Protein AF-A0A1H3BLU0-F1 (afdb_monomer_lite)

pLDDT: mean 71.7, std 26.04, range [19.78, 98.81]

Sequence (385 aa):
MITDKLCNCVKPIKTLAPEADHRAHEGWDNTIDGSHRPTRKRKKIFGRFKSNRQTQRLLSAHDQTNLIFRPADFNAPQTHIAMPEMTRSAFGQNTSSKWWLNLQTSNTLRHAANNLAMPKQQTGMIMSLYTKSFTIWLLATHSALAHEFWIEPRAYTFPSQATIEADLLVGSEFVGQDYIFIPKGYSSALFSRGDVETELAFTGQDNPSLSLQSGENGLHAIVLVSNASTLKHDTLADFREFAETVGRGAEVFSTRPGQPIREAYFRYAKTLVGVGDKSGQDRAYGAIYEWVALDNPYVTLDGPVRFQLLLNGEANANQPVQVFARPVGSEAETGPQHMMTDANGILTLSDDIRGEIMINSVKLLPVKHNDFDWVSYWASLTFER

Foldseek 3Di:
DEDDPPPVVPVVCCVPPVPDDYDHDPPVVCVVVVVCVVVVVVCVVVDPDPDPQSVQVVVLVVQVVCLVPPDPVQLDPPVVFDDDDPDDDDDDDDDDDDDDDDDDDDDDDDDDDDDDDDDDDDDDDDDDDDDPDPDDPPPPPVQPQQWDWAKAWPDQEEEAQDKIFIFIFTHHLPAGDGHADDLSQFPAWWKADAPDIDGFDQPVDRPSNGIDGNHDFAKIKTKTKGRKDKHKGQDLVVVLVSCVQWPRNVVSVVDDDPGIAMEIEMEIYMEIGGYHQHHDAFDDPQDQWEKGWPDRCSPCLDWKTKIFIDHRNAGDFFTWKWKFADAAPDNDRHGTDIDGAHPRRMDIDGNPRFHKMKIKHKDKDATPDPRHGIYIYIYIYIHGD

Organism: NCBI:txid60137

Radius of gyration: 29.01 Å; chains: 1; bounding box: 88×79×74 Å

Structure (mmCIF, N/CA/C/O backbone):
data_AF-A0A1H3BLU0-F1
#
_entry.id   AF-A0A1H3BLU0-F1
#
loop_
_atom_site.group_PDB
_atom_site.id
_atom_site.type_symbol
_atom_site.label_atom_id
_atom_site.label_alt_id
_atom_site.label_comp_id
_atom_site.label_asym_id
_atom_site.label_entity_id
_atom_si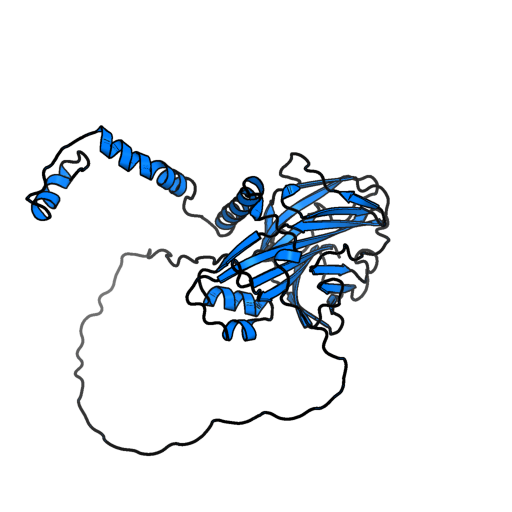te.label_seq_id
_atom_site.pdbx_PDB_ins_code
_atom_site.Cartn_x
_atom_site.Cartn_y
_atom_site.Cartn_z
_atom_site.occupancy
_atom_site.B_iso_or_equiv
_atom_site.auth_seq_id
_atom_site.auth_comp_id
_atom_site.auth_asym_id
_atom_site.auth_atom_id
_atom_site.pdbx_PDB_model_num
ATOM 1 N N . MET A 1 1 ? 20.505 32.629 -46.902 1.00 49.88 1 MET A N 1
ATOM 2 C CA . MET A 1 1 ? 20.504 32.468 -45.422 1.00 49.88 1 MET A CA 1
ATOM 3 C C . MET A 1 1 ? 19.621 33.562 -44.830 1.00 49.88 1 MET A C 1
ATOM 5 O O . MET A 1 1 ? 19.797 34.705 -45.234 1.00 49.88 1 MET A O 1
ATOM 9 N N . ILE A 1 2 ? 18.655 33.226 -43.965 1.00 46.97 2 ILE A N 1
ATOM 10 C CA . ILE A 1 2 ? 17.724 34.193 -43.344 1.00 46.97 2 ILE A CA 1
ATOM 11 C C . ILE A 1 2 ? 18.210 34.461 -41.914 1.00 46.97 2 ILE A C 1
ATOM 13 O O . ILE A 1 2 ? 18.510 33.507 -41.198 1.00 46.97 2 ILE A O 1
ATOM 17 N N . THR A 1 3 ? 18.364 35.729 -41.532 1.00 51.66 3 THR A N 1
ATOM 18 C CA . THR A 1 3 ? 18.854 36.138 -40.207 1.00 51.66 3 THR A CA 1
ATOM 19 C C . THR A 1 3 ? 18.143 37.382 -39.702 1.00 51.66 3 THR A C 1
ATOM 21 O O . THR A 1 3 ? 17.833 38.269 -40.499 1.00 51.66 3 THR A O 1
ATOM 24 N N . ASP A 1 4 ? 18.027 37.475 -38.375 1.00 49.97 4 ASP A N 1
ATOM 25 C CA . ASP A 1 4 ? 17.469 38.620 -37.654 1.00 49.97 4 ASP A CA 1
ATOM 26 C C . ASP A 1 4 ? 18.138 39.951 -38.063 1.00 49.97 4 ASP A C 1
ATOM 28 O O . ASP A 1 4 ? 19.338 40.009 -38.354 1.00 49.97 4 ASP A O 1
ATOM 32 N N . LYS A 1 5 ? 17.362 41.043 -38.049 1.00 48.91 5 LYS A N 1
ATOM 33 C CA . LYS A 1 5 ? 17.727 42.419 -38.452 1.00 48.91 5 LYS A CA 1
ATOM 34 C C . LYS A 1 5 ? 18.824 43.059 -37.591 1.00 48.91 5 LYS A C 1
ATOM 36 O O . LYS A 1 5 ? 19.140 44.237 -37.766 1.00 48.91 5 LYS A O 1
ATOM 41 N N . LEU A 1 6 ? 19.418 42.328 -36.656 1.00 51.16 6 LEU A N 1
ATOM 42 C CA . LEU A 1 6 ? 20.495 42.838 -35.826 1.00 51.16 6 LEU A CA 1
ATOM 43 C C . LEU A 1 6 ? 21.749 43.059 -36.683 1.00 51.16 6 LEU A C 1
ATOM 45 O O . LEU A 1 6 ? 22.438 42.120 -37.084 1.00 51.16 6 LEU A O 1
ATOM 49 N N . CYS A 1 7 ? 22.090 44.333 -36.904 1.00 50.09 7 CYS A N 1
ATOM 50 C CA . CYS A 1 7 ? 23.253 44.787 -37.680 1.00 50.09 7 CYS A CA 1
ATOM 51 C C . CYS A 1 7 ? 24.597 44.159 -37.249 1.00 50.09 7 CYS A C 1
ATOM 53 O O . CYS A 1 7 ? 25.570 44.198 -38.002 1.00 50.09 7 CYS A O 1
ATOM 55 N N . ASN A 1 8 ? 24.658 43.544 -36.064 1.00 53.62 8 ASN A N 1
ATOM 56 C CA . ASN A 1 8 ? 25.835 42.850 -35.545 1.00 53.62 8 ASN A CA 1
ATOM 57 C C . ASN A 1 8 ? 26.108 41.485 -36.203 1.00 53.62 8 ASN A C 1
ATOM 59 O O . ASN A 1 8 ? 27.243 41.013 -36.153 1.00 53.62 8 ASN A O 1
ATOM 63 N N . CYS A 1 9 ? 25.124 40.861 -36.856 1.00 52.62 9 CYS A N 1
ATOM 64 C CA . CYS A 1 9 ? 25.298 39.556 -37.507 1.00 52.62 9 CYS A CA 1
ATOM 65 C C . CYS A 1 9 ? 25.922 39.653 -38.910 1.00 52.62 9 CYS A C 1
ATOM 67 O O . CYS A 1 9 ? 26.421 38.662 -39.435 1.00 52.62 9 CYS A O 1
ATOM 69 N N . VAL A 1 10 ? 25.987 40.851 -39.497 1.00 58.84 10 VAL A N 1
ATOM 70 C CA . VAL A 1 10 ? 26.491 41.067 -40.866 1.00 58.84 10 VAL A CA 1
ATOM 71 C C . VAL A 1 10 ? 27.988 40.753 -40.998 1.00 58.84 10 VAL A C 1
ATOM 73 O O . VAL A 1 10 ? 28.422 40.211 -42.014 1.00 58.84 10 VAL A O 1
ATOM 76 N N . LYS A 1 11 ? 28.793 41.072 -39.975 1.00 58.28 11 LYS A N 1
ATOM 77 C CA . LYS A 1 11 ? 30.252 40.857 -40.000 1.00 58.28 11 LYS A CA 1
ATOM 78 C C . LYS A 1 11 ? 30.650 39.374 -39.915 1.00 58.28 11 LYS A C 1
ATOM 80 O O . LYS A 1 11 ? 31.424 38.956 -40.766 1.00 58.28 11 LYS A O 1
ATOM 85 N N . PRO A 1 12 ? 30.139 38.567 -38.964 1.00 56.88 12 PRO A N 1
ATOM 86 C CA . PRO A 1 12 ? 30.482 37.143 -38.880 1.00 56.88 12 PRO A CA 1
ATOM 87 C C . PRO A 1 12 ? 30.074 36.333 -40.117 1.00 56.88 1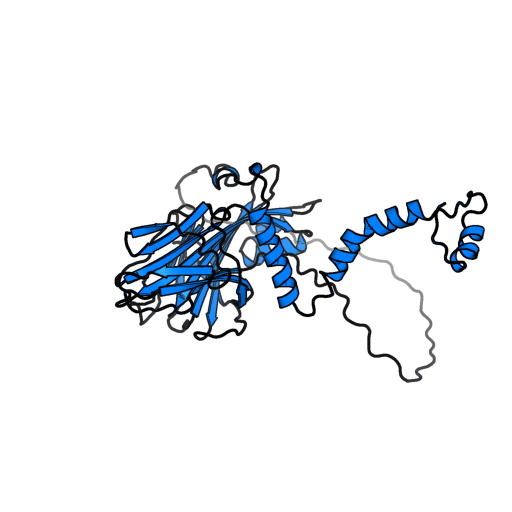2 PRO A C 1
ATOM 89 O O . PRO A 1 12 ? 30.781 35.414 -40.517 1.00 56.88 12 PRO A O 1
ATOM 92 N N . ILE A 1 13 ? 28.947 36.680 -40.741 1.00 57.06 13 ILE A N 1
ATOM 93 C CA . ILE A 1 13 ? 28.364 35.897 -41.837 1.00 57.06 13 ILE A CA 1
ATOM 94 C C . ILE A 1 13 ? 29.126 36.096 -43.150 1.00 57.06 13 ILE A C 1
ATOM 96 O O . ILE A 1 13 ? 29.401 35.115 -43.838 1.00 57.06 13 ILE A O 1
ATOM 100 N N . LYS A 1 14 ? 29.570 37.327 -43.452 1.00 60.19 14 LYS A N 1
ATOM 101 C CA . LYS A 1 14 ? 30.457 37.591 -44.602 1.00 60.19 14 LYS A CA 1
ATOM 102 C C . LYS A 1 14 ? 31.770 36.810 -44.533 1.00 60.19 14 LYS A C 1
ATOM 104 O O . LYS A 1 14 ? 32.348 36.507 -45.569 1.00 60.19 14 LYS A O 1
ATOM 109 N N . THR A 1 15 ? 32.230 36.488 -43.326 1.00 61.38 15 THR A N 1
ATOM 110 C CA . THR A 1 15 ? 33.458 35.719 -43.104 1.00 61.38 15 THR A CA 1
ATOM 111 C C . THR A 1 15 ? 33.245 34.213 -43.274 1.00 61.38 15 THR A C 1
ATOM 113 O O . THR A 1 15 ? 34.172 33.513 -43.663 1.00 61.38 15 THR A O 1
ATOM 116 N N . LEU A 1 16 ? 32.044 33.705 -42.976 1.00 64.69 16 LEU A N 1
ATOM 117 C CA . LEU A 1 16 ? 31.761 32.265 -42.925 1.00 64.69 16 LEU A CA 1
ATOM 118 C C . LEU A 1 16 ? 31.064 31.719 -44.181 1.00 64.69 16 LEU A C 1
ATOM 120 O O . LEU A 1 16 ? 31.241 30.546 -44.496 1.00 64.69 16 LEU A O 1
ATOM 124 N N . ALA A 1 17 ? 30.276 32.530 -44.893 1.00 58.88 17 ALA A N 1
ATOM 125 C CA . ALA A 1 17 ? 29.539 32.102 -46.087 1.00 58.88 17 ALA A CA 1
ATOM 126 C C . ALA A 1 17 ? 29.373 33.264 -47.095 1.00 58.88 17 ALA A C 1
ATOM 128 O O . ALA A 1 17 ? 28.280 33.819 -47.220 1.00 58.88 17 ALA A O 1
ATOM 129 N N . PRO A 1 18 ? 30.448 33.657 -47.806 1.00 62.94 18 PRO A N 1
ATOM 130 C CA . PRO A 1 18 ? 30.486 34.879 -48.618 1.00 62.94 18 PRO A CA 1
ATOM 131 C C . PRO A 1 18 ? 29.597 34.863 -49.874 1.00 62.94 18 PRO A C 1
ATOM 133 O O . PRO A 1 18 ? 29.265 35.931 -50.379 1.00 62.94 18 PRO A O 1
ATOM 136 N N . GLU A 1 19 ? 29.191 33.688 -50.366 1.00 59.44 19 GLU A N 1
ATOM 137 C CA . GLU A 1 19 ? 28.361 33.542 -51.578 1.00 59.44 19 GLU A CA 1
ATOM 138 C C . GLU A 1 19 ? 26.855 33.386 -51.294 1.00 59.44 19 GLU A C 1
ATOM 140 O O . GLU A 1 19 ? 26.053 33.223 -52.212 1.00 59.44 19 GLU A O 1
ATOM 145 N N . ALA A 1 20 ? 26.434 33.411 -50.027 1.00 59.56 20 ALA A N 1
ATOM 146 C CA . ALA A 1 20 ? 25.031 33.220 -49.680 1.00 59.56 20 ALA A CA 1
ATOM 147 C C . ALA A 1 20 ? 24.199 34.488 -49.957 1.00 59.56 20 ALA A C 1
ATOM 149 O O . ALA A 1 20 ? 24.459 35.542 -49.385 1.00 59.56 20 ALA A O 1
ATOM 150 N N . ASP A 1 21 ? 23.138 34.372 -50.766 1.00 54.25 21 ASP A N 1
ATOM 151 C CA . ASP A 1 21 ? 22.195 35.477 -50.995 1.00 54.25 21 ASP A CA 1
ATOM 152 C C . ASP A 1 21 ? 21.391 35.786 -49.710 1.00 54.25 21 ASP A C 1
ATOM 154 O O . ASP A 1 21 ? 20.881 34.882 -49.018 1.00 54.25 21 ASP A O 1
ATOM 158 N N . HIS A 1 22 ? 21.313 37.073 -49.363 1.00 60.91 22 HIS A N 1
ATOM 159 C CA . HIS A 1 22 ? 20.739 37.565 -48.110 1.00 60.91 22 HIS A CA 1
ATOM 160 C C . HIS A 1 22 ? 19.430 38.306 -48.372 1.00 60.91 22 HIS A C 1
ATOM 162 O O . HIS A 1 22 ? 19.410 39.374 -48.979 1.00 60.91 22 HIS A O 1
ATOM 168 N N . ARG A 1 23 ? 18.326 37.774 -47.839 1.00 55.91 23 ARG A N 1
ATOM 169 C CA . ARG A 1 23 ? 17.021 38.444 -47.845 1.00 55.91 23 ARG A CA 1
ATOM 170 C C . ARG A 1 23 ? 16.561 38.663 -46.412 1.00 55.91 23 ARG A C 1
ATOM 172 O O . ARG A 1 23 ? 16.324 37.702 -45.686 1.00 55.91 23 ARG A O 1
ATOM 179 N N . ALA A 1 24 ? 16.432 39.925 -46.015 1.00 54.12 24 ALA A N 1
ATOM 180 C CA . ALA A 1 24 ? 15.803 40.297 -44.755 1.00 54.12 24 ALA A CA 1
ATOM 181 C C . ALA A 1 24 ? 14.279 40.220 -44.940 1.00 54.12 24 ALA A C 1
ATOM 183 O O . ALA A 1 24 ? 13.701 41.065 -45.621 1.00 54.12 24 ALA A O 1
ATOM 184 N N . HIS A 1 25 ? 13.633 39.186 -44.397 1.00 53.97 25 HIS A N 1
ATOM 185 C CA . HIS A 1 25 ? 12.199 38.952 -44.585 1.00 53.97 25 HIS A CA 1
ATOM 186 C C . HIS A 1 25 ? 11.491 38.711 -43.240 1.00 53.97 25 HIS A C 1
ATOM 188 O O . HIS A 1 25 ? 11.600 37.639 -42.651 1.00 53.97 25 HIS A O 1
ATOM 194 N N . GLU A 1 26 ? 10.715 39.701 -42.778 1.00 47.34 26 GLU A N 1
ATOM 195 C CA . GLU A 1 26 ? 10.083 39.735 -41.441 1.00 47.34 26 GLU A CA 1
ATOM 196 C C . GLU A 1 26 ? 9.098 38.587 -41.162 1.00 47.34 26 GLU A C 1
ATOM 198 O O . GLU A 1 26 ? 8.906 38.191 -40.014 1.00 47.34 26 GLU A O 1
ATOM 203 N N . GLY A 1 27 ? 8.459 38.026 -42.193 1.00 48.03 27 GLY A N 1
ATOM 204 C CA . GLY A 1 27 ? 7.422 37.005 -42.002 1.00 48.03 27 GLY A CA 1
ATOM 205 C C . GLY A 1 27 ? 7.949 35.611 -41.633 1.00 48.03 27 GLY A C 1
ATOM 206 O O . GLY A 1 27 ? 7.249 34.839 -40.978 1.00 48.03 27 GLY A O 1
ATOM 207 N N . TRP A 1 28 ? 9.176 35.269 -42.037 1.00 46.06 28 TRP A N 1
ATOM 208 C CA . TRP A 1 28 ? 9.711 33.907 -41.883 1.00 46.06 28 TRP A CA 1
ATOM 209 C C . TRP A 1 28 ? 10.509 33.750 -40.583 1.00 46.06 28 TRP A C 1
ATOM 211 O O . TRP A 1 28 ? 10.387 32.715 -39.929 1.00 46.06 28 TRP A O 1
ATOM 221 N N . ASP A 1 29 ? 11.193 34.805 -40.129 1.00 48.69 29 ASP A N 1
ATOM 222 C CA . ASP A 1 29 ? 11.833 34.832 -38.804 1.00 48.69 29 ASP A CA 1
ATOM 223 C C . ASP A 1 29 ? 10.800 34.757 -37.673 1.00 48.69 29 ASP A C 1
ATOM 225 O O . ASP A 1 29 ? 10.984 34.000 -36.725 1.00 48.69 29 ASP A O 1
ATOM 229 N N . ASN A 1 30 ? 9.643 35.414 -37.816 1.00 53.00 30 ASN A N 1
ATOM 230 C CA . ASN A 1 30 ? 8.535 35.270 -36.864 1.00 53.00 30 ASN A CA 1
ATOM 231 C C . ASN A 1 30 ? 7.926 33.857 -36.846 1.00 53.00 30 ASN A C 1
ATOM 233 O O . ASN A 1 30 ? 7.354 33.448 -35.836 1.00 53.00 30 ASN A O 1
ATOM 237 N N . THR A 1 31 ? 8.052 33.095 -37.937 1.00 49.53 31 THR A N 1
ATOM 238 C CA . THR A 1 31 ? 7.573 31.705 -38.010 1.00 49.53 31 THR A CA 1
ATOM 239 C C . THR A 1 31 ? 8.557 30.753 -37.327 1.00 49.53 31 THR A C 1
ATOM 241 O O . THR A 1 31 ? 8.137 29.885 -36.563 1.00 49.53 31 THR A O 1
ATOM 244 N N . ILE A 1 32 ? 9.866 30.955 -37.514 1.00 47.88 32 ILE A N 1
ATOM 245 C CA . ILE A 1 32 ? 10.920 30.192 -36.825 1.00 47.88 32 ILE A CA 1
ATOM 246 C C . ILE A 1 32 ? 10.938 30.531 -35.327 1.00 47.88 32 ILE A C 1
ATOM 248 O O . ILE A 1 32 ? 10.877 29.627 -34.491 1.00 47.88 32 ILE A O 1
ATOM 252 N N . ASP A 1 33 ? 10.914 31.810 -34.957 1.00 46.25 33 ASP A N 1
ATOM 253 C CA . ASP A 1 33 ? 10.882 32.238 -33.552 1.00 46.25 33 ASP A CA 1
ATOM 254 C C . ASP A 1 33 ? 9.527 31.892 -32.889 1.00 46.25 33 ASP A C 1
ATOM 256 O O . ASP A 1 33 ? 9.451 31.458 -31.734 1.00 46.25 33 ASP A O 1
ATOM 260 N N . GLY A 1 34 ? 8.440 31.939 -33.668 1.00 49.53 34 GLY A N 1
ATOM 261 C CA . GLY A 1 34 ? 7.120 31.423 -33.301 1.00 49.53 34 GLY A CA 1
ATOM 262 C C . GLY A 1 34 ? 7.103 29.912 -33.050 1.00 49.53 34 GLY A C 1
ATOM 263 O O . GLY A 1 34 ? 6.459 29.469 -32.096 1.00 49.53 34 GLY A O 1
ATOM 264 N N . SER A 1 35 ? 7.856 29.123 -33.824 1.00 52.75 35 SER A N 1
ATOM 265 C CA . SER A 1 35 ? 7.975 27.665 -33.653 1.00 52.75 35 SER A CA 1
ATOM 266 C C . SER A 1 35 ? 8.719 27.270 -32.372 1.00 52.75 35 SER A C 1
ATOM 268 O O . SER A 1 35 ? 8.436 26.229 -31.780 1.00 52.75 35 SER A O 1
ATOM 270 N N . HIS A 1 36 ? 9.605 28.137 -31.872 1.00 50.84 36 HIS A N 1
ATOM 271 C CA . HIS A 1 36 ? 10.285 27.961 -30.586 1.00 50.84 36 HIS A CA 1
ATOM 272 C C . HIS A 1 36 ? 9.475 28.484 -29.392 1.00 50.84 36 HIS A C 1
ATOM 274 O O . HIS A 1 36 ? 9.800 28.180 -28.238 1.00 50.84 36 HIS A O 1
ATOM 280 N N . ARG A 1 37 ? 8.391 29.232 -29.629 1.00 47.97 37 ARG A N 1
ATOM 281 C CA . ARG A 1 37 ? 7.529 29.804 -28.583 1.00 47.97 37 ARG A CA 1
ATOM 282 C C . ARG A 1 37 ? 6.903 28.752 -27.652 1.00 47.97 37 ARG A C 1
ATOM 284 O O . ARG A 1 37 ? 6.894 29.021 -26.450 1.00 47.97 37 ARG A O 1
ATOM 291 N N . PRO A 1 38 ? 6.438 27.567 -28.107 1.00 46.94 38 PRO A N 1
ATOM 292 C CA . PRO A 1 38 ? 5.981 26.488 -27.226 1.00 46.94 38 PRO A CA 1
ATOM 293 C C . PRO A 1 38 ? 7.105 25.960 -26.331 1.00 46.94 38 PRO A C 1
ATOM 295 O O . PRO A 1 38 ? 6.912 25.807 -25.129 1.00 46.94 38 PRO A O 1
ATOM 298 N N . THR A 1 39 ? 8.305 25.768 -26.882 1.00 42.19 39 THR A N 1
ATOM 299 C CA . THR A 1 39 ? 9.489 25.282 -26.155 1.00 42.19 39 THR A CA 1
ATOM 300 C C . THR A 1 39 ? 10.000 26.312 -25.148 1.00 42.19 39 THR A C 1
ATOM 302 O O . THR A 1 39 ? 10.404 25.955 -24.043 1.00 42.19 39 THR A O 1
ATOM 305 N N . ARG A 1 40 ? 9.931 27.607 -25.480 1.00 50.44 40 ARG A N 1
ATOM 306 C CA . ARG A 1 40 ? 10.275 28.725 -24.589 1.00 50.44 40 ARG A CA 1
ATOM 307 C C . ARG A 1 40 ? 9.214 28.941 -23.513 1.00 50.44 40 ARG A C 1
ATOM 309 O O . ARG A 1 40 ? 9.581 29.203 -22.373 1.00 50.44 40 ARG A O 1
ATOM 316 N N . LYS A 1 41 ? 7.923 28.780 -23.833 1.00 50.69 41 LYS A N 1
ATOM 317 C CA . LYS A 1 41 ? 6.837 28.728 -22.840 1.00 50.69 41 LYS A CA 1
ATOM 318 C C . LYS A 1 41 ? 7.038 27.546 -21.897 1.00 50.69 41 LYS A C 1
ATOM 320 O O . LYS A 1 41 ? 7.053 27.775 -20.697 1.00 50.69 41 LYS A O 1
ATOM 325 N N . ARG A 1 42 ? 7.310 26.340 -22.412 1.00 47.47 42 ARG A N 1
ATOM 326 C CA . ARG A 1 42 ? 7.682 25.167 -21.604 1.00 47.47 42 ARG A CA 1
ATOM 327 C C . ARG A 1 42 ? 8.880 25.471 -20.713 1.00 47.47 42 ARG A C 1
ATOM 329 O O . ARG A 1 42 ? 8.738 25.367 -19.513 1.00 47.47 42 ARG A O 1
ATOM 336 N N . LYS A 1 43 ? 10.012 25.947 -21.241 1.00 40.47 43 LYS A N 1
ATOM 337 C CA . LYS A 1 43 ? 11.191 26.319 -20.427 1.00 40.47 43 LYS A CA 1
ATOM 338 C C . LYS A 1 43 ? 10.909 27.403 -19.379 1.00 40.47 43 LYS A C 1
ATOM 340 O O . LYS A 1 43 ? 11.553 27.417 -18.339 1.00 40.47 43 LYS A O 1
ATOM 345 N N . LYS A 1 44 ? 9.989 28.332 -19.657 1.00 52.19 44 LYS A N 1
ATOM 346 C CA . LYS A 1 44 ? 9.615 29.422 -18.742 1.00 52.19 44 LYS A CA 1
ATOM 347 C C . LYS A 1 44 ? 8.632 28.962 -17.659 1.00 52.19 44 LYS A C 1
ATOM 349 O O . LYS A 1 44 ? 8.697 29.476 -16.550 1.00 52.19 44 LYS A O 1
ATOM 354 N N . ILE A 1 45 ? 7.760 28.004 -17.980 1.00 44.47 45 ILE A N 1
ATOM 355 C CA . ILE A 1 45 ? 6.857 27.321 -17.042 1.00 44.47 45 ILE A CA 1
ATOM 356 C C . ILE A 1 45 ? 7.660 26.332 -16.176 1.00 44.47 45 ILE A C 1
ATOM 358 O O . ILE A 1 45 ? 7.536 26.342 -14.960 1.00 44.47 45 ILE A O 1
ATOM 362 N N . PHE A 1 46 ? 8.568 25.569 -16.786 1.00 39.75 46 PHE A N 1
ATOM 363 C CA . PHE A 1 46 ? 9.547 24.674 -16.158 1.00 39.75 46 PHE A CA 1
ATOM 364 C C . PHE A 1 46 ? 10.788 25.422 -15.642 1.00 39.75 46 PHE A C 1
ATOM 366 O O . PHE A 1 46 ? 11.913 24.949 -15.808 1.00 39.75 46 PHE A O 1
ATOM 373 N N . GLY A 1 47 ? 10.615 26.624 -15.077 1.00 40.41 47 GLY A N 1
ATOM 374 C CA . GLY A 1 47 ? 11.725 27.370 -14.478 1.00 40.41 47 GLY A CA 1
ATOM 375 C C . GLY A 1 47 ? 12.535 26.492 -13.513 1.00 40.41 47 GLY A C 1
ATOM 376 O O . GLY A 1 47 ? 11.991 25.543 -12.957 1.00 40.41 47 GLY A O 1
ATOM 377 N N . ARG A 1 48 ? 13.833 26.794 -13.330 1.00 44.94 48 ARG A N 1
ATOM 378 C CA . ARG A 1 48 ? 14.742 26.049 -12.431 1.00 44.94 48 ARG A CA 1
ATOM 379 C C . ARG A 1 48 ? 14.013 25.631 -11.148 1.00 44.94 48 ARG A C 1
ATOM 381 O O . ARG A 1 48 ? 13.624 26.507 -10.373 1.00 44.94 48 ARG A O 1
ATOM 388 N N . PHE A 1 49 ? 13.854 24.324 -10.935 1.00 42.91 49 PHE A N 1
ATOM 389 C CA . PHE A 1 49 ? 13.314 23.807 -9.683 1.00 42.91 49 PHE A CA 1
ATOM 390 C C . PHE A 1 49 ? 14.233 24.249 -8.548 1.00 42.91 49 PHE A C 1
ATOM 392 O O . PHE A 1 49 ? 15.454 24.105 -8.626 1.00 42.91 49 PHE A O 1
ATOM 399 N N . LYS A 1 50 ? 13.648 24.862 -7.522 1.00 42.69 50 LYS A N 1
ATOM 400 C CA . LYS A 1 50 ? 14.368 25.398 -6.363 1.00 42.69 50 LYS A CA 1
ATOM 401 C C . LYS A 1 50 ? 14.536 24.358 -5.253 1.00 42.69 50 LYS A C 1
ATOM 403 O O . LYS A 1 50 ? 15.217 24.644 -4.276 1.00 42.69 50 LYS A O 1
ATOM 408 N N . SER A 1 51 ? 13.911 23.187 -5.388 1.00 45.22 51 SER A N 1
ATOM 409 C CA . SER A 1 51 ? 14.012 22.064 -4.453 1.00 45.22 51 SER A CA 1
ATOM 410 C C . SER A 1 51 ? 13.537 20.754 -5.090 1.00 45.22 51 SER A C 1
ATOM 412 O O . SER A 1 51 ? 12.771 20.777 -6.058 1.00 45.22 51 SER A O 1
ATOM 414 N N . ASN A 1 52 ? 13.922 19.620 -4.494 1.00 41.94 52 ASN A N 1
ATOM 415 C CA . ASN A 1 52 ? 13.452 18.285 -4.885 1.00 41.94 52 ASN A CA 1
ATOM 416 C C . ASN A 1 52 ? 11.915 18.195 -4.864 1.00 41.94 52 ASN A C 1
ATOM 418 O O . ASN A 1 52 ? 11.310 17.698 -5.809 1.00 41.94 52 ASN A O 1
ATOM 422 N N . ARG A 1 53 ? 11.268 18.817 -3.868 1.00 48.75 53 ARG A N 1
ATOM 423 C CA . ARG A 1 53 ? 9.801 18.905 -3.755 1.00 48.75 53 ARG A CA 1
ATOM 424 C C . ARG A 1 53 ? 9.141 19.605 -4.957 1.00 48.75 53 ARG A C 1
ATOM 426 O O . ARG A 1 53 ? 8.046 19.229 -5.360 1.00 48.75 53 ARG A O 1
ATOM 433 N N . GLN A 1 54 ? 9.788 20.607 -5.563 1.00 45.69 54 GLN A N 1
ATOM 434 C CA . GLN A 1 54 ? 9.257 21.278 -6.762 1.00 45.69 54 GLN A CA 1
ATOM 435 C C . GLN A 1 54 ? 9.401 20.435 -8.031 1.00 45.69 54 GLN A C 1
ATOM 437 O O . GLN A 1 54 ? 8.506 20.465 -8.874 1.00 45.69 54 GLN A O 1
ATOM 442 N N . THR A 1 55 ? 10.495 19.684 -8.164 1.00 49.09 55 THR A N 1
ATOM 443 C CA . THR A 1 55 ? 10.670 18.714 -9.255 1.00 49.09 55 THR A CA 1
ATOM 444 C C . THR A 1 55 ? 9.614 17.616 -9.155 1.00 49.09 55 THR A C 1
ATOM 446 O O . THR A 1 55 ? 8.957 17.299 -10.144 1.00 49.09 55 THR A O 1
ATOM 449 N N . GLN A 1 56 ? 9.372 17.124 -7.938 1.00 53.31 56 GLN A N 1
ATOM 450 C CA . GLN A 1 56 ? 8.398 16.074 -7.664 1.00 53.31 56 GLN A CA 1
ATOM 451 C C . GLN A 1 56 ? 6.970 16.472 -8.041 1.00 53.31 56 GLN A C 1
ATOM 453 O O . GLN A 1 56 ? 6.281 15.710 -8.711 1.00 53.31 56 GLN A O 1
ATOM 458 N N . ARG A 1 57 ? 6.555 17.700 -7.699 1.00 53.16 57 ARG A N 1
ATOM 459 C CA . ARG A 1 57 ? 5.250 18.265 -8.098 1.00 53.16 57 ARG A CA 1
ATOM 460 C C . ARG A 1 57 ? 5.033 18.273 -9.604 1.00 53.16 57 ARG A C 1
ATOM 462 O O . ARG A 1 57 ? 3.910 18.133 -10.074 1.00 53.16 57 ARG A O 1
ATOM 469 N N . LEU A 1 58 ? 6.097 18.495 -10.370 1.00 48.75 58 LEU A N 1
ATOM 470 C CA . LEU A 1 58 ? 5.984 18.496 -11.817 1.00 48.75 58 LEU A CA 1
ATOM 471 C C . LEU A 1 58 ? 5.868 17.076 -12.377 1.00 48.75 58 LEU A C 1
ATOM 473 O O . LEU A 1 58 ? 5.077 16.843 -13.290 1.00 48.75 58 LEU A O 1
ATOM 477 N N . LEU A 1 59 ? 6.659 16.144 -11.845 1.00 56.09 59 LEU A N 1
ATOM 478 C CA . LEU A 1 59 ? 6.642 14.748 -12.273 1.00 56.09 59 LEU A CA 1
ATOM 479 C C . LEU A 1 59 ? 5.304 14.079 -11.934 1.00 56.09 59 LEU A C 1
ATOM 481 O O . LEU A 1 59 ? 4.720 13.435 -12.805 1.00 56.09 59 LEU A O 1
ATOM 485 N N . SER A 1 60 ? 4.763 14.314 -10.733 1.00 53.84 60 SER A N 1
ATOM 486 C CA . SER A 1 60 ? 3.443 13.808 -10.339 1.00 53.84 60 SER A CA 1
ATOM 487 C C . SER A 1 60 ? 2.330 14.350 -11.239 1.00 53.84 60 SER A C 1
ATOM 489 O O . SER A 1 60 ? 1.500 13.580 -11.722 1.00 53.84 60 SER A O 1
ATOM 491 N N . ALA A 1 61 ? 2.357 15.647 -11.562 1.00 52.66 61 ALA A N 1
ATOM 492 C CA . ALA A 1 61 ? 1.409 16.256 -12.493 1.00 52.66 61 ALA A CA 1
ATOM 493 C C . ALA A 1 61 ? 1.516 15.669 -13.914 1.00 52.66 61 ALA A C 1
ATOM 495 O O . ALA A 1 61 ? 0.510 15.543 -14.613 1.00 52.66 61 ALA A O 1
ATOM 496 N N . HIS A 1 62 ? 2.715 15.279 -14.361 1.00 58.19 62 HIS A N 1
ATOM 497 C CA . HIS A 1 62 ? 2.901 14.636 -15.664 1.00 58.19 62 HIS A CA 1
ATOM 498 C C . HIS A 1 62 ? 2.294 13.224 -15.696 1.00 58.19 62 HIS A C 1
ATOM 500 O O . HIS A 1 62 ? 1.604 12.877 -16.657 1.00 58.19 62 HIS A O 1
ATOM 506 N N . ASP A 1 63 ? 2.484 12.440 -14.633 1.00 58.06 63 ASP A N 1
ATOM 507 C CA . ASP A 1 63 ? 1.829 11.136 -14.461 1.00 58.06 63 ASP A CA 1
ATOM 508 C C . ASP A 1 63 ? 0.296 11.270 -14.457 1.00 58.06 63 ASP A C 1
ATOM 510 O O . ASP A 1 63 ? -0.399 10.516 -15.140 1.00 58.06 63 ASP A O 1
ATOM 514 N N . GLN A 1 64 ? -0.241 12.280 -13.766 1.00 59.44 64 GLN A N 1
ATOM 515 C CA . GLN A 1 64 ? -1.680 12.578 -13.738 1.00 59.44 64 GLN A CA 1
ATOM 516 C C . GLN A 1 64 ? -2.219 13.013 -15.104 1.00 59.44 64 GLN A C 1
ATOM 518 O O . GLN A 1 64 ? -3.290 12.580 -15.528 1.00 59.44 64 GLN A O 1
ATOM 523 N N . THR A 1 65 ? -1.464 13.832 -15.839 1.00 58.38 65 THR A N 1
ATOM 524 C CA . THR A 1 65 ? -1.848 14.258 -17.193 1.00 58.38 65 THR A CA 1
ATOM 525 C C . THR A 1 65 ? -1.945 13.047 -18.122 1.00 58.38 65 THR A C 1
ATOM 527 O O . THR A 1 65 ? -2.880 12.946 -18.919 1.00 58.38 65 THR A O 1
ATOM 530 N N . ASN A 1 66 ? -1.039 12.078 -17.972 1.00 58.25 66 ASN A N 1
ATOM 531 C CA . ASN A 1 66 ? -1.117 10.821 -18.708 1.00 58.25 66 ASN A CA 1
ATOM 532 C C . ASN A 1 66 ? -2.388 10.029 -18.361 1.00 58.25 66 ASN A C 1
ATOM 534 O O . ASN A 1 66 ? -2.938 9.399 -19.254 1.00 58.25 66 ASN A O 1
ATOM 538 N N . LEU A 1 67 ? -2.905 10.060 -17.125 1.00 58.16 67 LEU A N 1
ATOM 539 C CA . LEU A 1 67 ? -4.179 9.399 -16.788 1.00 58.16 67 LEU A CA 1
ATOM 540 C C . LEU A 1 67 ? -5.377 9.979 -17.558 1.00 58.16 67 LEU A C 1
ATOM 542 O O . LEU A 1 67 ? -6.270 9.231 -17.949 1.00 58.16 67 LEU A O 1
ATOM 546 N N . ILE A 1 68 ? -5.392 11.293 -17.796 1.00 57.09 68 ILE A N 1
ATOM 547 C CA . ILE A 1 68 ? -6.510 11.996 -18.447 1.00 57.09 68 ILE A CA 1
ATOM 548 C C . ILE A 1 68 ? -6.484 11.820 -19.972 1.00 57.09 68 ILE A C 1
ATOM 550 O O . ILE A 1 68 ? -7.534 11.666 -20.594 1.00 57.09 68 ILE A O 1
ATOM 554 N N . PHE A 1 69 ? -5.295 11.831 -20.580 1.00 52.19 69 PHE A N 1
ATOM 555 C CA . PHE A 1 69 ? -5.120 11.836 -22.040 1.00 52.19 69 PHE A CA 1
ATOM 556 C C . PHE A 1 69 ? -4.641 10.491 -22.622 1.00 52.19 69 PHE A C 1
ATOM 558 O O . PHE A 1 69 ? -4.131 10.448 -23.742 1.00 52.19 69 PHE A O 1
ATOM 565 N N . ARG A 1 70 ? -4.799 9.390 -21.877 1.00 56.09 70 ARG A N 1
ATOM 566 C CA . ARG A 1 70 ? -4.406 8.033 -22.299 1.00 56.09 70 ARG A CA 1
ATOM 567 C C . ARG A 1 70 ? -5.164 7.569 -23.559 1.00 56.09 70 ARG A C 1
ATOM 569 O O . ARG A 1 70 ? -6.397 7.589 -23.557 1.00 56.09 70 ARG A O 1
ATOM 576 N N . PRO A 1 71 ? -4.466 7.085 -24.607 1.00 42.75 71 PRO A N 1
ATOM 577 C CA . PRO A 1 71 ? -5.086 6.322 -25.690 1.00 42.75 71 PRO A CA 1
ATOM 578 C C . PRO A 1 71 ? -5.614 4.974 -25.171 1.00 42.75 71 PRO A C 1
ATOM 580 O O . PRO A 1 71 ? -5.007 4.369 -24.287 1.00 42.75 71 PRO A O 1
ATOM 583 N N . ALA A 1 72 ? -6.719 4.482 -25.740 1.00 41.53 72 ALA A N 1
ATOM 584 C CA . ALA A 1 72 ? -7.403 3.261 -25.293 1.00 41.53 72 ALA A CA 1
ATOM 585 C C . ALA A 1 72 ? -6.537 1.983 -25.357 1.00 41.53 72 ALA A C 1
ATOM 587 O O . ALA A 1 72 ? -6.778 1.052 -24.592 1.00 41.53 72 ALA A O 1
ATOM 588 N N . ASP A 1 73 ? -5.501 1.960 -26.201 1.00 38.22 73 ASP A N 1
ATOM 589 C CA . ASP A 1 73 ? -4.641 0.790 -26.433 1.00 38.22 73 ASP A CA 1
ATOM 590 C C . ASP A 1 73 ? -3.727 0.435 -25.238 1.00 38.22 73 ASP A C 1
ATOM 592 O O . ASP A 1 73 ? -3.168 -0.657 -25.191 1.00 38.22 73 ASP A O 1
ATOM 596 N N . PHE A 1 74 ? -3.606 1.322 -24.240 1.00 43.16 74 PHE A N 1
ATOM 597 C CA . PHE A 1 74 ? -2.857 1.088 -22.992 1.00 43.16 74 PHE A CA 1
ATOM 598 C C . PHE A 1 74 ? -3.737 0.676 -21.798 1.00 43.16 74 PHE A C 1
ATOM 600 O O . PHE A 1 74 ? -3.223 0.488 -20.696 1.00 43.16 74 PHE A O 1
ATOM 607 N N . ASN A 1 75 ? -5.042 0.468 -22.002 1.00 43.81 75 ASN A N 1
ATOM 608 C CA . ASN A 1 75 ? -5.939 -0.136 -21.005 1.00 43.81 75 ASN A CA 1
ATOM 609 C C . ASN A 1 75 ? -5.814 -1.670 -20.963 1.00 43.81 75 ASN A C 1
ATOM 611 O O . ASN A 1 75 ? -6.783 -2.366 -20.656 1.00 43.81 75 ASN A O 1
ATOM 615 N N . ALA A 1 76 ? -4.641 -2.208 -21.312 1.00 41.75 76 ALA A N 1
ATOM 616 C CA . ALA A 1 76 ? -4.404 -3.640 -21.321 1.00 41.75 76 ALA A CA 1
ATOM 617 C C . ALA A 1 76 ? -4.677 -4.206 -19.913 1.00 41.75 76 ALA A C 1
ATOM 619 O O . ALA A 1 76 ? -4.078 -3.730 -18.941 1.00 41.75 76 ALA A O 1
ATOM 620 N N . PRO A 1 77 ? -5.575 -5.201 -19.781 1.00 45.47 77 PRO A N 1
ATOM 621 C CA . PRO A 1 77 ? -5.788 -5.901 -18.522 1.00 45.47 77 PRO A CA 1
ATOM 622 C C . PRO A 1 77 ? -4.449 -6.396 -17.972 1.00 45.47 77 PRO A C 1
ATOM 624 O O . PRO A 1 77 ? -3.569 -6.780 -18.745 1.00 45.47 77 PRO A O 1
ATOM 627 N N . GLN A 1 78 ? -4.294 -6.425 -16.646 1.00 50.75 78 GLN A N 1
ATOM 628 C CA . GLN A 1 78 ? -3.063 -6.873 -15.976 1.00 50.75 78 GLN A CA 1
ATOM 629 C C . GLN A 1 78 ? -2.552 -8.229 -16.516 1.00 50.75 78 GLN A C 1
ATOM 631 O O . GLN A 1 78 ? -1.347 -8.458 -16.595 1.00 50.75 78 GLN A O 1
ATOM 636 N N . THR A 1 79 ? -3.467 -9.082 -16.989 1.00 48.50 79 THR A N 1
ATOM 637 C CA . THR A 1 79 ? -3.219 -10.387 -17.619 1.00 48.50 79 THR A CA 1
ATOM 638 C C . THR A 1 79 ? -2.504 -10.346 -18.976 1.00 48.50 79 THR A C 1
ATOM 640 O O . THR A 1 79 ? -1.941 -11.357 -19.375 1.00 48.50 79 THR A O 1
ATOM 643 N N . HIS A 1 80 ? -2.492 -9.220 -19.698 1.00 47.06 80 HIS A N 1
ATOM 644 C CA . HIS A 1 80 ? -1.808 -9.101 -20.997 1.00 47.06 80 HIS A CA 1
ATOM 645 C C . HIS A 1 80 ? -0.330 -8.710 -20.878 1.00 47.06 80 HIS A C 1
ATOM 647 O O . HIS A 1 80 ? 0.453 -8.995 -21.781 1.00 47.06 80 HIS A O 1
ATOM 653 N N . ILE A 1 81 ? 0.055 -8.063 -19.775 1.00 50.66 81 ILE A N 1
ATOM 654 C CA . ILE A 1 81 ? 1.444 -7.663 -19.497 1.00 50.66 81 ILE A CA 1
ATOM 655 C C . ILE A 1 81 ? 2.115 -8.692 -18.567 1.00 50.66 81 ILE A C 1
ATOM 657 O O . ILE A 1 81 ? 3.330 -8.893 -18.629 1.00 50.66 81 ILE A O 1
ATOM 661 N N . ALA A 1 82 ? 1.330 -9.398 -17.744 1.00 42.97 82 ALA A N 1
ATOM 662 C CA . ALA A 1 82 ? 1.814 -10.431 -16.843 1.00 42.97 82 ALA A CA 1
ATOM 663 C C . ALA A 1 82 ? 1.887 -11.822 -17.510 1.00 42.97 82 ALA A C 1
ATOM 665 O O . ALA A 1 82 ? 0.871 -12.455 -17.771 1.00 42.97 82 ALA A O 1
ATOM 666 N N . MET A 1 83 ? 3.129 -12.314 -17.618 1.00 45.41 83 MET A N 1
ATOM 667 C CA . MET A 1 83 ? 3.584 -13.720 -17.618 1.00 45.41 83 MET A CA 1
ATOM 668 C C . MET A 1 83 ? 4.025 -14.355 -18.956 1.00 45.41 83 MET A C 1
ATOM 670 O O . MET A 1 83 ? 3.211 -14.644 -19.828 1.00 45.41 83 MET A O 1
ATOM 674 N N . PRO A 1 84 ? 5.309 -14.760 -19.062 1.00 36.00 84 PRO A N 1
ATOM 675 C CA . PRO A 1 84 ? 5.658 -16.081 -19.575 1.00 36.00 84 PRO A CA 1
ATOM 676 C C . PRO A 1 84 ? 5.206 -17.139 -18.552 1.00 36.00 84 PRO A C 1
ATOM 678 O O . PRO A 1 84 ? 5.433 -16.956 -17.356 1.00 36.00 84 PRO A O 1
ATOM 681 N N . GLU A 1 85 ? 4.584 -18.227 -19.012 1.00 31.23 85 GLU A N 1
ATOM 682 C CA . GLU A 1 85 ? 4.180 -19.386 -18.200 1.00 31.23 85 GLU A CA 1
ATOM 683 C C . GLU A 1 85 ? 5.208 -19.725 -17.110 1.00 31.23 85 GLU A C 1
ATOM 685 O O . GLU A 1 85 ? 6.324 -20.162 -17.398 1.00 31.23 85 GLU A O 1
ATOM 690 N N . MET A 1 86 ? 4.824 -19.582 -15.841 1.00 31.36 86 MET A N 1
ATOM 691 C CA . MET A 1 86 ? 5.526 -20.265 -14.762 1.00 31.36 86 MET A CA 1
ATOM 692 C C . MET A 1 86 ? 4.972 -21.691 -14.741 1.00 31.36 86 MET A C 1
ATOM 694 O O . MET A 1 86 ? 3.985 -21.995 -14.074 1.00 31.36 86 MET A O 1
ATOM 698 N N . THR A 1 87 ? 5.544 -22.555 -15.579 1.00 26.59 87 THR A N 1
ATOM 699 C CA . THR A 1 87 ? 5.191 -23.974 -15.630 1.00 26.59 87 THR A CA 1
ATOM 700 C C . THR A 1 87 ? 5.298 -24.577 -14.234 1.00 26.59 87 THR A C 1
ATOM 702 O O . THR A 1 87 ? 6.386 -24.628 -13.656 1.00 26.59 87 THR A O 1
ATOM 705 N N . ARG A 1 88 ? 4.169 -25.081 -13.720 1.00 31.77 88 ARG A N 1
ATOM 706 C CA . ARG A 1 88 ? 4.121 -26.059 -12.629 1.00 31.77 88 ARG A CA 1
ATOM 707 C C . ARG A 1 88 ? 5.105 -27.187 -12.939 1.00 31.77 88 ARG A C 1
ATOM 709 O O . ARG A 1 88 ? 4.833 -28.032 -13.785 1.00 31.77 88 ARG A O 1
ATOM 716 N N . SER A 1 89 ? 6.221 -27.220 -12.227 1.00 25.41 89 SER A N 1
ATOM 717 C CA . SER A 1 89 ? 7.139 -28.353 -12.223 1.00 25.41 89 SER A CA 1
ATOM 718 C C . SER A 1 89 ? 7.496 -28.697 -10.781 1.00 25.41 89 SER A C 1
ATOM 720 O O . SER A 1 89 ? 8.440 -28.162 -10.214 1.00 25.41 89 SER A O 1
ATOM 722 N N . ALA A 1 90 ? 6.696 -29.622 -10.250 1.00 25.33 90 ALA A N 1
ATOM 723 C CA . ALA A 1 90 ? 7.056 -30.662 -9.293 1.00 25.33 90 ALA A CA 1
ATOM 724 C C . ALA A 1 90 ? 7.640 -30.259 -7.922 1.00 25.33 90 ALA A C 1
ATOM 726 O O . ALA A 1 90 ? 8.827 -30.001 -7.748 1.00 25.33 90 ALA A O 1
ATOM 727 N N . PHE A 1 91 ? 6.795 -30.440 -6.903 1.00 25.34 91 PHE A N 1
ATOM 728 C CA . PHE A 1 91 ? 7.199 -31.089 -5.655 1.00 25.34 91 PHE A CA 1
ATOM 729 C C . PHE A 1 91 ? 8.078 -32.319 -5.947 1.00 25.34 91 PHE A C 1
ATOM 731 O O . PHE A 1 91 ? 7.644 -33.218 -6.669 1.00 25.34 91 PHE A O 1
ATOM 738 N N . GLY A 1 92 ? 9.268 -32.401 -5.344 1.00 22.00 92 GLY A N 1
ATOM 739 C CA . GLY A 1 92 ? 10.063 -33.630 -5.381 1.00 22.00 92 GLY A CA 1
ATOM 740 C C . GLY A 1 92 ? 11.532 -33.500 -4.976 1.00 22.00 92 GLY A C 1
ATOM 741 O O . GLY A 1 92 ? 12.392 -33.447 -5.836 1.00 22.00 92 GLY A O 1
ATOM 742 N N . GLN A 1 93 ? 11.781 -33.565 -3.663 1.00 25.64 93 GLN A N 1
ATOM 743 C CA . GLN A 1 93 ? 12.965 -34.151 -3.005 1.00 25.64 93 GLN A CA 1
ATOM 744 C C . GLN A 1 93 ? 14.370 -33.534 -3.224 1.00 25.64 93 GLN A C 1
ATOM 746 O O . GLN A 1 93 ? 15.010 -33.685 -4.252 1.00 25.64 93 GLN A O 1
ATOM 751 N N . ASN A 1 94 ? 14.881 -32.950 -2.133 1.00 25.44 94 ASN A N 1
ATOM 752 C CA . ASN A 1 94 ? 16.156 -33.269 -1.472 1.00 25.44 94 ASN A CA 1
ATOM 753 C C . ASN A 1 94 ? 17.363 -33.659 -2.363 1.00 25.44 94 ASN A C 1
ATOM 755 O O . ASN A 1 94 ? 17.418 -34.758 -2.900 1.00 25.44 94 ASN A O 1
ATOM 759 N N . THR A 1 95 ? 18.412 -32.833 -2.393 1.00 24.44 95 THR A N 1
ATOM 760 C CA . THR A 1 95 ? 19.727 -33.169 -1.805 1.00 24.44 95 THR A CA 1
ATOM 761 C C . THR A 1 95 ? 20.730 -32.032 -2.000 1.00 24.44 95 THR A C 1
ATOM 763 O O . THR A 1 95 ? 20.824 -31.377 -3.033 1.00 24.44 95 THR A O 1
ATOM 766 N N . SER A 1 96 ? 21.500 -31.815 -0.947 1.00 23.50 96 SER A N 1
ATOM 767 C CA . SER A 1 96 ? 22.698 -30.998 -0.867 1.00 23.50 96 SER A CA 1
ATOM 768 C C . SER A 1 96 ? 23.823 -31.545 -1.755 1.00 23.50 96 SER A C 1
ATOM 770 O O . SER A 1 96 ? 24.084 -32.743 -1.748 1.00 23.50 96 SER A O 1
ATOM 772 N N . SER A 1 97 ? 24.553 -30.670 -2.461 1.00 23.33 97 SER A N 1
ATOM 773 C CA . SER A 1 97 ? 26.031 -30.611 -2.450 1.00 23.33 97 SER A CA 1
ATOM 774 C C . SER A 1 97 ? 26.642 -29.769 -3.587 1.00 23.33 97 SER A C 1
ATOM 776 O O . SER A 1 97 ? 26.277 -29.884 -4.748 1.00 23.33 97 SER A O 1
ATOM 778 N N . LYS A 1 98 ? 27.666 -28.995 -3.191 1.00 23.88 98 LYS A N 1
ATOM 779 C CA . LYS A 1 98 ? 28.932 -28.724 -3.901 1.00 23.88 98 LYS A CA 1
ATOM 780 C C . LYS A 1 98 ? 28.879 -28.101 -5.301 1.00 23.88 98 LYS A C 1
ATOM 782 O O . LYS A 1 98 ? 28.871 -28.845 -6.263 1.00 23.88 98 LYS A O 1
ATOM 787 N N . TRP A 1 99 ? 29.136 -26.790 -5.385 1.00 21.39 99 TRP A N 1
ATOM 788 C CA . TRP A 1 99 ? 30.043 -26.213 -6.395 1.00 21.39 99 TRP A CA 1
ATOM 789 C C . TRP A 1 99 ? 30.771 -24.983 -5.819 1.00 21.39 99 TRP A C 1
ATOM 791 O O . TRP A 1 99 ? 30.246 -23.877 -5.783 1.00 21.39 99 TRP A O 1
ATOM 801 N N . TRP A 1 100 ? 31.993 -25.220 -5.337 1.00 19.78 100 TRP A N 1
ATOM 802 C CA . TRP A 1 100 ? 33.063 -24.240 -5.120 1.00 19.78 100 TRP A CA 1
ATOM 803 C C . TRP A 1 100 ? 34.261 -24.689 -5.979 1.00 19.78 100 TRP A C 1
ATOM 805 O O . TRP A 1 100 ? 34.441 -25.890 -6.172 1.00 19.78 100 TRP A O 1
ATOM 815 N N . LEU A 1 101 ? 35.087 -23.718 -6.392 1.00 23.28 101 LEU A N 1
ATOM 816 C CA . LEU A 1 101 ? 36.318 -23.774 -7.210 1.00 23.28 101 LEU A CA 1
ATOM 817 C C . LEU A 1 101 ? 36.158 -23.698 -8.739 1.00 23.28 101 LEU A C 1
ATOM 819 O O . LEU A 1 101 ? 35.823 -24.672 -9.404 1.00 23.28 101 LEU A O 1
ATOM 823 N N . ASN A 1 102 ? 36.614 -22.582 -9.318 1.00 23.06 102 ASN A N 1
ATOM 824 C CA . ASN A 1 102 ? 37.993 -22.492 -9.824 1.00 23.06 102 ASN A CA 1
ATOM 825 C C . ASN A 1 102 ? 38.296 -21.091 -10.372 1.00 23.06 102 ASN A C 1
ATOM 827 O O . ASN A 1 102 ? 37.617 -20.653 -11.291 1.00 23.06 102 ASN A O 1
ATOM 831 N N . LEU A 1 103 ? 39.336 -20.431 -9.841 1.00 23.83 103 LEU A N 1
ATOM 832 C CA . LEU A 1 103 ? 40.412 -19.769 -10.606 1.00 23.83 103 LEU A CA 1
ATOM 833 C C . LEU A 1 103 ? 41.307 -18.945 -9.667 1.00 23.83 103 LEU A C 1
ATOM 835 O O . LEU A 1 103 ? 41.113 -17.750 -9.463 1.00 23.83 103 LEU A O 1
ATOM 839 N N . GLN A 1 104 ? 42.345 -19.592 -9.140 1.00 23.20 104 GLN A N 1
ATOM 840 C CA . GLN A 1 104 ? 43.606 -18.930 -8.824 1.00 23.20 104 GLN A CA 1
ATOM 841 C C . GLN A 1 104 ? 44.772 -19.816 -9.266 1.00 23.20 104 GLN A C 1
ATOM 843 O O . GLN A 1 104 ? 44.740 -21.030 -9.089 1.00 23.20 104 GLN A O 1
ATOM 848 N N . THR A 1 105 ? 45.814 -19.130 -9.743 1.00 23.80 105 THR A N 1
ATOM 849 C CA . THR A 1 105 ? 47.216 -19.530 -9.969 1.00 23.80 105 THR A CA 1
ATOM 850 C C . THR A 1 105 ? 47.648 -19.845 -11.405 1.00 23.80 105 THR A C 1
ATOM 852 O O . THR A 1 105 ? 47.409 -20.917 -11.937 1.00 23.80 105 THR A O 1
ATOM 855 N N . SER A 1 106 ? 48.424 -18.916 -11.976 1.00 25.17 106 SER A N 1
ATOM 856 C CA . SER A 1 106 ? 49.827 -19.178 -12.337 1.00 25.17 106 SER A CA 1
ATOM 857 C C . SER A 1 106 ? 50.559 -17.861 -12.635 1.00 25.17 106 SER A C 1
ATOM 859 O O . SER A 1 106 ? 50.151 -17.093 -13.501 1.00 25.17 106 SER A O 1
ATOM 861 N N . ASN A 1 107 ? 51.631 -17.619 -11.882 1.00 24.20 107 ASN A N 1
ATOM 862 C CA . ASN A 1 107 ? 52.605 -16.535 -12.033 1.00 24.20 107 ASN A CA 1
ATOM 863 C C . ASN A 1 107 ? 53.852 -17.042 -12.794 1.00 24.20 107 ASN A C 1
ATOM 865 O O . ASN A 1 107 ? 54.039 -18.253 -12.903 1.00 24.20 107 ASN A O 1
ATOM 869 N N . THR A 1 108 ? 54.762 -16.106 -13.125 1.00 26.66 108 THR A N 1
ATOM 870 C CA . THR A 1 108 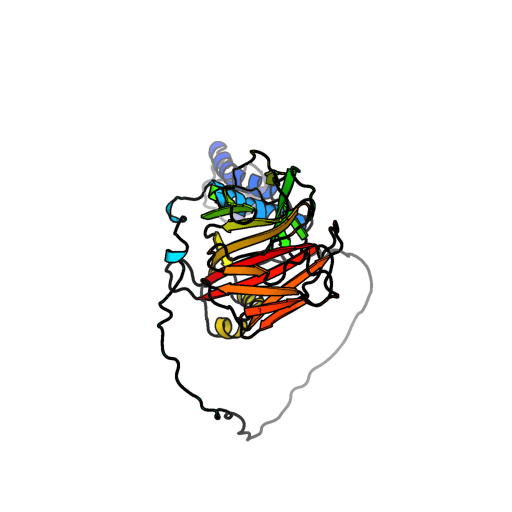? 56.168 -16.235 -13.622 1.00 26.66 108 THR A CA 1
ATOM 871 C C . THR A 1 108 ? 56.319 -16.170 -15.158 1.00 26.66 108 THR A C 1
ATOM 873 O O . THR A 1 108 ? 55.530 -16.783 -15.858 1.00 26.66 108 THR A O 1
ATOM 876 N N . LEU A 1 109 ? 57.228 -15.411 -15.806 1.00 25.47 109 LEU A N 1
ATOM 877 C CA . LEU A 1 109 ? 58.568 -14.821 -15.542 1.00 25.47 109 LEU A CA 1
ATOM 878 C C . LEU A 1 109 ? 58.700 -13.491 -16.358 1.00 25.47 109 LEU A C 1
ATOM 880 O O . LEU A 1 109 ? 58.118 -13.419 -17.429 1.00 25.47 109 LEU A O 1
ATOM 884 N N . ARG A 1 110 ? 59.257 -12.342 -15.920 1.00 25.59 110 ARG A N 1
ATOM 885 C CA . ARG A 1 110 ? 60.607 -11.885 -15.475 1.00 25.59 110 ARG A CA 1
ATOM 886 C C . ARG A 1 110 ? 61.468 -11.203 -16.587 1.00 25.59 110 ARG A C 1
ATOM 888 O O . ARG A 1 110 ? 61.807 -11.837 -17.573 1.00 25.59 110 ARG A O 1
ATOM 895 N N . HIS A 1 111 ? 61.893 -9.958 -16.287 1.00 26.42 111 HIS A N 1
ATOM 896 C CA . HIS A 1 111 ? 63.017 -9.122 -16.796 1.00 26.42 111 HIS A CA 1
ATOM 897 C C . HIS A 1 111 ? 62.922 -8.291 -18.099 1.00 26.42 111 HIS A C 1
ATOM 899 O O . HIS A 1 111 ? 63.007 -8.827 -19.192 1.00 26.42 111 HIS A O 1
ATOM 905 N N . ALA A 1 112 ? 62.979 -6.953 -17.958 1.00 25.44 112 ALA A N 1
ATOM 906 C CA . ALA A 1 112 ? 64.175 -6.130 -18.240 1.00 25.44 112 ALA A CA 1
ATOM 907 C C . ALA A 1 112 ? 63.982 -4.679 -17.737 1.00 25.44 112 ALA A C 1
ATOM 909 O O . ALA A 1 112 ? 62.911 -4.097 -17.879 1.00 25.44 112 ALA A O 1
ATOM 910 N N . ALA A 1 113 ? 65.020 -4.120 -17.115 1.00 25.08 113 ALA A N 1
ATOM 911 C CA . ALA A 1 113 ? 65.081 -2.774 -16.550 1.00 25.08 113 ALA A CA 1
ATOM 912 C C . ALA A 1 113 ? 65.814 -1.809 -17.498 1.00 25.08 113 ALA A C 1
ATOM 914 O O . ALA A 1 113 ? 66.764 -2.234 -18.150 1.00 25.08 113 ALA A O 1
ATOM 915 N N . ASN A 1 114 ? 65.427 -0.527 -17.520 1.00 26.89 114 ASN A N 1
ATOM 916 C CA . ASN A 1 114 ? 66.277 0.620 -17.142 1.00 26.89 114 ASN A CA 1
ATOM 917 C C . ASN A 1 114 ? 65.826 1.956 -17.763 1.00 26.89 114 ASN A C 1
ATOM 919 O O . ASN A 1 114 ? 65.659 2.071 -18.969 1.00 26.89 114 ASN A O 1
ATOM 923 N N . ASN A 1 115 ? 65.788 2.960 -16.877 1.00 25.69 115 ASN A N 1
ATOM 924 C CA . ASN A 1 115 ? 66.192 4.361 -17.040 1.00 25.69 115 ASN A CA 1
ATOM 925 C C . ASN A 1 115 ? 65.528 5.234 -18.119 1.00 25.69 115 ASN A C 1
ATOM 927 O O . ASN A 1 115 ? 65.778 5.070 -19.305 1.00 25.69 115 ASN A O 1
ATOM 931 N N . LEU A 1 116 ? 64.884 6.322 -17.678 1.00 27.64 116 LEU A N 1
ATOM 932 C CA . LEU A 1 116 ? 65.430 7.679 -17.850 1.00 27.64 116 LEU A CA 1
ATOM 933 C C . LEU A 1 116 ? 64.660 8.703 -17.000 1.00 27.64 116 LEU A C 1
ATOM 935 O O . LEU A 1 116 ? 63.465 8.582 -16.747 1.00 27.64 116 LEU A O 1
ATOM 939 N N . ALA A 1 117 ? 65.425 9.660 -16.487 1.00 27.34 117 ALA A N 1
ATOM 940 C CA . ALA A 1 117 ? 65.110 10.546 -15.383 1.00 27.34 117 ALA A CA 1
ATOM 941 C C . ALA A 1 117 ? 64.299 11.796 -15.776 1.00 27.34 117 ALA A C 1
ATOM 943 O O . ALA A 1 117 ? 64.340 12.269 -16.908 1.00 27.34 117 ALA A O 1
ATOM 944 N N . MET A 1 118 ? 63.621 12.352 -14.768 1.00 25.33 118 MET A N 1
ATOM 945 C CA . MET A 1 118 ? 63.032 13.698 -14.724 1.00 25.33 118 MET A CA 1
ATOM 946 C C . MET A 1 118 ? 64.095 14.808 -14.815 1.00 25.33 118 MET A C 1
ATOM 948 O O . MET A 1 118 ? 65.250 14.584 -14.446 1.00 25.33 118 MET A O 1
ATOM 952 N N . PRO A 1 119 ? 63.655 16.056 -15.057 1.00 31.17 119 PRO A N 1
ATOM 953 C CA . PRO A 1 119 ? 64.073 17.125 -14.151 1.00 31.17 119 PRO A CA 1
ATOM 954 C C . PRO A 1 119 ? 62.907 17.966 -13.594 1.00 31.17 119 PRO A C 1
ATOM 956 O O . PRO A 1 119 ? 61.904 18.229 -14.252 1.00 31.17 119 PRO A O 1
ATOM 959 N N . LYS A 1 120 ? 63.084 18.393 -12.335 1.00 32.72 120 LYS A N 1
ATOM 960 C CA . LYS A 1 120 ? 62.302 19.388 -11.576 1.00 32.72 120 LYS A CA 1
ATOM 961 C C . LYS A 1 120 ? 62.947 20.775 -11.712 1.00 32.72 120 LYS A C 1
ATOM 963 O O . LYS A 1 120 ? 64.162 20.847 -11.584 1.00 32.72 120 LYS A O 1
ATOM 968 N N . GLN A 1 121 ? 62.138 21.841 -11.770 1.00 29.08 121 GLN A N 1
ATOM 969 C CA . GLN A 1 121 ? 62.317 23.132 -11.056 1.00 29.08 121 GLN A CA 1
ATOM 970 C C . GLN A 1 121 ? 61.075 24.020 -11.315 1.00 29.08 121 GLN A C 1
ATOM 972 O O . GLN A 1 121 ? 60.719 24.251 -12.461 1.00 29.08 121 GLN A O 1
ATOM 977 N N . GLN A 1 122 ? 60.201 24.229 -10.317 1.00 30.83 122 GLN A N 1
ATOM 978 C CA . GLN A 1 122 ? 60.087 25.407 -9.425 1.00 30.83 122 GLN A CA 1
ATOM 979 C C . GLN A 1 122 ? 59.814 26.744 -10.137 1.00 30.83 122 GLN A C 1
ATOM 981 O O . GLN A 1 122 ? 60.656 27.186 -10.904 1.00 30.83 122 GLN A O 1
ATOM 986 N N . THR A 1 123 ? 58.693 27.416 -9.810 1.00 30.67 123 THR A N 1
ATOM 987 C CA . THR A 1 123 ? 58.616 28.776 -9.204 1.00 30.67 123 THR A CA 1
ATOM 988 C C . THR A 1 123 ? 57.142 29.192 -8.997 1.00 30.67 123 THR A C 1
ATOM 990 O O . THR A 1 123 ? 56.344 29.086 -9.919 1.00 30.67 123 THR A O 1
ATOM 993 N N . GLY A 1 124 ? 56.806 29.730 -7.814 1.00 25.47 124 GLY A N 1
ATOM 994 C CA . GLY A 1 124 ? 55.819 30.817 -7.690 1.00 25.47 124 GLY A CA 1
ATOM 995 C C . GLY A 1 124 ? 54.426 30.492 -7.139 1.00 25.47 124 GLY A C 1
ATOM 996 O O . GLY A 1 124 ? 53.471 30.351 -7.891 1.00 25.47 124 GLY A O 1
ATOM 997 N N . MET A 1 125 ? 54.291 30.507 -5.812 1.00 29.22 125 MET A N 1
ATOM 998 C CA . MET A 1 125 ? 53.027 30.727 -5.104 1.00 29.22 125 MET A CA 1
ATOM 999 C C . MET A 1 125 ? 52.906 32.232 -4.800 1.00 29.22 125 MET A C 1
ATOM 1001 O O . MET A 1 125 ? 53.716 32.752 -4.037 1.00 29.22 125 MET A O 1
ATOM 1005 N N . ILE A 1 126 ? 51.912 32.926 -5.369 1.00 32.22 126 ILE A N 1
ATOM 1006 C CA . ILE A 1 126 ? 51.414 34.221 -4.870 1.00 32.22 126 ILE A CA 1
ATOM 1007 C C . ILE A 1 126 ? 49.883 34.151 -4.810 1.00 32.22 126 ILE A C 1
ATOM 1009 O O . ILE A 1 126 ? 49.211 33.815 -5.781 1.00 32.22 126 ILE A O 1
ATOM 1013 N N . MET A 1 127 ? 49.373 34.429 -3.612 1.00 26.64 127 MET A N 1
ATOM 1014 C CA . MET A 1 127 ? 47.972 34.482 -3.203 1.00 26.64 127 MET A CA 1
ATOM 1015 C C . MET A 1 127 ? 47.134 35.512 -3.980 1.00 26.64 127 MET A C 1
ATOM 1017 O O . MET A 1 127 ? 47.592 36.619 -4.241 1.00 26.64 127 MET A O 1
ATOM 1021 N N . SER A 1 128 ? 45.839 35.198 -4.108 1.00 25.47 128 SER A N 1
ATOM 1022 C CA . SER A 1 128 ? 44.718 35.980 -3.544 1.00 25.47 128 SER A CA 1
ATOM 1023 C C . SER A 1 128 ? 43.623 36.429 -4.526 1.00 25.47 128 SER A C 1
ATOM 1025 O O . SER A 1 128 ? 43.822 37.324 -5.338 1.00 25.47 128 SER A O 1
ATOM 1027 N N . LEU A 1 129 ? 42.423 35.895 -4.250 1.00 30.73 129 LEU A N 1
ATOM 1028 C CA . LEU A 1 129 ? 41.082 36.486 -4.394 1.00 30.73 129 LEU A CA 1
ATOM 1029 C C . LEU A 1 129 ? 40.389 36.470 -5.771 1.00 30.73 129 LEU A C 1
ATOM 1031 O O . LEU A 1 129 ? 40.990 36.715 -6.806 1.00 30.73 129 LEU A O 1
ATOM 1035 N N . TYR A 1 130 ? 39.065 36.247 -5.689 1.00 31.23 130 TYR A N 1
ATOM 1036 C CA . TYR A 1 130 ? 38.043 36.092 -6.742 1.00 31.23 130 TYR A CA 1
ATOM 1037 C C . TYR A 1 130 ? 38.048 34.688 -7.394 1.00 31.23 130 TYR A C 1
ATOM 1039 O O . TYR A 1 130 ? 38.986 34.311 -8.071 1.00 31.23 130 TYR A O 1
ATOM 1047 N N . THR A 1 131 ? 37.065 33.793 -7.231 1.00 30.95 131 THR A N 1
ATOM 1048 C CA . THR A 1 131 ? 35.635 33.988 -6.969 1.00 30.95 131 THR A CA 1
ATOM 1049 C C . THR A 1 131 ? 35.042 32.681 -6.425 1.00 30.95 131 THR A C 1
ATOM 1051 O O . THR A 1 131 ? 35.074 31.644 -7.085 1.00 30.95 131 THR A O 1
ATOM 1054 N N . LYS A 1 132 ? 34.449 32.728 -5.227 1.00 33.00 132 LYS A N 1
ATOM 1055 C CA . LYS A 1 132 ? 33.464 31.737 -4.778 1.00 33.00 132 LYS A CA 1
ATOM 1056 C C . LYS A 1 132 ? 32.235 31.864 -5.680 1.00 33.00 132 LYS A C 1
ATOM 1058 O O . LYS A 1 132 ? 31.482 32.815 -5.505 1.00 33.00 132 LYS A O 1
ATOM 1063 N N . SER A 1 133 ? 32.073 30.967 -6.651 1.00 32.75 133 SER A N 1
ATOM 1064 C CA . SER A 1 133 ? 30.802 30.557 -7.284 1.00 32.75 133 SER A CA 1
ATOM 1065 C C . SER A 1 133 ? 31.113 29.734 -8.536 1.00 32.75 133 SER A C 1
ATOM 1067 O O . SER A 1 133 ? 30.952 30.210 -9.654 1.00 32.75 133 SER A O 1
ATOM 1069 N N . PHE A 1 134 ? 31.561 28.488 -8.365 1.00 32.19 134 PHE A N 1
ATOM 1070 C CA . PHE A 1 134 ? 31.278 27.467 -9.375 1.00 32.19 134 PHE A CA 1
ATOM 1071 C C . PHE A 1 134 ? 30.139 26.617 -8.832 1.00 32.19 134 PHE A C 1
ATOM 1073 O O . PHE A 1 134 ? 30.295 25.616 -8.139 1.00 32.19 134 PHE A O 1
ATOM 1080 N N . THR A 1 135 ? 28.969 27.200 -9.028 1.00 32.59 135 THR A N 1
ATOM 1081 C CA . THR A 1 135 ? 27.648 26.692 -8.728 1.00 32.59 135 THR A CA 1
ATOM 1082 C C . THR A 1 135 ? 27.465 25.339 -9.409 1.00 32.59 135 THR A C 1
ATOM 1084 O O . THR A 1 135 ? 27.531 25.254 -10.630 1.00 32.59 135 THR A O 1
ATOM 1087 N N . ILE A 1 136 ? 27.248 24.303 -8.598 1.00 38.66 136 ILE A N 1
ATOM 1088 C CA . ILE A 1 136 ? 26.233 23.254 -8.775 1.00 38.66 136 ILE A CA 1
ATOM 1089 C C . ILE A 1 136 ? 25.752 23.126 -10.232 1.00 38.66 136 ILE A C 1
ATOM 1091 O O . ILE A 1 136 ? 24.810 23.793 -10.664 1.00 38.66 136 ILE A O 1
ATOM 1095 N N . TRP A 1 137 ? 26.413 22.249 -10.982 1.00 29.09 137 TRP A N 1
ATOM 1096 C CA . TRP A 1 137 ? 25.869 21.660 -12.204 1.00 29.09 137 TRP A CA 1
ATOM 1097 C C . TRP A 1 137 ? 26.308 20.197 -12.307 1.00 29.09 137 TRP A C 1
ATOM 1099 O O . TRP A 1 137 ? 26.813 19.741 -13.324 1.00 29.09 137 TRP A O 1
ATOM 1109 N N . LEU A 1 138 ? 26.097 19.443 -11.226 1.00 30.25 138 LEU A N 1
ATOM 1110 C CA . LEU A 1 138 ? 25.576 18.103 -11.423 1.00 30.25 138 LEU A CA 1
ATOM 1111 C C . LEU A 1 138 ? 24.069 18.307 -11.520 1.00 30.25 138 LEU A C 1
ATOM 1113 O O . LEU A 1 138 ? 23.409 18.618 -10.527 1.00 30.25 138 LEU A O 1
ATOM 1117 N N . LEU A 1 139 ? 23.527 18.185 -12.731 1.00 31.50 139 LEU A N 1
ATOM 1118 C CA . LEU A 1 139 ? 22.199 17.612 -12.837 1.00 31.50 139 LEU A CA 1
ATOM 1119 C C . LEU A 1 139 ? 22.303 16.282 -12.091 1.00 31.50 139 LEU A C 1
ATOM 1121 O O . LEU A 1 139 ? 22.778 15.301 -12.650 1.00 31.50 139 LEU A O 1
ATOM 1125 N N . ALA A 1 140 ? 21.871 16.255 -10.833 1.00 29.05 140 ALA A N 1
ATOM 1126 C CA . ALA A 1 140 ? 21.168 15.088 -10.358 1.00 29.05 140 ALA A CA 1
ATOM 1127 C C . ALA A 1 140 ? 19.930 15.014 -11.254 1.00 29.05 140 ALA A C 1
ATOM 1129 O O . ALA A 1 140 ? 18.874 15.584 -10.962 1.00 29.05 140 ALA A O 1
ATOM 1130 N N . THR A 1 141 ? 20.121 14.416 -12.430 1.00 30.83 141 THR A N 1
ATOM 1131 C CA . THR A 1 141 ? 19.129 13.555 -13.040 1.00 30.83 141 THR A CA 1
ATOM 1132 C C . THR A 1 141 ? 18.660 12.688 -11.890 1.00 30.83 141 THR A C 1
ATOM 1134 O O . THR A 1 141 ? 19.327 11.732 -11.515 1.00 30.83 141 THR A O 1
ATOM 1137 N N . HIS A 1 142 ? 17.584 13.112 -11.230 1.00 35.50 142 HIS A N 1
ATOM 1138 C CA . HIS A 1 142 ? 16.803 12.191 -10.438 1.00 35.50 142 HIS A CA 1
ATOM 1139 C C . HIS A 1 142 ? 16.195 11.309 -11.514 1.00 35.50 142 HIS A C 1
ATOM 1141 O O . HIS A 1 142 ? 15.154 11.632 -12.091 1.00 35.50 142 HIS A O 1
ATOM 1147 N N . SER A 1 143 ? 16.975 10.304 -11.913 1.00 36.34 143 SER A N 1
ATOM 1148 C CA . SER A 1 143 ? 16.508 9.139 -12.632 1.00 36.34 143 SER A CA 1
ATOM 1149 C C . SER A 1 143 ? 15.214 8.774 -11.939 1.00 36.34 143 SER A C 1
ATOM 1151 O O . SER A 1 143 ? 15.187 8.749 -10.710 1.00 36.34 143 SER A O 1
ATOM 1153 N N . ALA A 1 144 ? 14.133 8.703 -12.712 1.00 38.41 144 ALA A N 1
ATOM 1154 C CA . ALA A 1 144 ? 12.778 8.565 -12.214 1.00 38.41 144 ALA A CA 1
ATOM 1155 C C . ALA A 1 144 ? 12.675 7.274 -11.395 1.00 38.41 144 ALA A C 1
ATOM 1157 O O . ALA A 1 144 ? 12.309 6.222 -11.915 1.00 38.41 144 ALA A O 1
ATOM 1158 N N . LEU A 1 145 ? 13.069 7.353 -10.126 1.00 49.53 145 LEU A N 1
ATOM 1159 C CA . LEU A 1 145 ? 12.907 6.285 -9.174 1.00 49.53 145 LEU A CA 1
ATOM 1160 C C . LEU A 1 145 ? 11.419 6.246 -8.935 1.00 49.53 145 LEU A C 1
ATOM 1162 O O . LEU A 1 145 ? 10.792 7.255 -8.613 1.00 49.53 145 LEU A O 1
ATOM 1166 N N . ALA A 1 146 ? 10.837 5.095 -9.208 1.00 56.47 146 ALA A N 1
ATOM 1167 C CA . ALA A 1 146 ? 9.447 4.883 -8.919 1.00 56.47 146 ALA A CA 1
ATOM 1168 C C . ALA A 1 146 ? 9.205 5.227 -7.440 1.00 56.47 146 ALA A C 1
ATOM 1170 O O . ALA A 1 146 ? 9.861 4.732 -6.528 1.00 56.47 146 ALA A O 1
ATOM 1171 N N . HIS A 1 147 ? 8.339 6.211 -7.255 1.00 80.44 147 HIS A N 1
ATOM 1172 C CA . HIS A 1 147 ? 8.053 6.817 -5.970 1.00 80.44 147 HIS A CA 1
ATOM 1173 C C . HIS A 1 147 ? 7.039 5.968 -5.212 1.00 80.44 147 HIS A C 1
ATOM 1175 O O . HIS A 1 147 ? 6.134 5.388 -5.832 1.00 80.44 147 HIS A O 1
ATOM 1181 N N . GLU A 1 148 ? 7.169 5.949 -3.886 1.00 88.62 148 GLU A N 1
ATOM 1182 C CA . GLU A 1 148 ? 6.144 5.436 -2.981 1.00 88.62 148 GLU A CA 1
ATOM 1183 C C . GLU A 1 148 ? 4.803 6.080 -3.341 1.00 88.62 148 GLU A C 1
ATOM 1185 O O . GLU A 1 148 ? 4.733 7.273 -3.646 1.00 88.62 148 GLU A O 1
ATOM 1190 N N . PHE A 1 149 ? 3.742 5.281 -3.337 1.00 93.44 149 PHE A N 1
ATOM 1191 C CA . PHE A 1 149 ? 2.376 5.747 -3.536 1.00 93.44 149 PHE A CA 1
ATOM 1192 C C . PHE A 1 149 ? 1.503 5.146 -2.449 1.00 93.44 149 PHE A C 1
ATOM 1194 O O . PHE A 1 149 ? 1.517 3.927 -2.277 1.00 93.44 149 PHE A O 1
ATOM 1201 N N . TRP A 1 150 ? 0.758 5.972 -1.726 1.00 96.81 150 TRP A N 1
ATOM 1202 C CA . TRP A 1 150 ? -0.060 5.520 -0.605 1.00 96.81 150 TRP A CA 1
ATOM 1203 C C . TRP A 1 150 ? -1.336 6.340 -0.461 1.00 96.81 150 TRP A C 1
ATOM 1205 O O . TRP A 1 150 ? -1.505 7.389 -1.083 1.00 96.81 150 TRP A O 1
ATOM 1215 N N . ILE A 1 151 ? -2.244 5.810 0.354 1.00 97.12 151 ILE A N 1
ATOM 1216 C CA . ILE A 1 151 ? -3.458 6.488 0.794 1.00 97.12 151 ILE A CA 1
ATOM 1217 C C . ILE A 1 151 ? -3.191 6.965 2.222 1.00 97.12 151 ILE A C 1
ATOM 1219 O O . ILE A 1 151 ? -2.751 6.175 3.059 1.00 97.12 151 ILE A O 1
ATOM 1223 N N . GLU A 1 152 ? -3.442 8.237 2.502 1.00 95.38 152 GLU A N 1
ATOM 1224 C CA . GLU A 1 152 ? -3.249 8.850 3.815 1.00 95.38 152 GLU A CA 1
ATOM 1225 C C . GLU A 1 152 ? -4.568 9.457 4.303 1.00 95.38 152 GLU A C 1
ATOM 1227 O O . GLU A 1 152 ? -4.970 10.538 3.863 1.00 95.38 152 GLU A O 1
ATOM 1232 N N . PRO A 1 153 ? -5.290 8.749 5.183 1.00 95.19 153 PRO A N 1
ATOM 1233 C CA . PRO A 1 153 ? -6.428 9.305 5.898 1.00 95.19 153 PRO A CA 1
ATOM 1234 C C . PRO A 1 153 ? -6.035 10.524 6.746 1.00 95.19 153 PRO A C 1
ATOM 1236 O O . PRO A 1 153 ? -4.965 10.549 7.348 1.00 95.19 153 PRO A O 1
ATOM 1239 N N . ARG A 1 154 ? -6.937 11.506 6.884 1.00 92.31 154 ARG A N 1
ATOM 1240 C CA . ARG A 1 154 ? -6.764 12.655 7.804 1.00 92.31 154 ARG A CA 1
ATOM 1241 C C . ARG A 1 154 ? -6.604 12.235 9.269 1.00 92.31 154 ARG A C 1
ATOM 1243 O O . ARG A 1 154 ? -6.041 12.975 10.068 1.00 92.31 154 ARG A O 1
ATOM 1250 N N . ALA A 1 155 ? -7.149 11.075 9.605 1.00 94.62 155 ALA A N 1
ATOM 1251 C CA . ALA A 1 155 ? -6.960 10.351 10.849 1.00 94.62 155 ALA A CA 1
ATOM 1252 C C . ALA A 1 155 ? -7.121 8.862 10.537 1.00 94.62 155 ALA A C 1
ATOM 1254 O O . ALA A 1 155 ? -7.834 8.511 9.604 1.00 94.62 155 ALA A O 1
ATOM 1255 N N . TYR A 1 156 ? -6.521 7.972 11.318 1.00 96.56 156 TYR A N 1
ATOM 1256 C CA . TYR A 1 156 ? -6.703 6.527 11.131 1.00 96.56 156 TYR A CA 1
ATOM 1257 C C . TYR A 1 156 ? -7.792 5.940 12.028 1.00 96.56 156 TYR A C 1
ATOM 1259 O O . TYR A 1 156 ? -8.131 4.761 11.906 1.00 96.56 156 TYR A O 1
ATOM 1267 N N . THR A 1 157 ? -8.369 6.758 12.911 1.00 96.69 157 THR A N 1
ATOM 1268 C CA . THR A 1 157 ? -9.497 6.371 13.752 1.00 96.69 157 THR A CA 1
ATOM 1269 C C . THR A 1 157 ? -10.625 7.392 13.678 1.00 96.69 157 THR A C 1
ATOM 1271 O O . THR A 1 157 ? -10.397 8.600 13.711 1.00 96.69 157 THR A O 1
ATOM 1274 N N . PHE A 1 158 ? -11.862 6.903 13.578 1.00 97.38 158 PHE A N 1
ATOM 1275 C CA . PHE A 1 158 ? -13.054 7.746 13.466 1.00 97.38 158 PHE A CA 1
ATOM 1276 C C . PHE A 1 158 ? -14.196 7.228 14.346 1.00 97.38 158 PHE A C 1
ATOM 1278 O O . PHE A 1 158 ? -14.294 6.023 14.597 1.00 97.38 158 PHE A O 1
ATOM 1285 N N . PRO A 1 159 ? -15.109 8.106 14.796 1.00 97.38 159 PRO A N 1
ATOM 1286 C CA . PRO A 1 159 ? -16.392 7.658 15.308 1.00 97.38 159 PRO A CA 1
ATOM 1287 C C . PRO A 1 159 ? -17.261 7.085 14.178 1.00 97.38 159 PRO A C 1
ATOM 1289 O O . PRO A 1 159 ? -17.072 7.364 12.991 1.00 97.38 159 PRO A O 1
ATOM 1292 N N . SER A 1 160 ? -18.237 6.272 14.557 1.00 95.75 160 SER A N 1
ATOM 1293 C CA . SER A 1 160 ? -19.256 5.755 13.641 1.00 95.75 160 SER A CA 1
ATOM 1294 C C . SER A 1 160 ? -20.082 6.907 13.076 1.00 95.75 160 SER A C 1
ATOM 1296 O O . SER A 1 160 ? -20.291 7.919 13.748 1.00 95.75 160 SER A O 1
ATOM 1298 N N . GLN A 1 161 ? -20.548 6.753 11.839 1.00 94.81 161 GLN A N 1
ATOM 1299 C CA . GLN A 1 161 ? -21.291 7.763 11.077 1.00 94.81 161 GLN A CA 1
ATOM 1300 C C . GLN A 1 161 ? -20.500 9.061 10.808 1.00 94.81 161 GLN A C 1
ATOM 1302 O O . GLN A 1 161 ? -21.078 10.091 10.464 1.00 94.81 161 GLN A O 1
ATOM 1307 N N . ALA A 1 162 ? -19.175 9.032 10.964 1.00 96.38 162 ALA A N 1
ATOM 1308 C CA . ALA A 1 162 ? -18.292 10.131 10.605 1.00 96.38 162 ALA A CA 1
ATOM 1309 C C . ALA A 1 162 ? -17.979 10.148 9.105 1.00 96.38 162 ALA A C 1
ATOM 1311 O O . ALA A 1 162 ? -18.149 9.164 8.385 1.00 96.38 162 ALA A O 1
ATOM 1312 N N . THR A 1 163 ? -17.442 11.275 8.648 1.00 96.38 163 THR A N 1
ATOM 1313 C CA . THR A 1 163 ? -16.827 11.361 7.323 1.00 96.38 163 THR A CA 1
ATOM 1314 C C . THR A 1 163 ? -15.344 11.022 7.433 1.00 96.38 163 THR A C 1
ATOM 1316 O O . THR A 1 163 ? -14.626 11.613 8.236 1.00 96.38 163 THR A O 1
ATOM 1319 N N . ILE A 1 164 ? -14.907 10.060 6.628 1.00 96.00 164 ILE A N 1
ATOM 1320 C CA . ILE A 1 164 ? -13.511 9.691 6.423 1.00 96.00 164 ILE A CA 1
ATOM 1321 C C . ILE A 1 164 ? -13.016 10.479 5.218 1.00 96.00 164 ILE A C 1
ATOM 1323 O O . ILE A 1 164 ? -13.502 10.295 4.101 1.00 96.00 164 ILE A O 1
ATOM 1327 N N . GLU A 1 165 ? -12.037 11.340 5.450 1.00 95.19 165 GLU A N 1
ATOM 1328 C CA . GLU A 1 165 ? -11.322 12.051 4.398 1.00 95.19 165 GLU A CA 1
ATOM 1329 C C . GLU A 1 165 ? -9.927 11.454 4.249 1.00 95.19 165 GLU A C 1
ATOM 1331 O O . GLU A 1 165 ? -9.253 11.192 5.250 1.00 95.19 165 GLU A O 1
ATOM 1336 N N . ALA A 1 166 ? -9.498 11.233 3.009 1.00 94.38 166 ALA A N 1
ATOM 1337 C CA . ALA A 1 166 ? -8.178 10.695 2.713 1.00 94.38 166 ALA A CA 1
ATOM 1338 C C . ALA A 1 166 ? -7.580 11.335 1.462 1.00 94.38 166 ALA A C 1
ATOM 1340 O O . ALA A 1 166 ? -8.283 11.598 0.481 1.00 94.38 166 ALA A O 1
ATOM 1341 N N . ASP A 1 167 ? -6.269 11.528 1.500 1.00 93.00 167 ASP A N 1
ATOM 1342 C CA . ASP A 1 167 ? -5.470 11.986 0.375 1.00 93.00 167 ASP A CA 1
ATOM 1343 C C . ASP A 1 167 ? -4.746 10.807 -0.267 1.00 93.00 167 ASP A C 1
ATOM 1345 O O . ASP A 1 167 ? -4.418 9.814 0.386 1.00 93.00 167 ASP A O 1
ATOM 1349 N N . LEU A 1 168 ? -4.485 10.912 -1.566 1.00 93.00 168 LEU A N 1
ATOM 1350 C CA . LEU A 1 168 ? -3.537 10.025 -2.230 1.00 93.00 168 LEU A CA 1
ATOM 1351 C C . LEU A 1 168 ? -2.218 10.766 -2.343 1.00 93.00 168 LEU A C 1
ATOM 1353 O O . LEU A 1 168 ? -2.199 11.947 -2.681 1.00 93.00 168 LEU A O 1
ATOM 1357 N N . LEU A 1 169 ? -1.113 10.088 -2.078 1.00 91.94 169 LEU A N 1
ATOM 1358 C CA . LEU A 1 169 ? 0.198 10.718 -2.031 1.00 91.94 169 LEU A CA 1
ATOM 1359 C C . LEU A 1 169 ? 1.186 9.948 -2.893 1.00 91.94 169 LEU A C 1
ATOM 1361 O O . LEU A 1 169 ? 1.140 8.722 -2.983 1.00 91.94 169 LEU A O 1
ATOM 1365 N N . VAL A 1 170 ? 2.084 10.689 -3.540 1.00 89.75 170 VAL A N 1
ATOM 1366 C CA . VAL A 1 170 ? 3.250 10.139 -4.237 1.00 89.75 170 VAL A CA 1
ATOM 1367 C C . VAL A 1 170 ? 4.522 10.814 -3.738 1.00 89.75 170 VAL A C 1
ATOM 1369 O O . VAL A 1 170 ? 4.599 12.047 -3.690 1.00 89.75 170 VAL A O 1
ATOM 1372 N N . GLY A 1 171 ? 5.528 10.029 -3.361 1.00 89.44 171 GLY A N 1
ATOM 1373 C CA . GLY A 1 171 ? 6.673 10.555 -2.625 1.00 89.44 171 GLY A CA 1
ATOM 1374 C C . GLY A 1 171 ? 7.797 9.567 -2.346 1.00 89.44 171 GLY A C 1
ATOM 1375 O O . GLY A 1 171 ? 7.980 8.575 -3.048 1.00 89.44 171 GLY A O 1
ATOM 1376 N N . SER A 1 172 ? 8.590 9.905 -1.343 1.00 85.06 172 SER A N 1
ATOM 1377 C CA . SER A 1 172 ? 9.716 9.114 -0.847 1.00 85.06 172 SER A CA 1
ATOM 1378 C C . SER A 1 172 ? 9.901 9.405 0.632 1.00 85.06 172 SER A C 1
ATOM 1380 O O . SER A 1 172 ? 9.603 10.527 1.056 1.00 85.06 172 SER A O 1
ATOM 1382 N N . GLU A 1 173 ? 10.445 8.455 1.389 1.00 87.94 173 GLU A N 1
ATOM 1383 C CA . GLU A 1 173 ? 10.738 8.646 2.819 1.00 87.94 173 GLU A CA 1
ATOM 1384 C C . GLU A 1 173 ? 9.475 9.025 3.613 1.00 87.94 173 GLU A C 1
ATOM 1386 O O . GLU A 1 173 ? 9.508 9.853 4.530 1.00 87.94 173 GLU A O 1
ATOM 1391 N N . PHE A 1 174 ? 8.333 8.464 3.191 1.00 90.81 174 PHE A N 1
ATOM 1392 C CA . PHE A 1 174 ? 7.000 8.716 3.734 1.00 90.81 174 PHE A CA 1
ATOM 1393 C C . PHE A 1 174 ? 6.587 10.200 3.745 1.00 90.81 174 PHE A C 1
ATOM 1395 O O . PHE A 1 174 ? 5.809 10.644 4.589 1.00 90.81 174 PHE A O 1
ATOM 1402 N N . VAL A 1 175 ? 7.097 10.991 2.793 1.00 89.06 175 VAL A N 1
ATOM 1403 C CA . VAL A 1 175 ? 6.694 12.384 2.557 1.00 89.06 175 VAL A CA 1
ATOM 1404 C C . VAL A 1 175 ? 6.342 12.567 1.088 1.00 89.06 175 VAL A C 1
ATOM 1406 O O . VAL A 1 175 ? 7.140 12.312 0.184 1.00 89.06 175 VAL A O 1
ATOM 1409 N N . GLY A 1 176 ? 5.109 13.005 0.840 1.00 87.75 176 GLY A N 1
ATOM 1410 C CA . GLY A 1 176 ? 4.508 12.984 -0.488 1.00 87.75 176 GLY A CA 1
ATOM 1411 C C . GLY A 1 176 ? 3.965 14.321 -0.949 1.00 87.75 176 GLY A C 1
ATOM 1412 O O . GLY A 1 176 ? 4.017 15.336 -0.255 1.00 87.75 176 GLY A O 1
ATOM 1413 N N . GLN A 1 177 ? 3.485 14.329 -2.183 1.00 84.62 177 GLN A N 1
ATOM 1414 C CA . GLN A 1 177 ? 2.637 15.383 -2.726 1.00 84.62 177 GLN A CA 1
ATOM 1415 C C . GLN A 1 177 ? 1.283 14.794 -3.103 1.00 84.62 177 GLN A C 1
ATOM 1417 O O . GLN A 1 177 ? 1.233 13.644 -3.550 1.00 84.62 177 GLN A O 1
ATOM 1422 N N . ASP A 1 178 ? 0.238 15.614 -2.981 1.00 85.75 178 ASP A N 1
ATOM 1423 C CA . ASP A 1 178 ? -1.134 15.252 -3.329 1.00 85.75 178 ASP A CA 1
ATOM 1424 C C . ASP A 1 178 ? -1.217 14.671 -4.744 1.00 85.75 178 ASP A C 1
ATOM 1426 O O . ASP A 1 178 ? -0.665 15.197 -5.725 1.00 85.75 178 ASP A O 1
ATOM 1430 N N . TYR A 1 179 ? -1.934 13.563 -4.834 1.00 84.56 179 TYR A N 1
ATOM 1431 C CA . TYR A 1 179 ? -2.236 12.845 -6.046 1.00 84.56 179 TYR A CA 1
ATOM 1432 C C . TYR A 1 179 ? -3.747 12.822 -6.248 1.00 84.56 179 TYR A C 1
ATOM 1434 O O . TYR A 1 179 ? -4.496 12.377 -5.389 1.00 84.56 179 TYR A O 1
ATOM 1442 N N . ILE A 1 180 ? -4.218 13.308 -7.394 1.00 84.06 180 ILE A N 1
ATOM 1443 C CA . ILE A 1 180 ? -5.660 13.410 -7.631 1.00 84.06 180 ILE A CA 1
ATOM 1444 C C . ILE A 1 180 ? -6.232 12.017 -7.890 1.00 84.06 180 ILE A C 1
ATOM 1446 O O . ILE A 1 180 ? -5.737 11.273 -8.743 1.00 84.06 180 ILE A O 1
ATOM 1450 N N . PHE A 1 181 ? -7.316 11.682 -7.194 1.00 88.19 181 PHE A N 1
ATOM 1451 C CA . PHE A 1 181 ? -8.085 10.486 -7.500 1.00 88.19 181 PHE A CA 1
ATOM 1452 C C . PHE A 1 181 ? -8.859 10.678 -8.808 1.00 88.19 181 PHE A C 1
ATOM 1454 O O . PHE A 1 181 ? -9.748 11.515 -8.899 1.00 88.19 181 PHE A O 1
ATOM 1461 N N . ILE A 1 182 ? -8.548 9.885 -9.832 1.00 88.12 182 ILE A N 1
ATOM 1462 C CA . ILE A 1 182 ? -9.307 9.843 -11.087 1.00 88.12 182 ILE A CA 1
ATOM 1463 C C . ILE A 1 182 ? -9.728 8.388 -11.308 1.00 88.12 182 ILE A C 1
ATOM 1465 O O . ILE A 1 182 ? -8.859 7.585 -11.647 1.00 88.12 182 ILE A O 1
ATOM 1469 N N . PRO A 1 183 ? -11.022 8.024 -11.180 1.00 87.25 183 PRO A N 1
ATOM 1470 C CA . PRO A 1 183 ? -11.472 6.628 -11.214 1.00 87.25 183 PRO A CA 1
ATOM 1471 C C . PRO A 1 183 ? -10.968 5.834 -12.423 1.00 87.25 183 PRO A C 1
ATOM 1473 O O . PRO A 1 183 ? -10.521 4.704 -12.287 1.00 87.25 183 PRO A O 1
ATOM 1476 N N . LYS A 1 184 ? -10.921 6.462 -13.607 1.00 86.62 184 LYS A N 1
ATOM 1477 C CA . LYS A 1 184 ? -10.416 5.840 -14.847 1.00 86.62 184 LYS A CA 1
ATOM 1478 C C . LYS A 1 184 ? -8.945 5.403 -14.787 1.00 86.62 184 LYS A C 1
ATOM 1480 O O . LYS A 1 184 ? -8.502 4.641 -15.641 1.00 86.62 184 LYS A O 1
ATOM 1485 N N . GLY A 1 185 ? -8.173 5.913 -13.832 1.00 86.50 185 GLY A N 1
ATOM 1486 C CA . GLY A 1 185 ? -6.789 5.513 -13.598 1.00 86.50 185 GLY A CA 1
ATOM 1487 C C . GLY A 1 185 ? -6.641 4.182 -12.863 1.00 86.50 185 GLY A C 1
ATOM 1488 O O . GLY A 1 185 ? -5.523 3.672 -12.775 1.00 86.50 185 GLY A O 1
ATOM 1489 N N . TYR A 1 186 ? -7.740 3.617 -12.366 1.00 91.38 186 TYR A N 1
ATOM 1490 C CA . TYR A 1 186 ? -7.759 2.426 -11.533 1.00 91.38 186 TYR A CA 1
ATOM 1491 C C . TYR A 1 186 ? -8.570 1.317 -12.204 1.00 91.38 186 TYR A C 1
ATOM 1493 O O . TYR A 1 186 ? -9.585 1.570 -12.848 1.00 91.38 186 TYR A O 1
ATOM 1501 N N . SER A 1 187 ? -8.090 0.083 -12.070 1.00 91.06 187 SER A N 1
ATOM 1502 C CA . SER A 1 187 ? -8.838 -1.124 -12.445 1.00 91.06 187 SER A CA 1
ATOM 1503 C C . SER A 1 187 ? -9.741 -1.597 -11.307 1.00 91.06 187 SER A C 1
ATOM 1505 O O . SER A 1 187 ? -10.730 -2.280 -11.552 1.00 91.06 187 SER A O 1
ATOM 1507 N N . SER A 1 188 ? -9.416 -1.209 -10.071 1.00 93.56 188 SER A N 1
ATOM 1508 C CA . SER A 1 188 ? -10.260 -1.380 -8.895 1.00 93.56 188 SER A CA 1
ATOM 1509 C C . SER A 1 188 ? -10.023 -0.224 -7.926 1.00 93.56 188 SER A C 1
ATOM 1511 O O . SER A 1 188 ? -8.879 0.163 -7.679 1.00 93.56 188 SER A O 1
ATOM 1513 N N . ALA A 1 189 ? -11.101 0.350 -7.400 1.00 96.19 189 ALA A N 1
ATOM 1514 C CA . ALA A 1 189 ? -11.066 1.415 -6.409 1.00 96.19 189 ALA A CA 1
ATOM 1515 C C . ALA A 1 189 ? -12.237 1.208 -5.445 1.00 96.19 189 ALA A C 1
ATOM 1517 O O . ALA A 1 189 ? -13.386 1.466 -5.798 1.00 96.19 189 ALA A O 1
ATOM 1518 N N . LEU A 1 190 ? -11.957 0.688 -4.252 1.00 97.06 190 LEU A N 1
ATOM 1519 C CA . LEU A 1 190 ? -12.964 0.148 -3.341 1.00 97.06 190 LEU A CA 1
ATOM 1520 C C . LEU A 1 190 ? -12.848 0.765 -1.950 1.00 97.06 190 LEU A C 1
ATOM 1522 O O . LEU A 1 190 ? -11.753 0.991 -1.436 1.00 97.06 190 LEU A O 1
ATOM 1526 N N . PHE A 1 191 ? -13.998 0.960 -1.316 1.00 97.81 191 PHE A N 1
ATOM 1527 C CA . PHE A 1 191 ? -14.117 1.174 0.116 1.00 97.81 191 PHE A CA 1
ATOM 1528 C C . PHE A 1 191 ? -14.857 -0.004 0.748 1.00 97.81 191 PHE A C 1
ATOM 1530 O O . PHE A 1 191 ? -16.021 -0.263 0.432 1.00 97.81 191 PHE A O 1
ATOM 1537 N N . SER A 1 192 ? -14.164 -0.710 1.633 1.00 97.38 192 SER A N 1
ATOM 1538 C CA . SER A 1 192 ? -14.607 -1.932 2.292 1.00 97.38 192 SER A CA 1
ATOM 1539 C C . SER A 1 192 ? -14.980 -1.663 3.745 1.00 97.38 192 SER A C 1
ATOM 1541 O O . SER A 1 192 ? -14.190 -1.098 4.506 1.00 97.38 192 SER A O 1
ATOM 1543 N N . ARG A 1 193 ? -16.185 -2.087 4.127 1.00 94.69 193 ARG A N 1
ATOM 1544 C CA . ARG A 1 193 ? -16.737 -2.039 5.485 1.00 94.69 193 ARG A CA 1
ATOM 1545 C C . ARG A 1 193 ? -17.195 -3.449 5.854 1.00 94.69 193 ARG A C 1
ATOM 1547 O O . ARG A 1 193 ? -18.332 -3.832 5.577 1.00 94.69 193 ARG A O 1
ATOM 1554 N N . GLY A 1 194 ? -16.279 -4.244 6.405 1.00 85.56 194 GLY A N 1
ATOM 1555 C CA . GLY A 1 194 ? -16.493 -5.680 6.604 1.00 85.56 194 GLY A CA 1
ATOM 1556 C C . GLY A 1 194 ? -16.725 -6.409 5.273 1.00 85.56 194 GLY A C 1
ATOM 1557 O O . GLY A 1 194 ? -15.858 -6.422 4.397 1.00 85.56 194 GLY A O 1
ATOM 1558 N N . ASP A 1 195 ? -17.913 -6.988 5.111 1.00 84.75 195 ASP A N 1
ATOM 1559 C CA . ASP A 1 195 ? -18.298 -7.727 3.900 1.00 84.75 195 ASP A CA 1
ATOM 1560 C C . ASP A 1 195 ? -18.905 -6.833 2.805 1.00 84.75 195 ASP A C 1
ATOM 1562 O O . ASP A 1 195 ? -19.201 -7.305 1.707 1.00 84.75 195 ASP A O 1
ATOM 1566 N N . VAL A 1 196 ? -19.105 -5.539 3.080 1.00 92.81 196 VAL A N 1
ATOM 1567 C CA . VAL A 1 196 ? -19.689 -4.596 2.120 1.00 92.81 196 VAL A CA 1
ATOM 1568 C C . VAL A 1 196 ? -18.590 -3.800 1.429 1.00 92.81 196 VAL A C 1
ATOM 1570 O O . VAL A 1 196 ? -17.907 -2.992 2.055 1.00 92.81 196 VAL A O 1
ATOM 1573 N N . GLU A 1 197 ? -18.478 -3.969 0.115 1.00 95.44 197 GLU A N 1
ATOM 1574 C CA . GLU A 1 197 ? -17.603 -3.170 -0.743 1.00 95.44 197 GLU A CA 1
ATOM 1575 C C . GLU A 1 197 ? -18.417 -2.149 -1.540 1.00 95.44 197 GLU A C 1
ATOM 1577 O O . GLU A 1 197 ? -19.521 -2.420 -2.015 1.00 95.44 197 GLU A O 1
ATOM 1582 N N . THR A 1 198 ? -17.890 -0.937 -1.674 1.00 95.88 198 THR A N 1
ATOM 1583 C CA . THR A 1 198 ? -18.479 0.121 -2.500 1.00 95.88 198 THR A CA 1
ATOM 1584 C C . THR A 1 198 ? -17.405 0.696 -3.407 1.00 95.88 198 THR A C 1
ATOM 1586 O O . THR A 1 198 ? -16.307 0.996 -2.943 1.00 95.88 198 THR A O 1
ATOM 1589 N N . GLU A 1 199 ? -17.717 0.857 -4.690 1.00 95.69 199 GLU A N 1
ATOM 1590 C CA . GLU A 1 199 ? -16.801 1.485 -5.639 1.00 95.69 199 GLU A CA 1
ATOM 1591 C C . GLU A 1 199 ? -16.630 2.976 -5.320 1.00 95.69 199 GLU A C 1
ATOM 1593 O O . GLU A 1 199 ? -17.591 3.686 -5.008 1.00 95.69 199 GLU A O 1
ATOM 1598 N N . LEU A 1 200 ? -15.387 3.447 -5.374 1.00 93.94 200 LEU A N 1
ATOM 1599 C CA . LEU A 1 200 ? -15.037 4.834 -5.111 1.00 93.94 200 LEU A CA 1
ATOM 1600 C C . LEU A 1 200 ? -15.408 5.713 -6.305 1.00 93.94 200 LEU A C 1
ATOM 1602 O O . LEU A 1 200 ? -14.965 5.494 -7.433 1.00 93.94 200 LEU A O 1
ATOM 1606 N N . ALA A 1 201 ? -16.178 6.762 -6.037 1.00 86.00 201 ALA A N 1
ATOM 1607 C CA . ALA A 1 201 ? -16.543 7.762 -7.029 1.00 86.00 201 ALA A CA 1
ATOM 1608 C C . ALA A 1 201 ? -15.638 8.994 -6.936 1.00 86.00 201 ALA A C 1
ATOM 1610 O O . ALA A 1 201 ? -15.143 9.349 -5.867 1.00 86.00 201 ALA A O 1
ATOM 1611 N N . PHE A 1 202 ? -15.444 9.673 -8.068 1.00 82.94 202 PHE A N 1
ATOM 1612 C CA . PHE A 1 202 ? -14.756 10.960 -8.071 1.00 82.94 202 PHE A CA 1
ATOM 1613 C C . PHE A 1 202 ? -15.591 12.000 -7.320 1.00 82.94 202 PHE A C 1
ATOM 1615 O O . PHE A 1 202 ? -16.755 12.215 -7.659 1.00 82.94 202 PHE A O 1
ATOM 1622 N N . THR A 1 203 ? -14.993 12.668 -6.336 1.00 74.00 203 THR A N 1
ATOM 1623 C CA . THR A 1 203 ? -15.662 13.687 -5.511 1.00 74.00 203 THR A CA 1
ATOM 1624 C C . THR A 1 203 ? -15.783 15.040 -6.220 1.00 74.00 203 THR A C 1
ATOM 1626 O O . THR A 1 203 ? -16.504 15.918 -5.751 1.00 74.00 203 THR A O 1
ATOM 1629 N N . GLY A 1 204 ? -15.086 15.235 -7.348 1.00 69.94 204 GLY A N 1
ATOM 1630 C CA . GLY A 1 204 ? -14.992 16.540 -8.009 1.00 69.94 204 GLY A CA 1
ATOM 1631 C C . GLY A 1 204 ? -14.073 17.530 -7.287 1.00 69.94 204 GLY A C 1
ATOM 1632 O O . GLY A 1 204 ? -14.024 18.695 -7.679 1.00 69.94 204 GLY A O 1
ATOM 1633 N N . GLN A 1 205 ? -13.373 17.082 -6.243 1.00 69.06 205 GLN A N 1
ATOM 1634 C CA . GLN A 1 205 ? -12.428 17.864 -5.454 1.00 69.06 205 GLN A CA 1
ATOM 1635 C C . GLN A 1 205 ? -11.034 17.242 -5.539 1.00 69.06 205 GLN A C 1
ATOM 1637 O O . GLN A 1 205 ? -10.891 16.026 -5.647 1.00 69.06 205 GLN A O 1
ATOM 1642 N N . ASP A 1 206 ? -10.012 18.095 -5.481 1.00 65.88 206 ASP A N 1
ATOM 1643 C CA . ASP A 1 206 ? -8.615 17.652 -5.509 1.00 65.88 206 ASP A CA 1
ATOM 1644 C C . ASP A 1 206 ? -8.130 17.247 -4.104 1.00 65.88 206 ASP A C 1
ATOM 1646 O O . ASP A 1 206 ? -7.367 16.292 -3.957 1.00 65.88 206 ASP A O 1
ATOM 1650 N N . ASN A 1 207 ? -8.596 17.963 -3.073 1.00 70.69 207 ASN A N 1
ATOM 1651 C CA . ASN A 1 207 ? -8.215 17.782 -1.675 1.00 70.69 207 ASN A CA 1
ATOM 1652 C C . ASN A 1 207 ? -9.446 18.039 -0.762 1.00 70.69 207 ASN A C 1
ATOM 1654 O O . ASN A 1 207 ? -9.985 19.151 -0.803 1.00 70.69 207 ASN A O 1
ATOM 1658 N N . PRO A 1 208 ? -9.904 17.048 0.029 1.00 76.00 208 PRO A N 1
ATOM 1659 C CA . PRO A 1 208 ? -9.370 15.689 0.109 1.00 76.00 208 PRO A CA 1
ATOM 1660 C C . PRO A 1 208 ? -9.640 14.893 -1.174 1.00 76.00 208 PRO A C 1
ATOM 1662 O O . PRO A 1 208 ? -10.662 15.084 -1.838 1.00 76.00 208 PRO A O 1
ATOM 1665 N N . SER A 1 209 ? -8.730 13.986 -1.531 1.00 83.25 209 SER A N 1
ATOM 1666 C CA . SER A 1 209 ? -8.894 13.163 -2.743 1.00 83.25 209 SER A CA 1
ATOM 1667 C C . SER A 1 209 ? -10.078 12.194 -2.642 1.00 83.25 209 SER A C 1
ATOM 1669 O O . SER A 1 209 ? -10.665 11.822 -3.659 1.00 83.25 209 SER A O 1
ATOM 1671 N N . LEU A 1 210 ? -10.436 11.788 -1.422 1.00 91.69 210 LEU A N 1
ATOM 1672 C CA . LEU A 1 210 ? -11.551 10.903 -1.103 1.00 91.69 210 LEU A CA 1
ATOM 1673 C C . LEU A 1 210 ? -12.351 11.467 0.078 1.00 91.69 210 LEU A C 1
ATOM 1675 O O . LEU A 1 210 ? -11.778 11.970 1.042 1.00 91.69 210 LEU A O 1
ATOM 1679 N N . SER A 1 211 ? -13.676 11.325 0.021 1.00 93.50 211 SER A N 1
ATOM 1680 C CA . SER A 1 211 ? -14.596 11.656 1.116 1.00 93.50 211 SER A CA 1
ATOM 1681 C C . SER A 1 211 ? -15.668 10.572 1.206 1.00 93.50 211 SER A C 1
ATOM 1683 O O . SER A 1 211 ? -16.433 10.364 0.262 1.00 93.50 211 SER A O 1
ATOM 1685 N N . LEU A 1 212 ? -15.670 9.820 2.306 1.00 94.19 212 LEU A N 1
ATOM 1686 C CA . LEU A 1 212 ? -16.420 8.572 2.467 1.00 94.19 212 LEU A CA 1
ATOM 1687 C C . LEU A 1 212 ? -17.205 8.593 3.776 1.00 94.19 212 LEU A C 1
ATOM 1689 O O . LEU A 1 212 ? -16.710 9.063 4.793 1.00 94.19 212 LEU A O 1
ATOM 1693 N N . GLN A 1 213 ? -18.421 8.053 3.782 1.00 95.50 213 GLN A N 1
ATOM 1694 C CA . GLN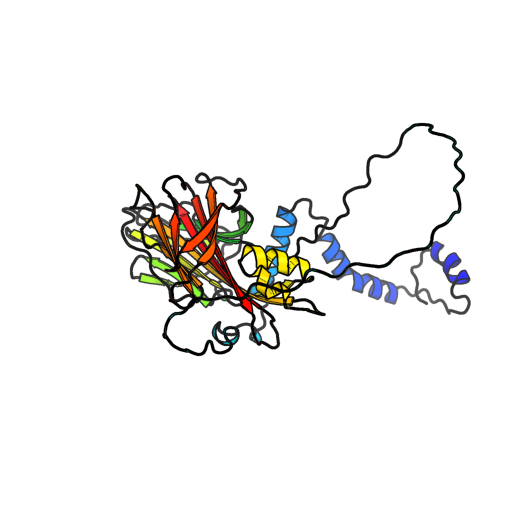 A 1 213 ? -19.174 7.877 5.027 1.00 95.50 213 GLN A CA 1
ATOM 1695 C C . GLN A 1 213 ? -18.715 6.602 5.727 1.00 95.50 213 GLN A C 1
ATOM 1697 O O . GLN A 1 213 ? -18.792 5.530 5.128 1.00 95.50 213 GLN A O 1
ATOM 1702 N N . SER A 1 214 ? -18.257 6.707 6.978 1.00 94.12 214 SER A N 1
ATOM 1703 C CA . SER A 1 214 ? -17.731 5.563 7.730 1.00 94.12 214 SER A CA 1
ATOM 1704 C C . SER A 1 214 ? -18.792 4.485 7.934 1.00 94.12 214 SER A C 1
ATOM 1706 O O . SER A 1 214 ? -18.511 3.309 7.746 1.00 94.12 214 SER A O 1
ATOM 1708 N N . GLY A 1 215 ? -20.034 4.886 8.210 1.00 93.44 215 GLY A N 1
ATOM 1709 C CA . GLY A 1 215 ? -21.108 3.959 8.540 1.00 93.44 215 GLY A CA 1
ATOM 1710 C C . GLY A 1 215 ? -20.945 3.403 9.954 1.00 93.44 215 GLY A C 1
ATOM 1711 O O . GLY A 1 215 ? -20.712 4.155 10.898 1.00 93.44 215 GLY A O 1
ATOM 1712 N N . GLU A 1 216 ? -21.120 2.095 10.108 1.00 94.00 216 GLU A N 1
ATOM 1713 C CA . GLU A 1 216 ? -21.092 1.429 11.412 1.00 94.00 216 GLU A CA 1
ATOM 1714 C C . GLU A 1 216 ? -19.668 1.155 11.913 1.00 94.00 216 GLU A C 1
ATOM 1716 O O . GLU A 1 216 ? -18.677 1.409 11.234 1.00 94.00 216 GLU A O 1
ATOM 1721 N N . ASN A 1 217 ? -19.567 0.633 13.134 1.00 97.00 217 ASN A N 1
ATOM 1722 C CA . ASN A 1 217 ? -18.293 0.247 13.725 1.00 97.00 217 ASN A CA 1
ATOM 1723 C C . ASN A 1 217 ? -17.562 -0.814 12.889 1.00 97.00 217 ASN A C 1
ATOM 1725 O O . ASN A 1 217 ? -18.178 -1.692 12.282 1.00 97.00 217 ASN A O 1
ATOM 1729 N N . GLY A 1 218 ? -16.235 -0.785 12.963 1.00 97.38 218 GLY A N 1
ATOM 1730 C CA . GLY A 1 218 ? -15.382 -1.892 12.569 1.00 97.38 218 GLY A CA 1
ATOM 1731 C C . GLY A 1 218 ? -14.059 -1.449 11.960 1.00 97.38 218 GLY A C 1
ATOM 1732 O O . GLY A 1 218 ? -13.718 -0.268 11.921 1.00 97.38 218 GLY A O 1
ATOM 1733 N N . LEU A 1 219 ? -13.302 -2.424 11.477 1.00 98.06 219 LEU A N 1
ATOM 1734 C CA . LEU A 1 219 ? -12.142 -2.220 10.629 1.00 98.06 219 LEU A CA 1
ATOM 1735 C C . LEU A 1 219 ? -12.617 -1.981 9.199 1.00 98.06 219 LEU A C 1
ATOM 1737 O O . LEU A 1 219 ? -13.392 -2.766 8.644 1.00 98.06 219 LEU A O 1
ATOM 1741 N N . HIS A 1 220 ? -12.174 -0.887 8.601 1.00 98.19 220 HIS A N 1
ATOM 1742 C CA . HIS A 1 220 ? -12.481 -0.541 7.220 1.00 98.19 220 HIS A CA 1
ATOM 1743 C C . HIS A 1 220 ? -11.199 -0.441 6.408 1.00 98.19 220 HIS A C 1
ATOM 1745 O O . HIS A 1 220 ? -10.125 -0.195 6.959 1.00 98.19 220 HIS A O 1
ATOM 1751 N N . ALA A 1 221 ? -11.314 -0.623 5.096 1.00 98.38 221 ALA A N 1
ATOM 1752 C CA . ALA A 1 221 ? -10.185 -0.499 4.187 1.00 98.38 221 ALA A CA 1
ATOM 1753 C C . ALA A 1 221 ? -10.546 0.338 2.963 1.00 98.38 221 ALA A C 1
ATOM 1755 O O . ALA A 1 221 ? -11.618 0.169 2.382 1.00 98.38 221 ALA A O 1
ATOM 1756 N N . ILE A 1 222 ? -9.630 1.201 2.537 1.00 98.38 222 ILE A N 1
ATOM 1757 C CA . ILE A 1 222 ? -9.682 1.836 1.216 1.00 98.38 222 ILE A CA 1
ATOM 1758 C C . ILE A 1 222 ? -8.610 1.160 0.368 1.00 98.38 222 ILE A C 1
ATOM 1760 O O . ILE A 1 222 ? -7.456 1.076 0.789 1.00 98.38 222 ILE A O 1
ATOM 1764 N N . VAL A 1 223 ? -8.992 0.658 -0.804 1.00 98.12 223 VAL A N 1
ATOM 1765 C CA . VAL A 1 223 ? -8.140 -0.161 -1.672 1.00 98.12 223 VAL A CA 1
ATOM 1766 C C . VAL A 1 223 ? -8.132 0.425 -3.073 1.00 98.12 223 VAL A C 1
ATOM 1768 O O . VAL A 1 223 ? -9.183 0.616 -3.681 1.00 98.12 223 VAL A O 1
ATOM 1771 N N . LEU A 1 224 ? -6.941 0.690 -3.599 1.00 97.44 224 LEU A N 1
ATOM 1772 C CA . LEU A 1 224 ? -6.725 1.227 -4.935 1.00 97.44 224 LEU A CA 1
ATOM 1773 C C . LEU A 1 224 ? -5.761 0.341 -5.717 1.00 97.44 224 LEU A C 1
ATOM 1775 O O . LEU A 1 224 ? -4.620 0.127 -5.311 1.00 97.44 224 LEU A O 1
ATOM 1779 N N . VAL A 1 225 ? -6.206 -0.101 -6.888 1.00 95.69 225 VAL A N 1
ATOM 1780 C CA . VAL A 1 225 ? -5.419 -0.874 -7.847 1.00 95.69 225 VAL A CA 1
ATOM 1781 C C . VAL A 1 225 ? -5.333 -0.092 -9.147 1.00 95.69 225 VAL A C 1
ATOM 1783 O O . VAL A 1 225 ? -6.325 0.070 -9.861 1.00 95.69 225 VAL A O 1
ATOM 1786 N N . SER A 1 226 ? -4.150 0.428 -9.463 1.00 91.81 226 SER A N 1
ATOM 1787 C CA . SER A 1 226 ? -3.958 1.246 -10.660 1.00 91.81 226 SER A CA 1
ATOM 1788 C C . SER A 1 226 ? -4.043 0.416 -11.943 1.00 91.81 226 SER A C 1
ATOM 1790 O O . SER A 1 226 ? -3.793 -0.792 -11.967 1.00 91.81 226 SER A O 1
ATOM 1792 N N . ASN A 1 227 ? -4.331 1.091 -13.051 1.00 87.31 227 ASN A N 1
ATOM 1793 C CA . ASN A 1 227 ? -3.991 0.589 -14.378 1.00 87.31 227 ASN A CA 1
ATOM 1794 C C . ASN A 1 227 ? -2.466 0.621 -14.586 1.00 87.31 227 ASN A C 1
ATOM 1796 O O . ASN A 1 227 ? -1.737 1.265 -13.823 1.00 87.31 227 ASN A O 1
ATOM 1800 N N . ALA A 1 228 ? -1.988 -0.064 -15.629 1.00 83.69 228 ALA A N 1
ATOM 1801 C CA . ALA A 1 228 ? -0.573 -0.074 -15.987 1.00 83.69 228 ALA A CA 1
ATOM 1802 C C . ALA A 1 228 ? -0.084 1.341 -16.314 1.00 83.69 228 ALA A C 1
ATOM 1804 O O . ALA A 1 228 ? -0.750 2.089 -17.031 1.00 83.69 228 ALA A O 1
ATOM 1805 N N . SER A 1 229 ? 1.095 1.703 -15.837 1.00 84.50 229 SER A N 1
ATOM 1806 C CA . SER A 1 229 ? 1.801 2.928 -16.214 1.00 84.50 229 SER A CA 1
ATOM 1807 C C . SER A 1 229 ? 3.195 2.577 -16.719 1.00 84.50 229 SER A C 1
ATOM 1809 O O . SER A 1 229 ? 3.666 1.463 -16.516 1.00 84.50 229 SER A O 1
ATOM 1811 N N . THR A 1 230 ? 3.860 3.501 -17.409 1.00 83.31 230 THR A N 1
ATOM 1812 C CA . THR A 1 230 ? 5.174 3.237 -18.009 1.00 83.31 230 THR A CA 1
ATOM 1813 C C . THR A 1 230 ? 6.255 4.066 -17.345 1.00 83.31 230 THR A C 1
ATOM 1815 O O . THR A 1 230 ? 6.119 5.280 -17.205 1.00 83.31 230 THR A O 1
ATOM 1818 N N . LEU A 1 231 ? 7.353 3.404 -17.008 1.00 80.44 231 LEU A N 1
ATOM 1819 C CA . LEU A 1 231 ? 8.618 4.002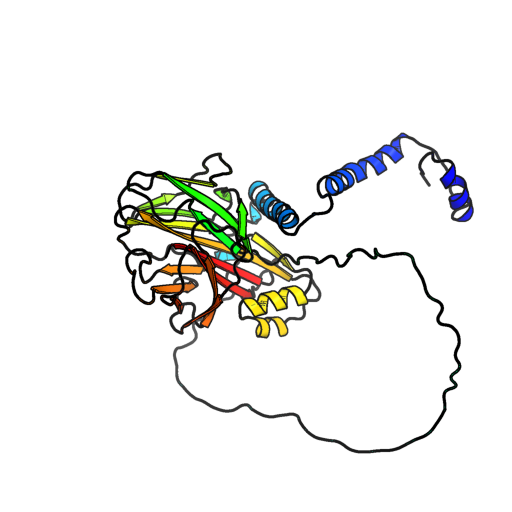 -16.619 1.00 80.44 231 LEU A CA 1
ATOM 1820 C C . LEU A 1 231 ? 9.666 3.698 -17.681 1.00 80.44 231 LEU A C 1
ATOM 1822 O O . LEU A 1 231 ? 9.676 2.641 -18.316 1.00 80.44 231 LEU A O 1
ATOM 1826 N N . LYS A 1 232 ? 10.561 4.658 -17.876 1.00 81.12 232 LYS A N 1
ATOM 1827 C CA . LYS A 1 232 ? 11.715 4.512 -18.749 1.00 81.12 232 LYS A CA 1
ATOM 1828 C C . LYS A 1 232 ? 12.956 4.813 -17.929 1.00 81.12 232 LYS A C 1
ATOM 1830 O O . LYS A 1 232 ? 13.118 5.935 -17.457 1.00 81.12 232 LYS A O 1
ATOM 1835 N N . HIS A 1 233 ? 13.834 3.826 -17.817 1.00 79.56 233 HIS A N 1
ATOM 1836 C CA . HIS A 1 233 ? 15.143 3.990 -17.198 1.00 79.56 233 HIS A CA 1
ATOM 1837 C C . HIS A 1 233 ? 16.154 4.315 -18.287 1.00 79.56 233 HIS A C 1
ATOM 1839 O O . HIS A 1 233 ? 16.400 3.512 -19.194 1.00 79.56 233 HIS A O 1
ATOM 1845 N N . ASP A 1 234 ? 16.706 5.525 -18.230 1.00 76.31 234 ASP A N 1
ATOM 1846 C CA . ASP A 1 234 ? 17.626 6.011 -19.257 1.00 76.31 234 ASP A CA 1
ATOM 1847 C C . ASP A 1 234 ? 18.981 5.297 -19.206 1.00 76.31 234 ASP A C 1
ATOM 1849 O O . ASP A 1 234 ? 19.624 5.147 -20.248 1.00 76.31 234 ASP A O 1
ATOM 1853 N N . THR A 1 235 ? 19.403 4.817 -18.029 1.00 78.75 235 THR A N 1
ATOM 1854 C CA . THR A 1 235 ? 20.650 4.067 -17.871 1.00 78.75 235 THR A CA 1
ATOM 1855 C C . THR A 1 235 ? 20.454 2.739 -17.141 1.00 78.75 235 THR A C 1
ATOM 1857 O O . THR A 1 235 ? 19.603 2.582 -16.268 1.00 78.75 235 THR A O 1
ATOM 1860 N N . LEU A 1 236 ? 21.303 1.765 -17.481 1.00 79.25 236 LEU A N 1
ATOM 1861 C CA . LEU A 1 236 ? 21.382 0.489 -16.768 1.00 79.25 236 LEU A CA 1
ATOM 1862 C C . LEU A 1 236 ? 21.878 0.659 -15.323 1.00 79.25 236 LEU A C 1
ATOM 1864 O O . LEU A 1 236 ? 21.577 -0.183 -14.485 1.00 79.25 236 LEU A O 1
ATOM 1868 N N . ALA A 1 237 ? 22.664 1.702 -15.039 1.00 80.94 237 ALA A N 1
ATOM 1869 C CA . ALA A 1 237 ? 23.184 1.947 -13.698 1.00 80.94 237 ALA A CA 1
ATOM 1870 C C . ALA A 1 237 ? 22.049 2.309 -12.731 1.00 80.94 237 ALA A C 1
ATOM 1872 O O . ALA A 1 237 ? 21.917 1.652 -11.704 1.00 80.94 237 ALA A O 1
ATOM 1873 N N . ASP A 1 238 ? 21.180 3.247 -13.122 1.00 76.75 238 ASP A N 1
ATOM 1874 C CA . ASP A 1 238 ? 20.017 3.652 -12.317 1.00 76.75 238 ASP A CA 1
ATOM 1875 C C . ASP A 1 238 ? 19.078 2.469 -12.056 1.00 76.75 238 ASP A C 1
ATOM 1877 O O . ASP A 1 238 ? 18.632 2.228 -10.935 1.00 76.75 238 ASP A O 1
ATOM 1881 N N . PHE A 1 239 ? 18.813 1.676 -13.099 1.00 82.69 239 PHE A N 1
ATOM 1882 C CA . PHE A 1 239 ? 17.942 0.515 -12.971 1.00 82.69 239 PHE A CA 1
ATOM 1883 C C . PHE A 1 239 ? 18.534 -0.569 -12.061 1.00 82.69 239 PHE A C 1
ATOM 1885 O O . PHE A 1 239 ? 17.792 -1.256 -11.365 1.00 82.69 239 PHE A O 1
ATOM 1892 N N . ARG A 1 240 ? 19.864 -0.735 -12.043 1.00 83.75 240 ARG A N 1
ATOM 1893 C CA . ARG A 1 240 ? 20.541 -1.682 -11.142 1.00 83.75 240 ARG A CA 1
ATOM 1894 C C . ARG A 1 240 ? 20.436 -1.261 -9.688 1.00 83.75 240 ARG A C 1
ATOM 1896 O O . ARG A 1 240 ? 20.134 -2.114 -8.864 1.00 83.75 240 ARG A O 1
ATOM 1903 N N . GLU A 1 241 ? 20.641 0.021 -9.401 1.00 81.88 241 GLU A N 1
ATOM 1904 C CA . GLU A 1 241 ? 20.482 0.563 -8.051 1.00 81.88 241 GLU A CA 1
ATOM 1905 C C . GLU A 1 241 ? 19.063 0.298 -7.541 1.00 81.88 241 GLU A C 1
ATOM 1907 O O . GLU A 1 241 ? 18.881 -0.330 -6.501 1.00 81.88 241 GLU A O 1
ATOM 1912 N N . PHE A 1 242 ? 18.047 0.632 -8.341 1.00 83.62 242 PHE A N 1
ATOM 1913 C CA . PHE A 1 242 ? 16.662 0.290 -8.023 1.00 83.62 242 PHE A CA 1
ATOM 1914 C C . PHE A 1 242 ? 16.458 -1.224 -7.836 1.00 83.62 242 PHE A C 1
ATOM 1916 O O . PHE A 1 242 ? 15.893 -1.652 -6.829 1.00 83.62 242 PHE A O 1
ATOM 1923 N N . ALA A 1 243 ? 16.948 -2.053 -8.760 1.00 85.69 243 ALA A N 1
ATOM 1924 C CA . ALA A 1 243 ? 16.785 -3.503 -8.697 1.00 85.69 243 ALA A CA 1
ATOM 1925 C C . ALA A 1 243 ? 17.423 -4.127 -7.447 1.00 85.69 243 ALA A C 1
ATOM 1927 O O . ALA A 1 243 ? 16.897 -5.107 -6.920 1.00 85.69 243 ALA A O 1
ATOM 1928 N N . GLU A 1 244 ? 18.532 -3.578 -6.954 1.00 84.69 244 GLU A N 1
ATOM 1929 C CA . GLU A 1 244 ? 19.145 -3.985 -5.688 1.00 84.69 244 GLU A CA 1
ATOM 1930 C C . GLU A 1 244 ? 18.216 -3.716 -4.503 1.00 84.69 244 GLU A C 1
ATOM 1932 O O . GLU A 1 244 ? 17.999 -4.626 -3.700 1.00 84.69 244 GLU A O 1
ATOM 1937 N N . THR A 1 245 ? 17.584 -2.536 -4.439 1.00 80.75 245 THR A N 1
ATOM 1938 C CA . THR A 1 245 ? 16.660 -2.188 -3.338 1.00 80.75 245 THR A CA 1
ATOM 1939 C C . THR A 1 245 ? 15.444 -3.116 -3.246 1.00 80.75 245 THR A C 1
ATOM 1941 O O . THR A 1 245 ? 14.898 -3.315 -2.161 1.00 80.75 245 THR A O 1
ATOM 1944 N N . VAL A 1 246 ? 15.040 -3.728 -4.365 1.00 85.56 246 VAL A N 1
ATOM 1945 C CA . VAL A 1 246 ? 13.879 -4.634 -4.457 1.00 85.56 246 VAL A CA 1
ATOM 1946 C C . VAL A 1 246 ? 14.272 -6.117 -4.523 1.00 85.56 246 VAL A C 1
ATOM 1948 O O . VAL A 1 246 ? 13.434 -6.977 -4.803 1.00 85.56 246 VAL A O 1
ATOM 1951 N N . GLY A 1 247 ? 15.545 -6.437 -4.253 1.00 82.00 247 GLY A N 1
ATOM 1952 C CA . GLY A 1 247 ? 16.040 -7.810 -4.091 1.00 82.00 247 GLY A CA 1
ATOM 1953 C C . GLY A 1 247 ? 16.404 -8.539 -5.384 1.00 82.00 247 GLY A C 1
ATOM 1954 O O . GLY A 1 247 ? 16.508 -9.762 -5.385 1.00 82.00 247 GLY A O 1
ATOM 1955 N N . ARG A 1 248 ? 16.596 -7.819 -6.494 1.00 79.81 248 ARG A N 1
ATOM 1956 C CA . ARG A 1 248 ? 16.856 -8.387 -7.833 1.00 79.81 248 ARG A CA 1
ATOM 1957 C C . ARG A 1 248 ? 18.136 -7.917 -8.509 1.00 79.81 248 ARG A C 1
ATOM 1959 O O . ARG A 1 248 ? 18.328 -8.184 -9.696 1.00 79.81 248 ARG A O 1
ATOM 1966 N N . GLY A 1 249 ? 19.048 -7.295 -7.761 1.00 72.75 249 GLY A N 1
ATOM 1967 C CA . GLY A 1 249 ? 20.342 -6.841 -8.279 1.00 72.75 249 GLY A CA 1
ATOM 1968 C C . GLY A 1 249 ? 21.052 -7.913 -9.117 1.00 72.75 249 GLY A C 1
ATOM 1969 O O . GLY A 1 249 ? 21.338 -7.685 -10.292 1.00 72.75 249 GLY A O 1
ATOM 1970 N N . ALA A 1 250 ? 21.226 -9.123 -8.562 1.00 66.75 250 ALA A N 1
ATOM 1971 C CA . ALA A 1 250 ? 21.911 -10.263 -9.195 1.00 66.75 250 ALA A CA 1
ATOM 1972 C C . ALA A 1 250 ? 21.403 -10.604 -10.611 1.00 66.75 250 ALA A C 1
ATOM 1974 O O . ALA A 1 250 ? 22.189 -10.918 -11.507 1.00 66.75 250 ALA A O 1
ATOM 1975 N N . GLU A 1 251 ? 20.093 -10.519 -10.829 1.00 67.81 251 GLU A N 1
ATOM 1976 C CA . GLU A 1 251 ? 19.455 -10.909 -12.088 1.00 67.81 251 GLU A CA 1
ATOM 1977 C C . GLU A 1 251 ? 19.598 -9.815 -13.153 1.00 67.81 251 GLU A C 1
ATOM 1979 O O . GLU A 1 251 ? 19.852 -10.111 -14.323 1.00 67.81 251 GLU A O 1
ATOM 1984 N N . VAL A 1 252 ? 19.558 -8.544 -12.740 1.00 67.94 252 VAL A N 1
ATOM 1985 C CA . VAL A 1 252 ? 19.772 -7.393 -13.630 1.00 67.94 252 VAL A CA 1
ATOM 1986 C C . VAL A 1 252 ? 21.228 -7.298 -14.112 1.00 67.94 252 VAL A C 1
ATOM 1988 O O . VAL A 1 252 ? 21.478 -6.810 -15.221 1.00 67.94 252 VAL A O 1
ATOM 1991 N N . PHE A 1 253 ? 22.206 -7.817 -13.357 1.00 58.09 253 PHE A N 1
ATOM 1992 C CA . PHE A 1 253 ? 23.619 -7.851 -13.776 1.00 58.09 253 PHE A CA 1
ATOM 1993 C C . PHE A 1 253 ? 23.879 -8.685 -15.040 1.00 58.09 253 PHE A C 1
ATOM 1995 O O . PHE A 1 253 ? 24.841 -8.401 -15.757 1.00 58.09 253 PHE A O 1
ATOM 2002 N N . SER A 1 254 ? 23.015 -9.655 -15.356 1.00 58.22 254 SER A N 1
ATOM 2003 C CA . SER A 1 254 ? 23.160 -10.523 -16.537 1.00 58.22 254 SER A CA 1
ATOM 2004 C C . SER A 1 254 ? 22.638 -9.884 -17.832 1.00 58.22 254 SER A C 1
ATOM 2006 O O . SER A 1 254 ? 22.969 -10.328 -18.932 1.00 58.22 254 SER A O 1
ATOM 2008 N N . THR A 1 255 ? 21.856 -8.810 -17.720 1.00 57.41 255 THR A N 1
ATOM 2009 C CA . THR A 1 255 ? 21.302 -8.054 -18.849 1.00 57.41 255 THR A CA 1
ATOM 2010 C C . THR A 1 255 ? 22.318 -7.038 -19.378 1.00 57.41 255 THR A C 1
ATOM 2012 O O . THR A 1 255 ? 22.858 -6.227 -18.624 1.00 57.41 255 THR A O 1
ATOM 2015 N N . ARG A 1 256 ? 22.569 -7.047 -20.694 1.00 55.28 256 ARG A N 1
ATOM 2016 C CA . ARG A 1 256 ? 23.290 -5.980 -21.413 1.00 55.28 256 ARG A CA 1
ATOM 2017 C C . ARG A 1 256 ? 22.303 -5.222 -22.307 1.00 55.28 256 ARG A C 1
ATOM 2019 O O . ARG A 1 256 ? 22.168 -5.587 -23.473 1.00 55.28 256 ARG A O 1
ATOM 2026 N N . PRO A 1 257 ? 21.601 -4.189 -21.821 1.00 56.44 257 PRO A N 1
ATOM 2027 C CA . PRO A 1 257 ? 20.795 -3.365 -22.701 1.00 56.44 257 PRO A CA 1
ATOM 2028 C C . PRO A 1 257 ? 21.725 -2.442 -23.495 1.00 56.44 257 PRO A C 1
ATOM 2030 O O . PRO A 1 257 ? 22.511 -1.690 -22.924 1.00 56.44 257 PRO A O 1
ATOM 2033 N N . GLY A 1 258 ? 21.627 -2.485 -24.823 1.00 57.81 258 GLY A N 1
ATOM 2034 C CA . GLY A 1 258 ? 22.146 -1.431 -25.703 1.00 57.81 258 GLY A CA 1
ATOM 2035 C C . GLY A 1 258 ? 21.169 -0.257 -25.869 1.00 57.81 258 GLY A C 1
ATOM 2036 O O . GLY A 1 258 ? 21.372 0.573 -26.750 1.00 57.81 258 GLY A O 1
ATOM 2037 N N . GLN A 1 259 ? 20.080 -0.226 -25.088 1.00 63.94 259 GLN A N 1
ATOM 2038 C CA . GLN A 1 259 ? 18.943 0.694 -25.202 1.00 63.94 259 GLN A CA 1
ATOM 2039 C C . GLN A 1 259 ? 18.349 1.015 -23.813 1.00 63.94 259 GLN A C 1
ATOM 2041 O O . GLN A 1 259 ? 18.633 0.285 -22.862 1.00 63.94 259 GLN A O 1
ATOM 2046 N N . PRO A 1 260 ? 17.535 2.082 -23.681 1.00 75.12 260 PRO A N 1
ATOM 2047 C CA . PRO A 1 260 ? 16.796 2.367 -22.452 1.00 75.12 260 PRO A CA 1
ATOM 2048 C C . PRO A 1 260 ? 15.875 1.215 -22.051 1.00 75.12 260 PRO A C 1
ATOM 2050 O O . PRO A 1 260 ? 15.247 0.607 -22.917 1.00 75.12 260 PRO A O 1
ATOM 2053 N N . ILE A 1 261 ? 15.765 0.963 -20.748 1.00 81.31 261 ILE A N 1
ATOM 2054 C CA . ILE A 1 261 ? 14.934 -0.116 -20.204 1.00 81.31 261 ILE A CA 1
ATOM 2055 C C . ILE A 1 261 ? 13.515 0.416 -20.016 1.00 81.31 261 ILE A C 1
ATOM 2057 O O . ILE A 1 261 ? 13.313 1.459 -19.385 1.00 81.31 261 ILE A O 1
ATOM 2061 N N . ARG A 1 262 ? 12.530 -0.290 -20.570 1.00 84.81 262 ARG A N 1
ATOM 2062 C CA . ARG A 1 262 ? 11.108 0.043 -20.445 1.00 84.81 262 ARG A CA 1
ATOM 2063 C C . ARG A 1 262 ? 10.457 -0.845 -19.399 1.00 84.81 262 ARG A C 1
ATOM 2065 O O . ARG A 1 262 ? 10.538 -2.070 -19.469 1.00 84.81 262 ARG A O 1
ATOM 2072 N N . GLU A 1 263 ? 9.773 -0.217 -18.460 1.00 85.75 263 GLU A N 1
ATOM 2073 C CA . GLU A 1 263 ? 9.094 -0.881 -17.358 1.00 85.75 263 GLU A CA 1
ATOM 2074 C C . GLU A 1 263 ? 7.606 -0.532 -17.377 1.00 85.75 263 GLU A C 1
ATOM 2076 O O . GLU A 1 263 ? 7.234 0.640 -17.453 1.00 85.75 263 GLU A O 1
ATOM 2081 N N . ALA A 1 264 ? 6.749 -1.546 -17.301 1.00 88.62 264 ALA A N 1
ATOM 2082 C CA . ALA A 1 264 ? 5.355 -1.360 -16.925 1.00 88.62 264 ALA A CA 1
ATOM 2083 C C . ALA A 1 264 ? 5.241 -1.443 -15.401 1.00 88.62 264 ALA A C 1
ATOM 2085 O O . ALA A 1 264 ? 5.807 -2.348 -14.800 1.00 88.62 264 ALA A O 1
ATOM 2086 N N . TYR A 1 265 ? 4.499 -0.549 -14.760 1.00 89.38 265 TYR A N 1
ATOM 2087 C CA . TYR A 1 265 ? 4.317 -0.592 -13.314 1.00 89.38 265 TYR A CA 1
ATOM 2088 C C . TYR A 1 265 ? 2.850 -0.476 -12.910 1.00 89.38 265 TYR A C 1
ATOM 2090 O O . TYR A 1 265 ? 2.050 0.186 -13.578 1.00 89.38 265 TYR A O 1
ATOM 2098 N N . PHE A 1 266 ? 2.518 -1.112 -11.790 1.00 91.88 266 PHE A N 1
ATOM 2099 C CA . PHE A 1 266 ? 1.200 -1.088 -11.160 1.00 91.88 266 PHE A CA 1
ATOM 2100 C C . PHE A 1 266 ? 1.340 -0.739 -9.683 1.00 91.88 266 PHE A C 1
ATOM 2102 O O . PHE A 1 266 ? 2.291 -1.173 -9.030 1.00 91.88 266 PHE A O 1
ATOM 2109 N N . ARG A 1 267 ? 0.376 0.012 -9.155 1.00 94.56 267 ARG A N 1
ATOM 2110 C CA . ARG A 1 267 ? 0.302 0.411 -7.748 1.00 94.56 267 ARG A CA 1
ATOM 2111 C C . ARG A 1 267 ? -0.926 -0.209 -7.093 1.00 94.56 267 ARG A C 1
ATOM 2113 O O . ARG A 1 267 ? -2.034 -0.078 -7.609 1.00 94.56 267 ARG A O 1
ATOM 2120 N N . TYR A 1 268 ? -0.700 -0.846 -5.955 1.00 97.12 268 TYR A N 1
ATOM 2121 C CA . TYR A 1 268 ? -1.674 -1.517 -5.107 1.00 97.12 268 TYR A CA 1
ATOM 2122 C C . TYR A 1 268 ? -1.589 -0.867 -3.728 1.00 97.12 268 TYR A C 1
ATOM 2124 O O . TYR A 1 268 ? -0.802 -1.280 -2.878 1.00 97.12 268 TYR A O 1
ATOM 2132 N N . ALA A 1 269 ? -2.338 0.215 -3.542 1.00 98.12 269 ALA A N 1
ATOM 2133 C CA . ALA A 1 269 ? -2.353 0.938 -2.280 1.00 98.12 269 ALA A CA 1
ATOM 2134 C C . ALA A 1 269 ? -3.552 0.503 -1.450 1.00 98.12 269 ALA A C 1
ATOM 2136 O O . ALA A 1 269 ? -4.682 0.472 -1.941 1.00 98.12 269 ALA A O 1
ATOM 2137 N N . LYS A 1 270 ? -3.307 0.205 -0.180 1.00 98.69 270 LYS A N 1
ATOM 2138 C CA . LYS A 1 270 ? -4.343 -0.046 0.812 1.00 98.69 270 LYS A CA 1
ATOM 2139 C C . LYS A 1 270 ? -4.097 0.815 2.041 1.00 98.69 270 LYS A C 1
ATOM 2141 O O . LYS A 1 270 ? -2.958 1.013 2.449 1.00 98.69 270 LYS A O 1
ATOM 2146 N N . THR A 1 271 ? -5.164 1.295 2.655 1.00 98.75 271 THR A N 1
ATOM 2147 C CA . THR A 1 271 ? -5.110 1.842 4.012 1.00 98.75 271 THR A CA 1
ATOM 2148 C C . THR A 1 271 ? -6.169 1.176 4.871 1.00 98.75 271 THR A C 1
ATOM 2150 O O . THR A 1 271 ? -7.261 0.883 4.375 1.00 98.75 271 THR A O 1
ATOM 2153 N N . LEU A 1 272 ? -5.836 0.900 6.130 1.00 98.62 272 LEU A N 1
ATOM 2154 C CA . LEU A 1 272 ? -6.783 0.427 7.136 1.00 98.62 272 LEU A CA 1
ATOM 2155 C C . LEU A 1 272 ? -7.195 1.593 8.025 1.00 98.62 272 LEU A C 1
ATOM 2157 O O . LEU A 1 272 ? -6.384 2.458 8.330 1.00 98.62 272 LEU A O 1
ATOM 2161 N N . VAL A 1 273 ? -8.459 1.609 8.435 1.00 98.12 273 VAL A N 1
ATOM 2162 C CA . VAL A 1 273 ? -9.038 2.652 9.284 1.00 98.12 273 VAL A CA 1
ATOM 2163 C C . VAL A 1 273 ? -9.916 1.994 10.343 1.00 98.12 273 VAL A C 1
ATOM 2165 O O . VAL A 1 273 ? -10.767 1.163 10.023 1.00 98.12 273 VAL A O 1
ATOM 2168 N N . GLY A 1 274 ? -9.729 2.368 11.607 1.00 97.94 274 GLY A N 1
ATOM 2169 C CA . GLY A 1 274 ? -10.543 1.884 12.719 1.00 97.94 274 GLY A CA 1
ATOM 2170 C C . GLY A 1 274 ? -11.745 2.791 12.991 1.00 97.94 274 GLY A C 1
ATOM 2171 O O . GLY A 1 274 ? -11.580 3.943 13.388 1.00 97.94 274 GLY A O 1
ATOM 2172 N N . VAL A 1 275 ? -12.964 2.273 12.864 1.00 98.12 275 VAL A N 1
ATOM 2173 C CA . VAL A 1 275 ? -14.205 3.013 13.139 1.00 98.12 275 VAL A CA 1
ATOM 2174 C C . VAL A 1 275 ? -14.877 2.485 14.403 1.00 98.12 275 VAL A C 1
ATOM 2176 O O . VAL A 1 275 ? -15.089 1.282 14.554 1.00 98.12 275 VAL A O 1
ATOM 2179 N N . GLY A 1 276 ? -15.219 3.374 15.338 1.00 97.44 276 GLY A N 1
ATOM 2180 C CA . GLY A 1 276 ? -15.890 3.006 16.588 1.00 97.44 276 GLY A CA 1
ATOM 2181 C C . GLY A 1 276 ? -15.066 2.018 17.424 1.00 97.44 276 GLY A C 1
ATOM 2182 O O . GLY A 1 276 ? -13.994 2.368 17.933 1.00 97.44 276 GLY A O 1
ATOM 2183 N N . ASP A 1 277 ? -15.563 0.786 17.568 1.00 96.38 277 ASP A N 1
ATOM 2184 C CA . ASP A 1 277 ? -14.876 -0.308 18.276 1.00 96.38 277 ASP A CA 1
ATOM 2185 C C . ASP A 1 277 ? -13.692 -0.922 17.510 1.00 96.38 277 ASP A C 1
ATOM 2187 O O . ASP A 1 277 ? -12.899 -1.639 18.119 1.00 96.38 277 ASP A O 1
ATOM 2191 N N . LYS A 1 278 ? -13.527 -0.592 16.218 1.00 97.06 278 LYS A N 1
ATOM 2192 C CA . LYS A 1 278 ? -12.389 -0.996 15.365 1.00 97.06 278 LYS A CA 1
ATOM 2193 C C . LYS A 1 278 ? -12.273 -2.514 15.175 1.00 97.06 278 LYS A C 1
ATOM 2195 O O . LYS A 1 278 ? -11.242 -3.006 14.715 1.00 97.06 278 LYS A O 1
ATOM 2200 N N . SER A 1 279 ? -13.319 -3.258 15.530 1.00 96.31 279 SER A N 1
ATOM 2201 C CA . SER A 1 279 ? -13.354 -4.715 15.457 1.00 96.31 279 SER A CA 1
ATOM 2202 C C . SER A 1 279 ? -13.441 -5.217 14.016 1.00 96.31 279 SER A C 1
ATOM 2204 O O . SER A 1 279 ? -13.904 -4.525 13.116 1.00 96.31 279 SER A O 1
ATOM 2206 N N . GLY A 1 280 ? -12.986 -6.442 13.777 1.00 95.88 280 GLY A N 1
ATOM 2207 C CA . GLY A 1 280 ? -12.958 -7.042 12.444 1.00 95.88 280 GLY A CA 1
ATOM 2208 C C . GLY A 1 280 ? -11.549 -7.426 12.021 1.00 95.88 280 GLY A C 1
ATOM 2209 O O . GLY A 1 280 ? -10.604 -7.341 12.809 1.00 95.88 280 GLY A O 1
ATOM 2210 N N . GLN A 1 281 ? -11.431 -7.878 10.779 1.00 96.62 281 GLN A N 1
ATOM 2211 C CA . GLN A 1 281 ? -10.209 -8.443 10.227 1.00 96.62 281 GLN A CA 1
ATOM 2212 C C . GLN A 1 281 ? -10.031 -7.967 8.788 1.00 96.62 281 GLN A C 1
ATOM 2214 O O . GLN A 1 281 ? -11.003 -7.858 8.040 1.00 96.62 281 GLN A O 1
ATOM 2219 N N . ASP A 1 282 ? -8.790 -7.674 8.412 1.00 97.94 282 ASP A N 1
ATOM 2220 C CA . ASP A 1 282 ? -8.450 -7.382 7.022 1.00 97.94 282 ASP A CA 1
ATOM 2221 C C . ASP A 1 282 ? -8.500 -8.662 6.169 1.00 97.94 282 ASP A C 1
ATOM 2223 O O . ASP A 1 282 ? -8.441 -9.782 6.678 1.00 97.94 282 ASP A O 1
ATOM 2227 N N . ARG A 1 283 ? -8.601 -8.505 4.851 1.00 97.06 283 ARG A N 1
ATOM 2228 C CA . ARG A 1 283 ? -8.630 -9.615 3.895 1.00 97.06 283 ARG A CA 1
ATOM 2229 C C . ARG A 1 283 ? -7.936 -9.253 2.588 1.00 97.06 283 ARG A C 1
ATOM 2231 O O . ARG A 1 283 ? -7.572 -8.103 2.348 1.00 97.06 283 ARG A O 1
ATOM 2238 N N . ALA A 1 284 ? -7.757 -10.267 1.749 1.00 97.12 284 ALA A N 1
ATOM 2239 C CA . ALA A 1 284 ? -7.356 -10.081 0.364 1.00 97.12 284 ALA A CA 1
ATOM 2240 C C . ALA A 1 284 ? -8.526 -9.518 -0.463 1.00 97.12 284 ALA A C 1
ATOM 2242 O O . ALA A 1 284 ? -9.684 -9.898 -0.255 1.00 97.12 284 ALA A O 1
ATOM 2243 N N . TYR A 1 285 ? -8.206 -8.644 -1.414 1.00 95.62 285 TYR A N 1
ATOM 2244 C CA . TYR A 1 285 ? -9.137 -8.017 -2.358 1.00 95.62 285 TYR A CA 1
ATOM 2245 C C . TYR A 1 285 ? -8.939 -8.518 -3.796 1.00 95.62 285 TYR A C 1
ATOM 2247 O O . TYR A 1 285 ? -9.558 -8.005 -4.727 1.00 95.62 285 TYR A O 1
ATOM 2255 N N . GLY A 1 286 ? -8.095 -9.537 -3.992 1.00 94.06 286 GLY A N 1
ATOM 2256 C CA . GLY A 1 286 ? -7.880 -10.183 -5.289 1.00 94.06 286 GLY A CA 1
ATOM 2257 C C . GLY A 1 286 ? -6.907 -9.424 -6.190 1.00 94.06 286 GLY A C 1
ATOM 2258 O O . GLY A 1 286 ? -6.899 -9.632 -7.404 1.00 94.06 286 GLY A O 1
ATOM 2259 N N . ALA A 1 287 ? -6.095 -8.541 -5.614 1.00 94.19 287 ALA A N 1
ATOM 2260 C CA . ALA A 1 287 ? -5.044 -7.846 -6.338 1.00 94.19 287 ALA A CA 1
ATOM 2261 C C . ALA A 1 287 ? -3.865 -8.792 -6.621 1.00 94.19 287 ALA A C 1
ATOM 2263 O O . ALA A 1 287 ? -3.546 -9.678 -5.830 1.00 94.19 287 ALA A O 1
ATOM 2264 N N . ILE A 1 288 ? -3.171 -8.578 -7.745 1.00 95.19 288 ILE A N 1
ATOM 2265 C CA . ILE A 1 288 ? -1.973 -9.363 -8.092 1.00 95.19 288 ILE A CA 1
ATOM 2266 C C . ILE A 1 288 ? -0.906 -9.242 -7.011 1.00 95.19 288 ILE A C 1
ATOM 2268 O O . ILE A 1 288 ? -0.204 -10.212 -6.760 1.00 95.19 288 ILE A O 1
ATOM 2272 N N . TYR A 1 289 ? -0.754 -8.076 -6.390 1.00 97.50 289 TYR A N 1
ATOM 2273 C CA . TYR A 1 289 ? 0.241 -7.870 -5.351 1.00 97.50 289 TYR A CA 1
ATOM 2274 C C . TYR A 1 289 ? -0.364 -7.070 -4.210 1.00 97.50 289 TYR A C 1
ATOM 2276 O O . TYR A 1 289 ? -0.673 -5.896 -4.383 1.00 97.50 289 TYR A O 1
ATOM 2284 N N . GLU A 1 290 ? -0.580 -7.700 -3.061 1.00 97.38 290 GLU A N 1
ATOM 2285 C CA . GLU A 1 290 ? -1.274 -7.050 -1.951 1.00 97.38 290 GLU A CA 1
ATOM 2286 C C . GLU A 1 290 ? -0.785 -7.507 -0.584 1.00 97.38 290 GLU A C 1
ATOM 2288 O O . GLU A 1 290 ? -0.391 -8.653 -0.378 1.00 97.38 290 GLU A O 1
ATOM 2293 N N . TRP A 1 291 ? -0.843 -6.580 0.363 1.00 98.69 291 TRP A N 1
ATOM 2294 C CA . TRP A 1 291 ? -0.693 -6.865 1.781 1.00 98.69 291 TRP A CA 1
ATOM 2295 C C . TRP A 1 291 ? -2.020 -7.319 2.370 1.00 98.69 291 TRP A C 1
ATOM 2297 O O . TRP A 1 291 ? -3.060 -6.827 1.952 1.00 98.69 291 TRP A O 1
ATOM 2307 N N . VAL A 1 292 ? -1.997 -8.171 3.388 1.00 98.69 292 VAL A N 1
ATOM 2308 C CA . VAL A 1 292 ? -3.147 -8.518 4.232 1.00 98.69 292 VAL A CA 1
ATOM 2309 C C . VAL A 1 292 ? -2.701 -8.462 5.686 1.00 98.69 292 VAL A C 1
ATOM 2311 O O . VAL A 1 292 ? -1.767 -9.166 6.064 1.00 98.69 292 VAL A O 1
ATOM 2314 N N . ALA A 1 293 ? -3.342 -7.644 6.515 1.00 98.50 293 ALA A N 1
ATOM 2315 C CA . ALA A 1 293 ? -3.112 -7.694 7.954 1.00 98.50 293 ALA A CA 1
ATOM 2316 C C . ALA A 1 293 ? -3.691 -9.003 8.509 1.00 98.50 293 ALA A C 1
ATOM 2318 O O . ALA A 1 293 ? -4.885 -9.270 8.377 1.00 98.50 293 ALA A O 1
ATOM 2319 N N . LEU A 1 294 ? -2.834 -9.839 9.099 1.00 98.50 294 LEU A N 1
ATOM 2320 C CA . LEU A 1 294 ? -3.244 -11.075 9.770 1.00 98.50 294 LEU A CA 1
ATOM 2321 C C . LEU A 1 294 ? -3.712 -10.790 11.195 1.00 98.50 294 LEU A C 1
ATOM 2323 O O . LEU A 1 294 ? -4.633 -11.439 11.676 1.00 98.50 294 LEU A O 1
ATOM 2327 N N . ASP A 1 295 ? -3.107 -9.794 11.837 1.00 98.25 295 ASP A N 1
ATOM 2328 C CA . ASP A 1 295 ? -3.542 -9.261 13.123 1.00 98.25 295 ASP A CA 1
ATOM 2329 C C . ASP A 1 295 ? -4.069 -7.838 12.903 1.00 98.25 295 ASP A C 1
ATOM 2331 O O . ASP A 1 295 ? -3.430 -7.036 12.220 1.00 98.25 295 ASP A O 1
ATOM 2335 N N . ASN A 1 296 ? -5.244 -7.517 13.448 1.00 97.75 296 ASN A N 1
ATOM 2336 C CA . ASN A 1 296 ? -5.819 -6.180 13.325 1.00 97.75 296 ASN A CA 1
ATOM 2337 C C . ASN A 1 296 ? -5.051 -5.197 14.241 1.00 97.75 296 ASN A C 1
ATOM 2339 O O . ASN A 1 296 ? -5.133 -5.327 15.469 1.00 97.75 296 ASN A O 1
ATOM 2343 N N . PRO A 1 297 ? -4.344 -4.192 13.681 1.00 97.00 297 PRO A N 1
ATOM 2344 C CA . PRO A 1 297 ? -3.459 -3.322 14.456 1.00 97.00 297 PRO A CA 1
ATOM 2345 C C . PRO A 1 297 ? -4.199 -2.454 15.485 1.00 97.00 297 PRO A C 1
ATOM 2347 O O . PRO A 1 297 ? -3.583 -2.002 16.444 1.00 97.00 297 PRO A O 1
ATOM 2350 N N . TYR A 1 298 ? -5.514 -2.266 15.336 1.00 97.00 298 TYR A N 1
ATOM 2351 C CA . TYR A 1 298 ? -6.324 -1.425 16.222 1.00 97.00 298 TYR A CA 1
ATOM 2352 C C . TYR A 1 298 ? -6.880 -2.148 17.452 1.00 97.00 298 TYR A C 1
ATOM 2354 O O . TYR A 1 298 ? -7.409 -1.496 18.354 1.00 97.00 298 TYR A O 1
ATOM 2362 N N . VAL A 1 299 ? -6.800 -3.480 17.487 1.00 96.00 299 VAL A N 1
ATOM 2363 C CA . VAL A 1 299 ? -7.236 -4.299 18.635 1.00 96.00 299 VAL A CA 1
ATOM 2364 C C . VAL A 1 299 ? -6.098 -5.146 19.204 1.00 96.00 299 VAL A C 1
ATOM 2366 O O . VAL A 1 299 ? -6.115 -5.480 20.387 1.00 96.00 299 VAL A O 1
ATOM 2369 N N . THR A 1 300 ? -5.071 -5.443 18.404 1.00 93.38 300 THR A N 1
ATOM 2370 C CA . THR A 1 300 ? -3.819 -6.064 18.853 1.00 93.38 300 THR A CA 1
ATOM 2371 C C . THR A 1 300 ? -2.845 -4.985 19.341 1.00 93.38 300 THR A C 1
ATOM 2373 O O . THR A 1 300 ? -1.883 -4.612 18.664 1.00 93.38 300 THR A O 1
ATOM 2376 N N . LEU A 1 301 ? -3.136 -4.459 20.533 1.00 88.62 301 LEU A N 1
ATOM 2377 C CA . LEU A 1 301 ? -2.414 -3.322 21.118 1.00 88.62 301 LEU A CA 1
ATOM 2378 C C . LEU A 1 301 ? -1.038 -3.698 21.681 1.00 88.62 301 LEU A C 1
ATOM 2380 O O . LEU A 1 301 ? -0.115 -2.891 21.603 1.00 88.62 301 LEU A O 1
ATOM 2384 N N . ASP A 1 302 ? -0.898 -4.923 22.192 1.00 90.62 302 ASP A N 1
ATOM 2385 C CA . ASP A 1 302 ? 0.335 -5.424 22.798 1.00 90.62 302 ASP A CA 1
ATOM 2386 C C . ASP A 1 302 ? 1.000 -6.485 21.910 1.00 90.62 302 ASP A C 1
ATOM 2388 O O . ASP A 1 302 ? 0.344 -7.401 21.406 1.00 90.62 302 ASP A O 1
ATOM 2392 N N . GLY A 1 303 ? 2.324 -6.410 21.774 1.00 92.38 303 GLY A N 1
ATOM 2393 C CA . GLY A 1 303 ? 3.140 -7.442 21.137 1.00 92.38 303 GLY A CA 1
ATOM 2394 C C . GLY A 1 303 ? 3.337 -7.240 19.631 1.00 92.38 303 GLY A C 1
ATOM 2395 O O . GLY A 1 303 ? 3.158 -6.145 19.104 1.00 92.38 303 GLY A O 1
ATOM 2396 N N . PRO A 1 304 ? 3.788 -8.262 18.892 1.00 96.38 304 PRO A N 1
ATOM 2397 C CA . PRO A 1 304 ? 3.977 -8.132 17.454 1.00 96.38 304 PRO A CA 1
ATOM 2398 C C . PRO A 1 304 ? 2.647 -8.181 16.687 1.00 96.38 304 PRO A C 1
ATOM 2400 O O . PRO A 1 304 ? 1.731 -8.900 17.079 1.00 96.38 304 PRO A O 1
ATOM 2403 N N . VAL A 1 305 ? 2.577 -7.483 15.552 1.00 98.12 305 VAL A N 1
ATOM 2404 C CA . VAL A 1 305 ? 1.483 -7.622 14.568 1.00 98.12 305 VAL A CA 1
ATOM 2405 C C . VAL A 1 305 ? 2.028 -8.165 13.257 1.00 98.12 305 VAL A C 1
ATOM 2407 O O . VAL A 1 305 ? 3.150 -7.842 12.850 1.00 98.12 305 VAL A O 1
ATOM 2410 N N . ARG A 1 306 ? 1.247 -9.014 12.597 1.00 98.62 306 ARG A N 1
ATOM 2411 C CA . ARG A 1 306 ? 1.671 -9.731 11.395 1.00 98.62 306 ARG A CA 1
ATOM 2412 C C . ARG A 1 306 ? 0.885 -9.288 10.172 1.00 98.62 306 ARG A C 1
ATOM 2414 O O . ARG A 1 306 ? -0.330 -9.103 10.220 1.00 98.62 306 ARG A O 1
ATOM 2421 N N . PHE A 1 307 ? 1.589 -9.220 9.050 1.00 98.81 307 PHE A N 1
ATOM 2422 C CA . PHE A 1 307 ? 1.048 -8.908 7.733 1.00 98.81 307 PHE A CA 1
ATOM 2423 C C . PHE A 1 307 ? 1.557 -9.936 6.734 1.00 98.81 307 PHE A C 1
ATOM 2425 O O . PHE A 1 307 ? 2.738 -10.267 6.743 1.00 98.81 307 PHE A O 1
ATOM 2432 N N . GLN A 1 308 ? 0.694 -10.433 5.860 1.00 98.81 308 GLN A N 1
ATOM 2433 C CA . GLN A 1 308 ? 1.077 -11.339 4.789 1.00 98.81 308 GLN A CA 1
ATOM 2434 C C . GLN A 1 308 ? 1.131 -10.590 3.463 1.00 98.81 308 GLN A C 1
ATOM 2436 O O . GLN A 1 308 ? 0.209 -9.854 3.123 1.00 98.81 308 GLN A O 1
ATOM 2441 N N . LEU A 1 309 ? 2.206 -10.788 2.712 1.00 98.75 309 LEU A N 1
ATOM 2442 C CA . LEU A 1 309 ? 2.346 -10.309 1.347 1.00 98.75 309 LEU A CA 1
ATOM 2443 C C . LEU A 1 309 ? 1.940 -11.412 0.385 1.00 98.75 309 LEU A C 1
ATOM 2445 O O . LEU A 1 309 ? 2.503 -12.511 0.420 1.00 98.75 309 LEU A O 1
ATOM 2449 N N . LEU A 1 310 ? 0.999 -11.104 -0.494 1.00 98.38 310 LEU A N 1
ATOM 2450 C CA . LEU A 1 310 ? 0.496 -12.024 -1.497 1.00 98.38 310 LEU A CA 1
ATOM 2451 C C . LEU A 1 310 ? 0.942 -11.591 -2.892 1.00 98.38 310 LEU A C 1
ATOM 2453 O O . LEU A 1 310 ? 0.920 -10.407 -3.226 1.00 98.38 310 LEU A O 1
ATOM 2457 N N . LEU A 1 311 ? 1.324 -12.567 -3.710 1.00 96.50 311 LEU A N 1
ATOM 2458 C CA . LEU A 1 311 ? 1.509 -12.440 -5.150 1.00 96.50 311 LEU A CA 1
ATOM 2459 C C . LEU A 1 311 ? 0.570 -13.443 -5.830 1.00 96.50 311 LEU A C 1
ATOM 2461 O O . LEU A 1 311 ? 0.724 -14.647 -5.652 1.00 96.50 311 LEU A O 1
ATOM 2465 N N . ASN A 1 312 ? -0.410 -12.956 -6.591 1.00 94.75 312 ASN A N 1
ATOM 2466 C CA . ASN A 1 312 ? -1.488 -13.751 -7.191 1.00 94.75 312 ASN A CA 1
ATOM 2467 C C . ASN A 1 312 ? -2.235 -14.627 -6.167 1.00 94.75 312 ASN A C 1
ATOM 2469 O O . ASN A 1 312 ? -2.570 -15.776 -6.446 1.00 94.75 312 ASN A O 1
ATOM 2473 N N . GLY A 1 313 ? -2.465 -14.094 -4.964 1.00 96.12 313 GLY A N 1
ATOM 2474 C CA . GLY A 1 313 ? -3.117 -14.818 -3.868 1.00 96.12 313 GLY A CA 1
ATOM 2475 C C . GLY A 1 313 ? -2.239 -15.856 -3.156 1.00 96.12 313 GLY A C 1
ATOM 2476 O O . GLY A 1 313 ? -2.697 -16.465 -2.192 1.00 96.12 313 GLY A O 1
ATOM 2477 N N . GLU A 1 314 ? -0.986 -16.050 -3.576 1.00 97.00 314 GLU A N 1
ATOM 2478 C CA . GLU A 1 314 ? -0.030 -16.954 -2.929 1.00 97.00 314 GLU A CA 1
ATOM 2479 C C . GLU A 1 314 ? 0.982 -16.183 -2.074 1.00 97.00 314 GLU A C 1
ATOM 2481 O O . GLU A 1 314 ? 1.311 -15.033 -2.359 1.00 97.00 314 GLU A O 1
ATOM 2486 N N . ALA A 1 315 ? 1.510 -16.820 -1.028 1.00 97.62 315 ALA A N 1
ATOM 2487 C CA . ALA A 1 315 ? 2.516 -16.226 -0.151 1.00 97.62 315 ALA A CA 1
ATOM 2488 C C . ALA A 1 315 ? 3.778 -15.785 -0.920 1.00 97.62 315 ALA A C 1
ATOM 2490 O O . ALA A 1 315 ? 4.463 -16.605 -1.535 1.00 97.62 315 ALA A O 1
ATOM 2491 N N . ASN A 1 316 ? 4.141 -14.502 -0.828 1.00 96.62 316 ASN A N 1
ATOM 2492 C CA . ASN A 1 316 ? 5.362 -13.972 -1.433 1.00 96.62 316 ASN A CA 1
ATOM 2493 C C . ASN A 1 316 ? 6.511 -13.923 -0.414 1.00 96.62 316 ASN A C 1
ATOM 2495 O O . ASN A 1 316 ? 6.708 -12.935 0.301 1.00 96.62 316 ASN A O 1
ATOM 2499 N N . ALA A 1 317 ? 7.258 -15.022 -0.345 1.00 96.00 317 ALA A N 1
ATOM 2500 C CA . ALA A 1 317 ? 8.335 -15.226 0.616 1.00 96.00 317 ALA A CA 1
ATOM 2501 C C . ALA A 1 317 ? 9.635 -14.473 0.289 1.00 96.00 317 ALA A C 1
ATOM 2503 O O . ALA A 1 317 ? 9.944 -14.229 -0.879 1.00 96.00 317 ALA A O 1
ATOM 2504 N N . ASN A 1 318 ? 10.442 -14.206 1.325 1.00 94.38 318 ASN A N 1
ATOM 2505 C CA . ASN A 1 318 ? 11.786 -13.610 1.237 1.00 94.38 318 ASN A CA 1
ATOM 2506 C C . ASN A 1 318 ? 11.836 -12.310 0.421 1.00 94.38 318 ASN A C 1
ATOM 2508 O O . ASN A 1 318 ? 12.796 -12.038 -0.301 1.00 94.38 318 ASN A O 1
ATOM 2512 N N . GLN A 1 319 ? 10.771 -11.521 0.499 1.00 95.44 319 GLN A N 1
ATOM 2513 C CA . GLN A 1 319 ? 10.630 -10.299 -0.267 1.00 95.44 319 GLN A CA 1
ATOM 2514 C C . GLN A 1 319 ? 11.136 -9.111 0.556 1.00 95.44 319 GLN A C 1
ATOM 2516 O O . GLN A 1 319 ? 10.687 -8.963 1.694 1.00 95.44 319 GLN A O 1
ATOM 2521 N N . PRO A 1 320 ? 12.009 -8.242 0.011 1.00 95.88 320 PRO A N 1
ATOM 2522 C CA . PRO A 1 320 ? 12.379 -6.995 0.670 1.00 95.88 320 PRO A CA 1
ATOM 2523 C C . PRO A 1 320 ? 11.168 -6.105 0.949 1.00 95.88 320 PRO A C 1
ATOM 2525 O O . PRO A 1 320 ? 10.278 -5.935 0.104 1.00 95.88 320 PRO A O 1
ATOM 2528 N N . VAL A 1 321 ? 11.163 -5.528 2.143 1.00 96.88 321 VAL A N 1
ATOM 2529 C CA . VAL A 1 321 ? 10.120 -4.645 2.655 1.00 96.88 321 VAL A CA 1
ATOM 2530 C C . VAL A 1 321 ? 10.774 -3.396 3.225 1.00 96.88 321 VAL A C 1
ATOM 2532 O O . VAL A 1 321 ? 11.801 -3.471 3.898 1.00 96.88 321 VAL A O 1
ATOM 2535 N N . GLN A 1 322 ? 10.165 -2.249 2.968 1.00 96.12 322 GLN A N 1
ATOM 2536 C CA . GLN A 1 322 ? 10.494 -0.983 3.604 1.00 96.12 322 GLN A CA 1
ATOM 2537 C C . GLN A 1 322 ? 9.362 -0.628 4.562 1.00 96.12 322 GLN A C 1
ATOM 2539 O O . GLN A 1 322 ? 8.201 -0.576 4.154 1.00 96.12 322 GLN A O 1
ATOM 2544 N N . VAL A 1 323 ? 9.695 -0.433 5.835 1.00 97.81 323 VAL A N 1
ATOM 2545 C CA . VAL A 1 323 ? 8.744 -0.025 6.871 1.00 97.81 323 VAL A CA 1
ATOM 2546 C C . VAL A 1 323 ? 9.088 1.387 7.308 1.00 97.81 323 VAL A C 1
ATOM 2548 O O . VAL A 1 323 ? 10.201 1.648 7.756 1.00 97.81 323 VAL A O 1
ATOM 2551 N N . PHE A 1 324 ? 8.125 2.286 7.189 1.00 96.81 324 PHE A N 1
ATOM 2552 C CA . PHE A 1 324 ? 8.223 3.663 7.647 1.00 96.81 324 PHE A CA 1
ATOM 2553 C C . PHE A 1 324 ? 7.329 3.826 8.864 1.00 96.81 324 PHE A C 1
ATOM 2555 O O . PHE A 1 324 ? 6.207 3.324 8.857 1.00 96.81 324 PHE A O 1
ATOM 2562 N N . ALA A 1 325 ? 7.806 4.527 9.888 1.00 96.31 325 ALA A N 1
ATOM 2563 C CA . ALA A 1 325 ? 7.025 4.825 11.081 1.00 96.31 325 ALA A CA 1
ATOM 2564 C C . ALA A 1 325 ? 7.334 6.242 11.560 1.00 96.31 325 ALA A C 1
ATOM 2566 O O . ALA A 1 325 ? 8.486 6.563 11.860 1.00 96.31 325 ALA A O 1
ATOM 2567 N N . ARG A 1 326 ? 6.309 7.090 11.631 1.00 94.94 326 ARG A N 1
ATOM 2568 C CA . ARG A 1 326 ? 6.432 8.483 12.075 1.00 94.94 326 ARG A CA 1
ATOM 2569 C C . ARG A 1 326 ? 5.382 8.802 13.141 1.00 94.94 326 ARG A C 1
ATOM 2571 O O . ARG A 1 326 ? 4.327 8.168 13.160 1.00 94.94 326 ARG A O 1
ATOM 2578 N N . PRO A 1 327 ? 5.620 9.790 14.023 1.00 93.56 327 PRO A N 1
ATOM 2579 C CA . PRO A 1 327 ? 4.576 10.274 14.919 1.00 93.56 327 PRO A CA 1
ATOM 2580 C C . PRO A 1 327 ? 3.337 10.721 14.137 1.00 93.56 327 PRO A C 1
ATOM 2582 O O . PRO A 1 327 ? 3.466 11.276 13.046 1.00 93.56 327 PRO A O 1
ATOM 2585 N N . VAL A 1 328 ? 2.153 10.520 14.714 1.00 88.31 328 VAL A N 1
ATOM 2586 C CA . VAL A 1 328 ? 0.879 10.911 14.095 1.00 88.31 328 VAL A CA 1
ATOM 2587 C C . VAL A 1 328 ? 0.872 12.408 13.773 1.00 88.31 328 VAL A C 1
ATOM 2589 O O . VAL A 1 328 ? 1.225 13.234 14.620 1.00 88.31 328 VAL A O 1
ATOM 2592 N N . GLY A 1 329 ? 0.504 12.754 12.539 1.00 83.00 329 GLY A N 1
ATOM 2593 C CA . GLY A 1 329 ? 0.501 14.121 12.015 1.00 83.00 329 GLY A CA 1
ATOM 2594 C C . GLY A 1 329 ? 1.883 14.715 11.715 1.00 83.00 329 GLY A C 1
ATOM 2595 O O . GLY A 1 329 ? 1.987 15.917 11.470 1.00 83.00 329 GLY A O 1
ATOM 2596 N N . SER A 1 330 ? 2.959 13.924 11.759 1.00 87.31 330 SER A N 1
ATOM 2597 C CA . SER A 1 330 ? 4.303 14.388 11.397 1.00 87.31 330 SER A CA 1
ATOM 2598 C C . SER A 1 330 ? 4.463 14.524 9.882 1.00 87.31 330 SER A C 1
ATOM 2600 O O . SER A 1 330 ? 4.207 13.585 9.142 1.00 87.31 330 SER A O 1
ATOM 2602 N N . GLU A 1 331 ? 5.010 15.650 9.421 1.00 82.69 331 GLU A N 1
ATOM 2603 C CA . GLU A 1 331 ? 5.431 15.840 8.019 1.00 82.69 331 GLU A CA 1
ATOM 2604 C C . GLU A 1 331 ? 6.949 15.651 7.814 1.00 82.69 331 GLU A C 1
ATOM 2606 O O . GLU A 1 331 ? 7.505 16.036 6.779 1.00 82.69 331 GLU A O 1
ATOM 2611 N N . ALA A 1 332 ? 7.653 15.131 8.823 1.00 83.88 332 ALA A N 1
ATOM 2612 C CA . ALA A 1 332 ? 9.092 14.908 8.749 1.00 83.88 332 ALA A CA 1
ATOM 2613 C C . ALA A 1 332 ? 9.429 13.667 7.910 1.00 83.88 332 ALA A C 1
ATOM 2615 O O . ALA A 1 332 ? 8.813 12.612 8.070 1.00 83.88 332 ALA A O 1
ATOM 2616 N N . GLU A 1 333 ? 10.454 13.795 7.063 1.00 84.25 333 GLU A N 1
ATOM 2617 C CA . GLU A 1 333 ? 11.032 12.668 6.325 1.00 84.25 333 GLU A CA 1
ATOM 2618 C C . GLU A 1 333 ? 11.484 11.584 7.305 1.00 84.25 333 GLU A C 1
ATOM 2620 O O . GLU A 1 333 ? 12.111 11.870 8.331 1.00 84.25 333 GLU A O 1
ATOM 2625 N N . THR A 1 334 ? 11.140 10.341 6.987 1.00 84.81 334 THR A N 1
ATOM 2626 C CA . THR A 1 334 ? 11.433 9.180 7.820 1.00 84.81 334 THR A CA 1
ATOM 2627 C C . THR A 1 334 ? 12.121 8.128 6.969 1.00 84.81 334 THR A C 1
ATOM 2629 O O . THR A 1 334 ? 11.566 7.681 5.971 1.00 84.81 334 THR A O 1
ATOM 2632 N N . GLY A 1 335 ? 13.317 7.724 7.399 1.00 84.62 335 GLY A N 1
ATOM 2633 C CA . GLY A 1 335 ? 14.071 6.644 6.771 1.00 84.62 335 GLY A CA 1
ATOM 2634 C C . GLY A 1 335 ? 13.343 5.301 6.846 1.00 84.62 335 GLY A C 1
ATOM 2635 O O . GLY A 1 335 ? 12.757 5.007 7.893 1.00 84.62 335 GLY A O 1
ATOM 2636 N N . PRO A 1 336 ? 13.412 4.446 5.808 1.00 91.62 336 PRO A N 1
ATOM 2637 C CA . PRO A 1 336 ? 12.853 3.109 5.893 1.00 91.62 336 PRO A CA 1
ATOM 2638 C C . PRO A 1 336 ? 13.678 2.228 6.832 1.00 91.62 336 PRO A C 1
ATOM 2640 O O . PRO A 1 336 ? 14.904 2.136 6.736 1.00 91.62 336 PRO A O 1
ATOM 2643 N N . GLN A 1 337 ? 12.992 1.465 7.675 1.00 94.75 337 GLN A N 1
ATOM 2644 C CA . GLN A 1 337 ? 13.544 0.238 8.225 1.00 94.75 337 GLN A CA 1
ATOM 2645 C C . GLN A 1 337 ? 13.431 -0.864 7.167 1.00 94.75 337 GLN A C 1
ATOM 2647 O O . GLN A 1 337 ? 12.336 -1.251 6.755 1.00 94.75 337 GLN A O 1
ATOM 2652 N N . HIS A 1 338 ? 14.575 -1.385 6.725 1.00 94.19 338 HIS A N 1
ATOM 2653 C CA . HIS A 1 338 ? 14.614 -2.497 5.779 1.00 94.19 338 HIS A CA 1
ATOM 2654 C C . HIS A 1 338 ? 14.363 -3.825 6.495 1.00 94.19 338 HIS A C 1
ATOM 2656 O O . HIS A 1 338 ? 15.097 -4.216 7.404 1.00 94.19 338 HIS A O 1
ATOM 2662 N N . MET A 1 339 ? 13.322 -4.525 6.059 1.00 96.00 339 MET A N 1
ATOM 2663 C CA . MET A 1 339 ? 12.888 -5.819 6.572 1.00 96.00 339 MET A CA 1
ATOM 2664 C C . MET A 1 339 ? 12.655 -6.786 5.407 1.00 96.00 339 MET A C 1
ATOM 2666 O O . MET A 1 339 ? 12.869 -6.455 4.238 1.00 96.00 339 MET A O 1
ATOM 2670 N N . MET A 1 340 ? 12.231 -8.007 5.719 1.00 96.56 340 MET A N 1
ATOM 2671 C CA . MET A 1 340 ? 11.944 -9.029 4.720 1.00 96.56 340 MET A CA 1
ATOM 2672 C C . MET A 1 340 ? 10.783 -9.905 5.186 1.00 96.56 340 MET A C 1
ATOM 2674 O O . MET A 1 340 ? 10.655 -10.164 6.384 1.00 96.56 340 MET A O 1
ATOM 2678 N N . THR A 1 341 ? 9.952 -10.368 4.253 1.00 98.25 341 THR A N 1
ATOM 2679 C CA . THR A 1 341 ? 8.958 -11.404 4.557 1.00 98.25 341 THR A CA 1
ATOM 2680 C C . THR A 1 341 ? 9.633 -12.752 4.808 1.00 98.25 341 THR A C 1
ATOM 2682 O O . THR A 1 341 ? 10.677 -13.062 4.232 1.00 98.25 341 THR A O 1
ATOM 2685 N N . ASP A 1 342 ? 9.037 -13.575 5.666 1.00 98.19 342 ASP A N 1
ATOM 2686 C CA . ASP A 1 342 ? 9.520 -14.924 5.955 1.00 98.19 342 ASP A CA 1
ATOM 2687 C C . ASP A 1 342 ? 9.172 -15.932 4.835 1.00 98.19 342 ASP A C 1
ATOM 2689 O O . ASP A 1 342 ? 8.693 -15.571 3.757 1.00 98.19 342 ASP A O 1
ATOM 2693 N N . ALA A 1 343 ? 9.400 -17.225 5.089 1.00 97.31 343 ALA A N 1
ATOM 2694 C CA . ALA A 1 343 ? 9.097 -18.307 4.148 1.00 97.31 343 ALA A CA 1
ATOM 2695 C C . ALA A 1 343 ? 7.600 -18.455 3.800 1.00 97.31 343 ALA A C 1
ATOM 2697 O O . ALA A 1 343 ? 7.272 -19.072 2.790 1.00 97.31 343 ALA A O 1
ATOM 2698 N N . ASN A 1 344 ? 6.703 -17.893 4.611 1.00 97.69 344 ASN A N 1
ATOM 2699 C CA . ASN A 1 344 ? 5.253 -17.894 4.414 1.00 97.69 344 AS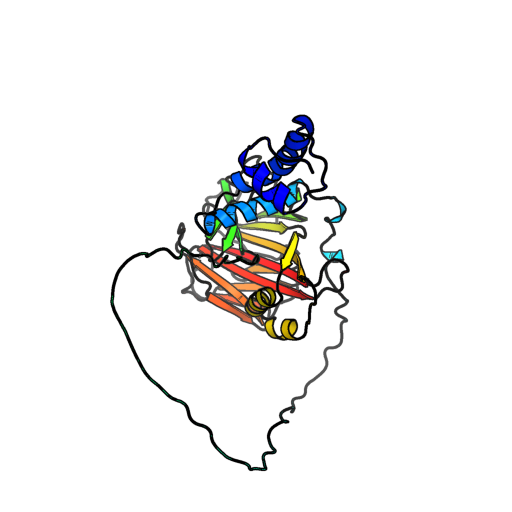N A CA 1
ATOM 2700 C C . ASN A 1 344 ? 4.741 -16.541 3.893 1.00 97.69 344 ASN A C 1
ATOM 2702 O O . ASN A 1 344 ? 3.530 -16.295 3.884 1.00 97.69 344 ASN A O 1
ATOM 2706 N N . GLY A 1 345 ? 5.647 -15.652 3.472 1.00 98.19 345 GLY A N 1
ATOM 2707 C CA . GLY A 1 345 ? 5.304 -14.308 3.024 1.00 98.19 345 GLY A CA 1
ATOM 2708 C C . GLY A 1 345 ? 4.860 -13.387 4.159 1.00 98.19 345 GLY A C 1
ATOM 2709 O O . GLY A 1 345 ? 4.210 -12.383 3.888 1.00 98.19 345 GLY A O 1
ATOM 2710 N N . ILE A 1 346 ? 5.181 -13.703 5.416 1.00 98.81 346 ILE A N 1
ATOM 2711 C CA . ILE A 1 346 ? 4.752 -12.931 6.584 1.00 98.81 346 ILE A CA 1
ATOM 2712 C C . ILE A 1 346 ? 5.836 -11.929 6.983 1.00 98.81 346 ILE A C 1
ATOM 2714 O O . ILE A 1 346 ? 6.991 -12.284 7.207 1.00 98.81 346 ILE A O 1
ATOM 2718 N N . LEU A 1 347 ? 5.443 -10.667 7.114 1.00 98.75 347 LEU A N 1
ATOM 2719 C CA . LEU A 1 347 ? 6.162 -9.622 7.828 1.00 98.75 347 LEU A CA 1
ATOM 2720 C C . LEU A 1 347 ? 5.625 -9.547 9.261 1.00 98.75 347 LEU A C 1
ATOM 2722 O O . LEU A 1 347 ? 4.417 -9.455 9.469 1.00 98.75 347 LEU A O 1
ATOM 2726 N N . THR A 1 348 ? 6.518 -9.546 10.247 1.00 98.44 348 THR A N 1
ATOM 2727 C CA . THR A 1 348 ? 6.160 -9.333 11.657 1.00 98.44 348 THR A CA 1
ATOM 2728 C C . THR A 1 348 ? 6.737 -8.002 12.118 1.00 98.44 348 THR A C 1
ATOM 2730 O O . THR A 1 348 ? 7.957 -7.850 12.141 1.00 98.44 348 THR A O 1
ATOM 2733 N N . LEU A 1 349 ? 5.877 -7.048 12.478 1.00 97.88 349 LEU A N 1
ATOM 2734 C CA . LEU A 1 349 ? 6.297 -5.779 13.069 1.00 97.88 349 LEU A CA 1
ATOM 2735 C C . LEU A 1 349 ? 6.367 -5.912 14.585 1.00 97.88 349 LEU A C 1
ATOM 2737 O O . LEU A 1 349 ? 5.422 -6.386 15.220 1.00 97.88 349 LEU A O 1
ATOM 2741 N N . SER A 1 350 ? 7.488 -5.488 15.155 1.00 95.50 350 SER A N 1
ATOM 2742 C CA . SER A 1 350 ? 7.709 -5.474 16.594 1.00 95.50 350 SER A CA 1
ATOM 2743 C C . SER A 1 350 ? 6.891 -4.382 17.292 1.00 95.50 350 SER A C 1
ATOM 2745 O O . SER A 1 350 ? 6.286 -3.508 16.669 1.00 95.50 350 SER A O 1
ATOM 2747 N N . ASP A 1 351 ? 6.818 -4.483 18.616 1.00 93.19 351 ASP A N 1
ATOM 2748 C CA . ASP A 1 351 ? 5.983 -3.627 19.460 1.00 93.19 351 ASP A CA 1
ATOM 2749 C C . ASP A 1 351 ? 6.482 -2.173 19.560 1.00 93.19 351 ASP A C 1
ATOM 2751 O O . ASP A 1 351 ? 5.724 -1.263 19.862 1.00 93.19 351 ASP A O 1
ATOM 2755 N N . ASP A 1 352 ? 7.753 -1.935 19.268 1.00 92.69 352 ASP A N 1
ATOM 2756 C CA . ASP A 1 352 ? 8.387 -0.616 19.278 1.00 92.69 352 ASP A CA 1
ATOM 2757 C C . ASP A 1 352 ? 8.106 0.211 18.013 1.00 92.69 352 ASP A C 1
ATOM 2759 O O . ASP A 1 352 ? 8.331 1.421 18.009 1.00 92.69 352 ASP A O 1
ATOM 2763 N N . ILE A 1 353 ? 7.570 -0.409 16.957 1.00 94.69 353 ILE A N 1
ATOM 2764 C CA . ILE A 1 353 ? 7.149 0.288 15.738 1.00 94.69 353 ILE A CA 1
ATOM 2765 C C . ILE A 1 353 ? 5.721 0.812 15.955 1.00 94.69 353 ILE A C 1
ATOM 2767 O O . ILE A 1 353 ? 4.768 0.032 16.077 1.00 94.69 353 ILE A O 1
ATOM 2771 N N . ARG A 1 354 ? 5.591 2.140 16.057 1.00 94.06 354 ARG A N 1
ATOM 2772 C CA . ARG A 1 354 ? 4.372 2.863 16.461 1.00 94.06 354 ARG A CA 1
ATOM 2773 C C . ARG A 1 354 ? 4.197 4.183 15.707 1.00 94.06 354 ARG A C 1
ATOM 2775 O O . ARG A 1 354 ? 5.166 4.730 15.180 1.00 94.06 354 ARG A O 1
ATOM 2782 N N . GLY A 1 355 ? 2.975 4.708 15.730 1.00 94.94 355 GLY A N 1
ATOM 2783 C CA . GLY A 1 355 ? 2.559 5.937 15.059 1.00 94.94 355 GLY A CA 1
ATOM 2784 C C . GLY A 1 355 ? 1.843 5.655 13.742 1.00 94.94 355 GLY A C 1
ATOM 2785 O O . GLY A 1 355 ? 1.166 4.640 13.593 1.00 94.94 355 GLY A O 1
ATOM 2786 N N . GLU A 1 356 ? 2.001 6.551 12.776 1.00 96.19 356 GLU A N 1
ATOM 2787 C CA . GLU A 1 356 ? 1.586 6.300 11.398 1.00 96.19 356 GLU A CA 1
ATOM 2788 C C . GLU A 1 356 ? 2.630 5.419 10.730 1.00 96.19 356 GLU A C 1
ATOM 2790 O O . GLU A 1 356 ? 3.819 5.754 10.722 1.00 96.19 356 GLU A O 1
ATOM 2795 N N . ILE A 1 357 ? 2.187 4.296 10.177 1.00 97.75 357 ILE A N 1
ATOM 2796 C CA . ILE A 1 357 ? 3.062 3.285 9.602 1.00 97.75 357 ILE A CA 1
ATOM 2797 C C . ILE A 1 357 ? 2.707 3.086 8.135 1.00 97.75 357 ILE A C 1
ATOM 2799 O O . ILE A 1 357 ? 1.536 2.939 7.785 1.00 97.75 357 ILE A O 1
ATOM 2803 N N . MET A 1 358 ? 3.732 3.021 7.286 1.00 98.19 358 MET A N 1
ATOM 2804 C CA . MET A 1 358 ? 3.623 2.528 5.917 1.00 98.19 358 MET A CA 1
ATOM 2805 C C . MET A 1 358 ? 4.509 1.299 5.741 1.00 98.19 358 MET A C 1
ATOM 2807 O O . MET A 1 358 ? 5.717 1.350 5.967 1.00 98.19 358 MET A O 1
ATOM 2811 N N . ILE A 1 359 ? 3.915 0.205 5.279 1.00 98.38 359 ILE A N 1
ATOM 2812 C CA . ILE A 1 359 ? 4.632 -0.977 4.808 1.00 98.38 359 ILE A CA 1
ATOM 2813 C C . ILE A 1 359 ? 4.627 -0.930 3.285 1.00 98.38 359 ILE A C 1
ATOM 2815 O O . ILE A 1 359 ? 3.563 -0.937 2.669 1.00 98.38 359 ILE A O 1
ATOM 2819 N N . ASN A 1 360 ? 5.806 -0.903 2.673 1.00 97.31 360 ASN A N 1
ATOM 2820 C CA . ASN A 1 360 ? 5.968 -0.862 1.227 1.00 97.31 360 ASN A CA 1
ATOM 2821 C C . ASN A 1 360 ? 6.819 -2.039 0.735 1.00 97.31 360 ASN A C 1
ATOM 2823 O O . ASN A 1 360 ? 7.841 -2.389 1.328 1.00 97.31 360 ASN A O 1
ATOM 2827 N N . SER A 1 361 ? 6.422 -2.647 -0.378 1.00 96.75 361 SER A N 1
ATOM 2828 C CA . SER A 1 361 ? 7.236 -3.634 -1.084 1.00 96.75 361 SER A CA 1
ATOM 2829 C C . SER A 1 361 ? 7.016 -3.537 -2.584 1.00 96.75 361 SER A C 1
ATOM 2831 O O . SER A 1 361 ? 5.929 -3.202 -3.051 1.00 96.75 361 SER A O 1
ATOM 2833 N N . VAL A 1 362 ? 8.052 -3.877 -3.347 1.00 95.06 362 VAL A N 1
ATOM 2834 C CA . VAL A 1 362 ? 8.024 -3.843 -4.807 1.00 95.06 362 VAL A CA 1
ATOM 2835 C C . VAL A 1 362 ? 8.482 -5.181 -5.359 1.00 95.06 362 VAL A C 1
ATOM 2837 O O . VAL A 1 362 ? 9.598 -5.622 -5.086 1.00 95.06 362 VAL A O 1
ATOM 2840 N N . LYS A 1 363 ? 7.637 -5.821 -6.167 1.00 93.19 363 LYS A N 1
ATOM 2841 C CA . LYS A 1 363 ? 8.010 -7.009 -6.937 1.00 93.19 363 LYS A CA 1
ATOM 2842 C C . LYS A 1 363 ? 8.387 -6.588 -8.344 1.00 93.19 363 LYS A C 1
ATOM 2844 O O . LYS A 1 363 ? 7.539 -6.110 -9.084 1.00 93.19 363 LYS A O 1
ATOM 2849 N N . LEU A 1 364 ? 9.638 -6.805 -8.727 1.00 91.38 364 LEU A N 1
ATOM 2850 C CA . LEU A 1 364 ? 10.138 -6.542 -10.074 1.00 91.38 364 LEU A CA 1
ATOM 2851 C C . LEU A 1 364 ? 10.292 -7.876 -10.818 1.00 91.38 364 LEU A C 1
ATOM 2853 O O . LEU A 1 364 ? 10.917 -8.787 -10.287 1.00 91.38 364 LEU A O 1
ATOM 2857 N N . LEU A 1 365 ? 9.759 -8.030 -12.029 1.00 88.56 365 LEU A N 1
ATOM 2858 C CA . LEU A 1 365 ? 9.818 -9.260 -12.841 1.00 88.56 365 LEU A CA 1
ATOM 2859 C C . LEU A 1 365 ? 10.242 -8.933 -14.283 1.00 88.56 365 LEU A C 1
ATOM 2861 O O . LEU A 1 365 ? 9.856 -7.880 -14.789 1.00 88.56 365 LEU A O 1
ATOM 2865 N N . PRO A 1 366 ? 11.025 -9.790 -14.968 1.00 85.81 366 PRO A N 1
ATOM 2866 C CA . PRO A 1 366 ? 11.281 -9.583 -16.386 1.00 85.81 366 PRO A CA 1
ATOM 2867 C C . PRO A 1 366 ? 10.032 -9.993 -17.178 1.00 85.81 366 PRO A C 1
ATOM 2869 O O . PRO A 1 366 ? 9.347 -10.951 -16.808 1.00 85.81 366 PRO A O 1
ATOM 2872 N N . VAL A 1 367 ? 9.745 -9.318 -18.288 1.00 83.31 367 VAL A N 1
ATOM 2873 C CA . VAL A 1 367 ? 8.629 -9.692 -19.170 1.00 83.31 367 VAL A CA 1
ATOM 2874 C C . VAL A 1 367 ? 9.114 -9.944 -20.587 1.00 83.31 367 VAL A C 1
ATOM 2876 O O . VAL A 1 367 ? 10.051 -9.320 -21.074 1.00 83.31 367 VAL A O 1
ATOM 2879 N N . LYS A 1 368 ? 8.468 -10.895 -21.264 1.00 70.88 368 LYS A N 1
ATOM 2880 C CA . LYS A 1 368 ? 8.646 -11.116 -22.701 1.00 70.88 368 LYS A CA 1
ATOM 2881 C C . LYS A 1 368 ? 7.546 -10.358 -23.437 1.00 70.88 368 LYS A C 1
ATOM 2883 O O . LYS A 1 368 ? 6.596 -10.967 -23.916 1.00 70.88 368 LYS A O 1
ATOM 2888 N N . HIS A 1 369 ? 7.650 -9.033 -23.464 1.00 74.81 369 HIS A N 1
ATOM 2889 C CA . HIS A 1 369 ? 6.708 -8.158 -24.156 1.00 74.81 369 HIS A CA 1
ATOM 2890 C C . HIS A 1 369 ? 7.453 -7.311 -25.195 1.00 74.81 369 HIS A C 1
ATOM 2892 O O . HIS A 1 369 ? 8.613 -6.962 -25.004 1.00 74.81 369 HIS A O 1
ATOM 2898 N N . ASN A 1 370 ? 6.798 -6.961 -26.304 1.00 73.94 370 ASN A N 1
ATOM 2899 C CA . ASN A 1 370 ? 7.443 -6.160 -27.354 1.00 73.94 370 ASN A CA 1
ATOM 2900 C C . ASN A 1 370 ? 7.731 -4.722 -26.892 1.00 73.94 370 ASN A C 1
ATOM 2902 O O . ASN A 1 370 ? 8.688 -4.095 -27.349 1.00 73.94 370 ASN A O 1
ATOM 2906 N N . ASP A 1 371 ? 6.918 -4.219 -25.962 1.00 80.81 371 ASP A N 1
ATOM 2907 C CA . ASP A 1 371 ? 6.989 -2.838 -25.477 1.00 80.81 371 ASP A CA 1
ATOM 2908 C C . ASP A 1 371 ? 7.650 -2.659 -24.109 1.00 80.81 371 ASP A C 1
ATOM 2910 O O . ASP A 1 371 ? 7.979 -1.532 -23.742 1.00 80.81 371 ASP A O 1
ATOM 2914 N N . PHE A 1 372 ? 7.878 -3.747 -23.372 1.00 84.25 372 PHE A N 1
ATOM 2915 C CA . PHE A 1 372 ? 8.398 -3.697 -22.009 1.00 84.25 372 PHE A CA 1
ATOM 2916 C C . PHE A 1 372 ? 9.441 -4.780 -21.788 1.00 84.25 372 PHE A C 1
ATOM 2918 O O . PHE A 1 372 ? 9.276 -5.909 -22.243 1.00 84.25 372 PHE A O 1
ATOM 2925 N N . ASP A 1 373 ? 10.485 -4.424 -21.054 1.00 84.12 373 ASP A N 1
ATOM 2926 C CA . ASP A 1 373 ? 11.543 -5.330 -20.620 1.00 84.12 373 ASP A CA 1
ATOM 2927 C C . ASP A 1 373 ? 11.234 -5.886 -19.219 1.00 84.12 373 ASP A C 1
ATOM 2929 O O . ASP A 1 373 ? 11.552 -7.035 -18.899 1.00 84.12 373 ASP A O 1
ATOM 2933 N N . TRP A 1 374 ? 10.580 -5.072 -18.383 1.00 87.44 374 TRP A N 1
ATOM 2934 C CA . TRP A 1 374 ? 10.256 -5.388 -16.993 1.00 87.44 374 TRP A CA 1
ATOM 2935 C C . TRP A 1 374 ? 8.830 -4.987 -16.623 1.00 87.44 374 TRP A C 1
ATOM 2937 O O . TRP A 1 374 ? 8.237 -4.088 -17.222 1.00 87.44 374 TRP A O 1
ATOM 2947 N N . VAL A 1 375 ? 8.299 -5.651 -15.600 1.00 89.50 375 VAL A N 1
ATOM 2948 C CA . VAL A 1 375 ? 7.085 -5.245 -14.897 1.00 89.50 375 VAL A CA 1
ATOM 2949 C C . VAL A 1 375 ? 7.375 -5.090 -13.410 1.00 89.50 375 VAL A C 1
ATOM 2951 O O . VAL A 1 375 ? 8.080 -5.924 -12.836 1.00 89.50 375 VAL A O 1
ATOM 2954 N N . SER A 1 376 ? 6.830 -4.054 -12.779 1.00 92.00 376 SER A N 1
ATOM 2955 C CA . SER A 1 376 ? 6.875 -3.890 -11.330 1.00 92.00 376 SER A CA 1
ATOM 2956 C C . SER A 1 376 ? 5.488 -3.766 -10.699 1.00 92.00 376 SER A C 1
ATOM 2958 O O . SER A 1 376 ? 4.564 -3.151 -11.235 1.00 92.00 376 SER A O 1
ATOM 2960 N N . TYR A 1 377 ? 5.344 -4.373 -9.527 1.00 94.44 377 TYR A N 1
ATOM 2961 C CA . TYR A 1 377 ? 4.140 -4.337 -8.711 1.00 94.44 377 TYR A CA 1
ATOM 2962 C C . TYR A 1 377 ? 4.478 -3.694 -7.371 1.00 94.44 377 TYR A C 1
ATOM 2964 O O . TYR A 1 377 ? 5.311 -4.216 -6.633 1.00 94.44 377 TYR A O 1
ATOM 2972 N N . TRP A 1 378 ? 3.851 -2.562 -7.075 1.00 95.81 378 TRP A N 1
ATOM 2973 C CA . TRP A 1 378 ? 4.113 -1.741 -5.895 1.00 95.81 378 TRP A CA 1
ATOM 2974 C C . TRP A 1 378 ? 2.975 -1.917 -4.907 1.00 95.81 378 TRP A C 1
ATOM 2976 O O . TRP A 1 378 ? 1.873 -1.458 -5.192 1.00 95.81 378 TRP A O 1
ATOM 2986 N N . ALA A 1 379 ? 3.218 -2.579 -3.780 1.00 97.88 379 ALA A N 1
ATOM 2987 C CA . ALA A 1 379 ? 2.216 -2.779 -2.740 1.00 97.88 379 ALA A CA 1
ATOM 2988 C C . ALA A 1 379 ? 2.544 -1.927 -1.515 1.00 97.88 379 ALA A C 1
ATOM 2990 O O . ALA A 1 379 ? 3.574 -2.141 -0.868 1.00 97.88 379 ALA A O 1
ATOM 2991 N N . SER A 1 380 ? 1.634 -1.015 -1.178 1.00 98.38 380 SER A N 1
ATOM 2992 C CA . SER A 1 380 ? 1.702 -0.195 0.028 1.00 98.38 380 SER A CA 1
ATOM 2993 C C . SER A 1 380 ? 0.500 -0.452 0.933 1.00 98.38 380 SER A C 1
ATOM 2995 O O . SER A 1 380 ? -0.629 -0.634 0.470 1.00 98.38 380 SER A O 1
ATOM 2997 N N . LEU A 1 381 ? 0.756 -0.489 2.236 1.00 98.75 381 LEU A N 1
ATOM 2998 C CA . LEU A 1 381 ? -0.255 -0.582 3.280 1.00 98.75 381 LEU A CA 1
ATOM 2999 C C . LEU A 1 381 ? 0.019 0.477 4.345 1.00 98.75 381 LEU A C 1
ATOM 3001 O O . LEU A 1 381 ? 1.094 0.457 4.944 1.00 98.75 381 LEU A O 1
ATOM 3005 N N . THR A 1 382 ? -0.946 1.360 4.599 1.00 98.62 382 THR A N 1
ATOM 3006 C CA . THR A 1 382 ? -0.874 2.357 5.676 1.00 98.62 382 THR A CA 1
ATOM 3007 C C . THR A 1 382 ? -1.896 2.103 6.779 1.00 98.62 382 THR A C 1
ATOM 3009 O O . THR A 1 382 ? -3.010 1.643 6.519 1.00 98.62 382 THR A O 1
ATOM 3012 N N . PHE A 1 383 ? -1.508 2.374 8.022 1.00 98.19 383 PHE A N 1
ATOM 3013 C CA . PHE A 1 383 ? -2.351 2.271 9.217 1.00 98.19 383 PHE A CA 1
ATOM 3014 C C . PHE A 1 383 ? -1.717 3.065 10.371 1.00 98.19 383 PHE A C 1
ATOM 3016 O O . PHE A 1 383 ? -0.572 3.509 10.276 1.00 98.19 383 PHE A O 1
ATOM 3023 N N . GLU A 1 384 ? -2.448 3.213 11.474 1.00 96.12 384 GLU A N 1
ATOM 3024 C CA . GLU A 1 384 ? -1.920 3.746 12.736 1.00 96.12 384 GLU A CA 1
ATOM 3025 C C . GLU A 1 384 ? -1.810 2.613 13.755 1.00 96.12 384 GLU A C 1
ATOM 3027 O O . GLU A 1 384 ? -2.669 1.724 13.787 1.00 96.12 384 GLU A O 1
ATOM 3032 N N . ARG A 1 385 ? -0.757 2.649 14.574 1.00 91.31 385 ARG A N 1
ATOM 3033 C CA . ARG A 1 385 ? -0.538 1.705 15.668 1.00 91.31 385 ARG A CA 1
ATOM 3034 C C . ARG A 1 385 ? -0.040 2.373 16.939 1.00 91.31 385 ARG A C 1
ATOM 3036 O O . ARG A 1 385 ? 0.910 3.186 16.844 1.00 91.31 385 ARG A O 1
#

Secondary structure (DSSP, 8-state):
----S-GGGHHHHHHH-TT------HHHHHHHHHHHHHHHHHHHHT---SSHHHHHHHHHHHHHHHHHS--GGG---HHHHS-S------------------------------------------------------------PPPEEEEEES-SEE-TTPEEEEEEEEEETTEEEEE---GGGEEEEEEEETTEEEEPPP-S-SSSSEEEE--SSEEEEEEEEEPPEEEEES-HHHHHHHHHHTT-HHHHTT---SSPEEEEEEEEEEEEEEETT--S-----S-SEEEEESS-TTT--SS-EEEEEEETTEE-TT-EEEEEEE-TT--S--PPEEEE--TTSEEEE-TT--SEEEEEEEEEEE---SS-SEEEEEEEEEEE-

InterPro domains:
  IPR019613 Protein of unknown function DUF4198 [PF10670] (144-355)